Protein AF-A0A014NV15-F1 (afdb_monomer)

Sequence (610 aa):
MHRDVKPSNILVLPDDDLKLVDFGIAHAVDETRLTRHGVAGSTGYMAPELFAGRAPSPAVDLWSLGATLFHALKGVGPFDRTSTAATLHAILYDDLPPLDDHPLLAPAITGLLVRDDTQRTTSRQAEALLHTAAGAPPLSRSDRDRVSRLTPRRTETGGEGAGATWEVHSTRVRRTDSPGARREAGPVSGSSAASWESHPTTVRSSPPRTPPRRTPRQARYVRWTPLALAVLAVGHLTVMAGNSVVVFSLGTIGRDLGVSPSAMTWVSDAYALTFVGLLLLAGRAADVFGRRLILRAGIALFTLASLAGGLAPSEGLLLIARLLQGAGAAAVVPSVLALITTTFPEDRARTFALWVFAAVSVTGSMIGLLLGGLMHDHGTRWQLLLLANVPLGLVVLVGTMCLVETERREERLDAWPAVTGAGGMLALTHGIIRGGQEGWTEGFVLASFAVAVALLVAFLVIQARAAHPMMPLRLYSDPRRSGNYLAMALFSAIFAVPSFYYQRDSKTGDFPSFIACAFVITLVLGVAAGAKLANRVTPGKLVWTALLVGVSGLIIRQPGILALPLGLGVLVAPSILAATRGVDDEDAGSAGAVLTTAQQVASLLTMALL

Radius of gyration: 33.5 Å; Cα contacts (8 Å, |Δi|>4): 813; chains: 1; bounding box: 96×50×110 Å

Nearest PDB structures (foldseek):
  8ufe-assembly1_A  TM=7.845E-01  e=6.605E-15  Mycolicibacterium smegmatis
  8tgk-assembly1_A  TM=6.831E-01  e=2.435E-05  Homo sapiens
  8tgn-assembly1_A  TM=6.771E-01  e=7.573E-05  Homo sapiens
  8wll-assembly1_A  TM=4.535E-01  e=2.342E-05  Homo sapiens
  8xty-assembly1_A  TM=4.250E-01  e=1.362E-04  Aequorea victoria

Foldseek 3Di:
DQLQQAPVQWDQDPPRDIDGHDSDDDDLDPDDDPDDDADPDRLLLFALVSPVVDDDDPLRVLSSVLQRVVCVVPVDGQQDDPGSVSSNCCLVPNDGPDPVVQLLCRQLSVLSSDNPSVSRQDPVRSVVSVVCSVPDDDDDPVVSVVSVVVRDDPDPDDDDDDDDDDDDDDDDDDDDDDDDDDDDDDDDDDDDDDDPPPDPPPPPPDPPPDPPPCPPVNVLLVVCLVLLLVLLLLLLLLLLLLLQQLLQQLLVVCVQQVNDPLLSLLLNLLLLLLLLLCLLLLLLVCQAVWLLVLQLVLLVQLLVLLLQLLVPNHSVSSSVSSNSNSNSNSNSLSSSLVLLCVSPVDPVSSVVSVVSSVVSNLVSSLNSLLNNQVCVVVVHRSSVSSNVSNVSSVVSSVSSVSGDTDDHDPDDRDCLLSCLRSQLLVLLLVLQLVCVPVNNPDPSSVVSNVSSVVSVVVNVVCQVPDPDHSANCVLCVDVLLVLLLVLLLLLLLLLLVVSVVLLPPPPRSGDHSVLSVLLSVLLVLLLVVLVVCVVPDQLSVLSVVLSVLSVQLVVVPPPSNSSSSSSVNNNPPSSLCSQQPPPDPVCSVSSNSSSVSSSSSSNSSSSSND

pLDDT: mean 74.51, std 19.74, range [23.5, 98.12]

Solvent-accessible surface area (backbone atoms only — not comparable to full-atom values): 33172 Å² total; per-residue (Å²): 129,48,54,44,46,41,68,93,30,51,45,78,46,86,91,82,41,77,43,84,46,70,79,37,85,64,74,57,70,82,76,96,69,97,72,92,74,88,73,84,79,61,72,54,34,57,37,59,53,34,74,71,59,45,81,92,52,66,58,41,37,40,24,4,42,19,32,34,53,43,19,75,74,68,78,45,49,75,31,62,52,100,41,69,69,55,20,51,48,29,66,72,70,51,78,79,70,87,49,78,94,39,69,60,52,36,64,39,36,54,33,20,61,39,73,53,70,89,76,27,49,46,72,72,57,40,50,53,39,49,51,51,45,76,70,55,75,90,78,56,81,72,55,57,69,51,55,67,69,72,54,87,76,86,78,88,76,84,81,87,87,81,90,80,84,86,81,85,82,82,85,81,86,82,88,81,89,85,89,89,88,80,89,85,90,87,91,84,86,89,78,98,66,96,71,85,75,81,70,82,76,76,75,73,77,70,72,83,77,69,74,78,75,70,47,78,67,65,64,56,56,72,79,42,52,70,59,41,49,49,31,46,44,52,50,48,23,51,44,31,15,64,64,30,26,50,72,28,31,42,27,56,51,26,64,77,60,70,49,53,76,70,55,45,50,42,52,58,42,35,19,53,50,30,20,60,30,34,27,65,48,31,36,53,45,14,42,40,77,15,29,49,57,34,26,47,52,10,40,51,40,25,22,54,19,22,43,46,34,30,66,40,88,43,65,70,51,31,37,52,16,24,32,40,27,10,42,10,38,12,20,30,54,47,18,41,57,55,46,42,64,65,74,31,81,50,69,69,57,25,54,48,50,52,48,48,50,54,48,33,51,54,52,16,29,44,51,10,33,37,52,14,4,44,35,62,79,67,76,48,68,69,38,54,70,31,38,58,39,32,64,54,29,52,53,28,57,60,40,52,71,75,54,72,74,55,86,55,47,100,60,84,86,76,58,61,51,33,52,22,42,27,49,11,50,51,28,38,43,50,18,43,44,44,19,76,72,74,35,72,83,34,68,67,28,46,48,23,41,51,50,12,51,53,23,42,51,50,20,52,53,48,34,74,69,42,94,78,39,79,58,59,68,72,64,57,72,42,65,70,36,40,49,46,35,51,51,45,14,54,40,29,26,61,61,41,49,62,58,54,50,38,40,70,73,36,99,61,22,44,44,55,37,72,56,33,48,48,35,46,52,29,21,53,52,12,34,58,47,21,66,64,40,54,82,76,44,60,47,70,59,49,44,52,51,21,40,52,41,27,54,51,6,65,73,54,43,83,75,25,54,44,32,28,36,21,18,49,23,31,28,52,63,39,47,49,53,50,42,36,58,96,46,57,84,86,46,31,62,46,35,45,48,52,42,52,45,34,25,49,51,30,27,47,52,39,58,34,68,107

Mean predicted aligned error: 18.29 Å

Secondary structure (DSSP, 8-state):
--S--SGGGEEEPGGG-EEE----------S----S----SSGGG--HHHHTTPPP-HHHHHHHHHHHHHHHHHSS-TT--SSHHHHHHHHHHSPPPP-TT-TTTHHHHHHHT-SSTTTSPPHHHHHHHHHHHHHPPPPPHHHHHHHTTTSPP-------------------PPP----------------------------------PPP---HHHHHHTTSHHHHHHHHHHHHHHHHHHHHHHHTTHHHHHHHHT--HHHHHHHHHHHHHHHHHHHHHHHHHHHHH-HHHHHHHHHHHHHHHHHHHHT-SSHHHHHHHHHHHHHHHHHHHHHHHHHHHHH--SHHHHHHHHHHHHHHHHHHHHHHHHHHHHHHHTT--THHHHHTHHHHHHHHHHHGGGS-PPPPP------HHHHHHHHHHHHHHHHHHHHHHH-TT-HHHHHHHHHHHHHHHHHHHHHHH-SS-SS-GGGGGSHHHHHHHHHHHHHHHHHHHHHHHHHHHSTT-S--HHHHHHHHHHHHHHHHHHHHHTTTS-HHHHHHHHHHHHHHHHHH-TTGGGHHHHHHHHHHHHHHHHHHTT--TTTHHHHHHHHHHHHHHHHHHHHHH-

Structure (mmCIF, N/CA/C/O backbone):
data_AF-A0A014NV15-F1
#
_entry.id   AF-A0A014NV15-F1
#
loop_
_atom_site.group_PDB
_atom_site.id
_atom_site.type_symbol
_atom_site.label_atom_id
_atom_site.label_alt_id
_atom_site.label_comp_id
_atom_site.label_asym_id
_atom_site.label_entity_id
_atom_site.label_seq_id
_atom_site.pdbx_PDB_ins_code
_atom_site.Cartn_x
_atom_site.Cartn_y
_atom_site.Cartn_z
_atom_site.occupancy
_atom_site.B_iso_or_equiv
_atom_site.auth_seq_id
_atom_site.auth_comp_id
_atom_site.auth_asym_id
_atom_site.auth_atom_id
_atom_site.pdbx_PDB_model_num
ATOM 1 N N . MET A 1 1 ? 31.849 1.061 -30.792 1.00 68.69 1 MET A N 1
ATOM 2 C CA . MET A 1 1 ? 32.160 0.963 -29.358 1.00 68.69 1 MET A CA 1
ATOM 3 C C . MET A 1 1 ? 30.952 0.335 -28.677 1.00 68.69 1 MET A C 1
ATOM 5 O O . MET A 1 1 ? 29.871 0.888 -28.841 1.00 68.69 1 MET A O 1
ATOM 9 N N . HIS A 1 2 ? 31.109 -0.822 -28.038 1.00 74.19 2 HIS A N 1
ATOM 10 C CA . HIS A 1 2 ? 30.041 -1.654 -27.470 1.00 74.19 2 HIS A CA 1
ATOM 11 C C . HIS A 1 2 ? 29.870 -1.461 -25.957 1.00 74.19 2 HIS A C 1
ATOM 13 O O . HIS A 1 2 ? 28.754 -1.523 -25.459 1.00 74.19 2 HIS A O 1
ATOM 19 N N . ARG A 1 3 ? 30.969 -1.178 -25.249 1.00 75.50 3 ARG A N 1
ATOM 20 C CA . ARG A 1 3 ? 31.088 -0.842 -23.821 1.00 75.50 3 ARG A CA 1
ATOM 21 C C . ARG A 1 3 ? 30.701 -1.936 -22.825 1.00 75.50 3 ARG A C 1
ATOM 23 O O . ARG A 1 3 ? 30.775 -1.691 -21.630 1.00 75.50 3 ARG A O 1
ATOM 30 N N . ASP A 1 4 ? 30.326 -3.122 -23.286 1.00 73.19 4 ASP A N 1
ATOM 31 C CA . ASP A 1 4 ? 30.017 -4.277 -22.428 1.00 73.19 4 ASP A CA 1
ATOM 32 C C . ASP A 1 4 ? 30.275 -5.582 -23.190 1.00 73.19 4 ASP A C 1
ATOM 34 O O . ASP A 1 4 ? 29.359 -6.322 -23.539 1.00 73.19 4 ASP A O 1
ATOM 38 N N . VAL A 1 5 ? 31.535 -5.804 -23.573 1.00 82.25 5 VAL A N 1
ATOM 39 C CA . VAL A 1 5 ? 31.958 -7.047 -24.238 1.00 82.25 5 VAL A CA 1
ATOM 40 C C . VAL A 1 5 ? 32.281 -8.079 -23.157 1.00 82.25 5 VAL A C 1
ATOM 42 O O . VAL A 1 5 ? 33.256 -7.922 -22.427 1.00 82.25 5 VAL A O 1
ATOM 45 N N . LYS A 1 6 ? 31.453 -9.118 -23.033 1.00 85.56 6 LYS A N 1
ATOM 46 C CA . LYS A 1 6 ? 31.610 -10.202 -22.051 1.00 85.56 6 LYS A CA 1
ATOM 47 C C . LYS A 1 6 ? 30.920 -11.481 -22.537 1.00 85.56 6 LYS A C 1
ATOM 49 O O . LYS A 1 6 ? 30.038 -11.379 -23.392 1.00 85.56 6 LYS A O 1
ATOM 54 N N . PRO A 1 7 ? 31.234 -12.664 -21.974 1.00 83.88 7 PRO A N 1
ATOM 55 C CA . PRO A 1 7 ? 30.664 -13.931 -22.437 1.00 83.88 7 PRO A CA 1
ATOM 56 C C . PRO A 1 7 ? 29.130 -13.970 -22.486 1.00 83.88 7 PRO A C 1
ATOM 58 O O . PRO A 1 7 ? 28.572 -14.485 -23.445 1.00 83.88 7 PRO A O 1
ATOM 61 N N . SER A 1 8 ? 28.431 -13.375 -21.507 1.00 79.75 8 SER A N 1
ATOM 62 C CA . SER A 1 8 ? 26.955 -13.364 -21.472 1.00 79.75 8 SER A CA 1
ATOM 63 C C . SER A 1 8 ? 26.308 -12.566 -22.605 1.00 79.75 8 SER A C 1
ATOM 65 O O . SER A 1 8 ? 25.115 -12.715 -22.840 1.00 79.75 8 SER A O 1
ATOM 67 N N . ASN A 1 9 ? 27.083 -11.715 -23.277 1.00 82.69 9 ASN A N 1
ATOM 68 C CA . ASN A 1 9 ? 26.622 -10.826 -24.338 1.00 82.69 9 ASN A CA 1
ATOM 69 C C . ASN A 1 9 ? 27.072 -11.324 -25.725 1.00 82.69 9 ASN A C 1
ATOM 71 O O . ASN A 1 9 ? 26.921 -10.614 -26.716 1.00 82.69 9 ASN A O 1
ATOM 75 N N . ILE A 1 10 ? 27.650 -12.528 -25.812 1.00 83.12 10 ILE A N 1
ATOM 76 C CA . ILE A 1 10 ? 28.041 -13.166 -27.072 1.00 83.12 10 ILE A CA 1
ATOM 77 C C . ILE A 1 10 ? 27.113 -14.353 -27.314 1.00 83.12 10 ILE A C 1
ATOM 79 O O . ILE A 1 10 ? 27.092 -15.309 -26.543 1.00 83.12 10 ILE A O 1
ATOM 83 N N . LEU A 1 11 ? 26.356 -14.298 -28.406 1.00 77.00 11 LEU A N 1
ATOM 84 C CA . LEU A 1 11 ? 25.552 -15.410 -28.895 1.00 77.00 11 LEU A CA 1
ATOM 85 C C . LEU A 1 11 ? 26.339 -16.192 -29.943 1.00 77.00 11 LEU A C 1
ATOM 87 O O . LEU A 1 11 ? 26.779 -15.620 -30.941 1.00 77.00 11 LEU A O 1
ATOM 91 N N . VAL A 1 12 ? 26.455 -17.499 -29.724 1.00 82.12 12 VAL A N 1
ATOM 92 C CA . VAL A 1 12 ? 26.933 -18.460 -30.722 1.00 82.12 12 VAL A CA 1
ATOM 93 C C . VAL A 1 12 ? 25.710 -19.023 -31.443 1.00 82.12 12 VAL A C 1
ATOM 95 O O . VAL A 1 12 ? 24.816 -19.586 -30.810 1.00 82.12 12 VAL A O 1
ATOM 98 N N . LEU A 1 13 ? 25.632 -18.803 -32.749 1.00 76.31 13 LEU A N 1
ATOM 99 C CA . LEU A 1 13 ? 24.570 -19.282 -33.627 1.00 76.31 13 LEU A CA 1
ATOM 100 C C . LEU A 1 13 ? 24.957 -20.635 -34.254 1.00 76.31 13 LEU A C 1
ATOM 102 O O . LEU A 1 13 ? 26.117 -21.041 -34.172 1.00 76.31 13 LEU A O 1
ATOM 106 N N . PRO A 1 14 ? 24.002 -21.349 -34.883 1.00 64.75 14 PRO A N 1
ATOM 107 C CA . PRO A 1 14 ? 24.331 -22.456 -35.781 1.00 64.75 14 PRO A CA 1
ATOM 108 C C . PRO A 1 14 ? 25.349 -22.009 -36.847 1.00 64.75 14 PRO A C 1
ATOM 110 O O . PRO A 1 14 ? 25.324 -20.848 -37.246 1.00 64.75 14 PRO A O 1
ATOM 113 N N . ASP A 1 15 ? 26.219 -22.922 -37.289 1.00 68.56 15 ASP A N 1
ATOM 114 C CA . ASP A 1 15 ? 27.323 -22.679 -38.242 1.00 68.56 15 ASP A CA 1
ATOM 115 C C . ASP A 1 15 ? 28.522 -21.860 -37.702 1.00 68.56 15 ASP A C 1
ATOM 117 O O . ASP A 1 15 ? 29.256 -21.254 -38.478 1.00 68.56 15 ASP A O 1
ATOM 121 N N . ASP A 1 16 ? 28.752 -21.862 -36.380 1.00 62.22 16 ASP A N 1
ATOM 122 C CA . ASP A 1 16 ? 29.853 -21.144 -35.696 1.00 62.22 16 ASP A CA 1
ATOM 123 C C . ASP A 1 16 ? 29.829 -19.607 -35.868 1.00 62.22 16 ASP A C 1
ATOM 125 O O . ASP A 1 16 ? 30.811 -18.908 -35.598 1.00 62.22 16 ASP A O 1
ATOM 129 N N . ASP A 1 17 ? 28.675 -19.053 -36.249 1.00 67.88 17 ASP A N 1
ATOM 130 C CA . ASP A 1 17 ? 28.466 -17.612 -36.365 1.00 67.88 17 ASP A CA 1
ATOM 131 C C . ASP A 1 17 ? 28.349 -16.944 -34.983 1.00 67.88 17 ASP A C 1
ATOM 133 O O . ASP A 1 17 ? 27.598 -17.380 -34.107 1.00 67.88 17 ASP A O 1
ATOM 137 N N . LEU A 1 18 ? 29.043 -15.820 -34.786 1.00 74.88 18 LEU A N 1
ATOM 138 C CA . LEU A 1 18 ? 29.035 -15.067 -33.527 1.00 74.88 18 LEU A CA 1
ATOM 139 C C . LEU A 1 18 ? 28.282 -13.741 -33.673 1.00 74.88 18 LEU A C 1
ATOM 141 O O . LEU A 1 18 ? 28.587 -12.925 -34.545 1.00 74.88 18 LEU A O 1
ATOM 145 N N . LYS A 1 19 ? 27.336 -13.474 -32.765 1.00 75.81 19 LYS A N 1
ATOM 146 C CA . LYS A 1 19 ? 26.680 -12.164 -32.634 1.00 75.81 19 LYS A CA 1
ATOM 147 C C . LYS A 1 19 ? 26.907 -11.571 -31.256 1.00 75.81 19 LYS A C 1
ATOM 149 O O . LYS A 1 19 ? 26.582 -12.179 -30.243 1.00 75.81 19 LYS A O 1
ATOM 154 N N . LEU A 1 20 ? 27.411 -10.344 -31.235 1.00 78.56 20 LEU A N 1
ATOM 155 C CA . LEU A 1 20 ? 27.481 -9.537 -30.026 1.00 78.56 20 LEU A CA 1
ATOM 156 C C . LEU A 1 20 ? 26.126 -8.845 -29.814 1.00 78.56 20 LEU A C 1
ATOM 158 O O . LEU A 1 20 ? 25.623 -8.173 -30.719 1.00 78.56 20 LEU A O 1
ATOM 162 N N . VAL A 1 21 ? 25.527 -9.053 -28.646 1.00 72.56 21 VAL A N 1
ATOM 163 C CA . VAL A 1 21 ? 24.221 -8.516 -28.242 1.00 72.56 21 VAL A CA 1
ATOM 164 C C . VAL A 1 21 ? 24.366 -7.612 -27.020 1.00 72.56 21 VAL A C 1
ATOM 166 O O . VAL A 1 21 ? 25.419 -7.584 -26.396 1.00 72.56 21 VAL A O 1
ATOM 169 N N . ASP A 1 22 ? 23.319 -6.855 -26.688 1.00 64.94 22 ASP A N 1
ATOM 170 C CA . ASP A 1 22 ? 23.278 -5.960 -25.523 1.00 64.94 22 ASP A CA 1
ATOM 171 C C . ASP A 1 22 ? 24.406 -4.912 -25.482 1.00 64.94 22 ASP A C 1
ATOM 173 O O . ASP A 1 22 ? 25.348 -4.984 -24.692 1.00 64.94 22 ASP A O 1
ATOM 177 N N . PHE A 1 23 ? 24.281 -3.876 -26.322 1.00 64.56 23 PHE A N 1
ATOM 178 C CA . PHE A 1 23 ? 25.153 -2.696 -26.292 1.00 64.56 23 PHE A CA 1
ATOM 179 C C . PHE A 1 23 ? 25.077 -2.015 -24.918 1.00 64.56 23 PHE A C 1
ATOM 181 O O . PHE A 1 23 ? 24.107 -1.320 -24.607 1.00 64.56 23 PHE A O 1
ATOM 188 N N . GLY A 1 24 ? 26.095 -2.220 -24.085 1.00 53.84 24 GLY A N 1
ATOM 189 C CA . GLY A 1 24 ? 26.030 -1.829 -22.686 1.00 53.84 24 GLY A CA 1
ATOM 190 C C . GLY A 1 24 ? 26.284 -0.349 -22.419 1.00 53.84 24 GLY A C 1
ATOM 191 O O . GLY A 1 24 ? 27.096 0.333 -23.045 1.00 53.84 24 GLY A O 1
ATOM 192 N N . ILE A 1 25 ? 25.591 0.153 -21.403 1.00 45.62 25 ILE A N 1
ATOM 193 C CA . ILE A 1 25 ? 25.827 1.448 -20.770 1.00 45.62 25 ILE A CA 1
ATOM 194 C C . ILE A 1 25 ? 26.809 1.197 -19.616 1.00 45.62 25 ILE A C 1
ATOM 196 O O . ILE A 1 25 ? 26.407 1.082 -18.460 1.00 45.62 25 ILE A O 1
ATOM 200 N N . ALA A 1 26 ? 28.107 1.053 -19.903 1.00 41.50 26 ALA A N 1
ATOM 201 C CA . ALA A 1 26 ? 29.100 1.002 -18.829 1.00 41.50 26 ALA A CA 1
ATOM 202 C C . ALA A 1 26 ? 29.203 2.377 -18.156 1.00 41.50 26 ALA A C 1
ATOM 204 O O . ALA A 1 26 ? 29.750 3.334 -18.711 1.00 41.50 26 ALA A O 1
ATOM 205 N N . HIS A 1 27 ? 28.638 2.468 -16.954 1.00 38.53 27 HIS A N 1
ATOM 206 C CA . HIS A 1 27 ? 28.822 3.584 -16.040 1.00 38.53 27 HIS A CA 1
ATOM 207 C C . HIS A 1 27 ? 30.262 3.590 -15.517 1.00 38.53 27 HIS A C 1
ATOM 209 O O . HIS A 1 27 ? 30.662 2.681 -14.790 1.00 38.53 27 HIS A O 1
ATOM 215 N N . ALA A 1 28 ? 31.013 4.646 -15.836 1.00 35.16 28 ALA A N 1
ATOM 216 C CA . ALA A 1 28 ? 32.148 5.046 -15.016 1.00 35.16 28 ALA A CA 1
ATOM 217 C C . ALA A 1 28 ? 31.610 5.444 -13.632 1.00 35.16 28 ALA A C 1
ATOM 219 O O . ALA A 1 28 ? 30.638 6.198 -13.512 1.00 35.16 28 ALA A O 1
ATOM 220 N N . VAL A 1 29 ? 32.192 4.834 -12.606 1.00 37.62 29 VAL A N 1
ATOM 221 C CA . VAL A 1 29 ? 31.829 4.986 -11.202 1.00 37.62 29 VAL A CA 1
ATOM 222 C C . VAL A 1 29 ? 32.318 6.347 -10.735 1.00 37.62 29 VAL A C 1
ATOM 224 O O . VAL A 1 29 ? 33.492 6.507 -10.433 1.00 37.62 29 VAL A O 1
ATOM 227 N N . ASP A 1 30 ? 31.404 7.303 -10.644 1.00 28.92 30 ASP A N 1
ATOM 228 C CA . ASP A 1 30 ? 31.574 8.447 -9.759 1.00 28.92 30 ASP A CA 1
ATOM 229 C C . ASP A 1 30 ? 30.250 8.672 -9.026 1.00 28.92 30 ASP A C 1
ATOM 231 O O . ASP A 1 30 ? 29.299 9.240 -9.554 1.00 28.92 30 ASP A O 1
ATOM 235 N N . GLU A 1 31 ? 30.146 8.029 -7.863 1.00 27.75 31 GLU A N 1
ATOM 236 C CA . GLU A 1 31 ? 29.463 8.516 -6.663 1.00 27.75 31 GLU A CA 1
ATOM 237 C C . GLU A 1 31 ? 29.664 7.480 -5.545 1.00 27.75 31 GLU A C 1
ATOM 239 O O . GLU A 1 31 ? 29.327 6.297 -5.638 1.00 27.75 31 GLU A O 1
ATOM 244 N N . THR A 1 32 ? 30.284 7.951 -4.476 1.00 33.44 32 THR A N 1
ATOM 245 C CA . THR A 1 32 ? 30.682 7.262 -3.253 1.00 33.44 32 THR A CA 1
ATOM 246 C C . THR A 1 32 ? 29.551 6.427 -2.639 1.00 33.44 32 THR A C 1
ATOM 248 O O . THR A 1 32 ? 28.681 6.952 -1.951 1.00 33.44 32 THR A O 1
ATOM 251 N N . ARG A 1 33 ? 29.613 5.098 -2.806 1.00 29.17 33 ARG A N 1
ATOM 252 C CA . ARG A 1 33 ? 29.202 4.081 -1.812 1.00 29.17 33 ARG A CA 1
ATOM 253 C C . ARG A 1 33 ? 29.798 2.716 -2.173 1.00 29.17 33 ARG A C 1
ATOM 255 O O . ARG A 1 33 ? 29.125 1.789 -2.613 1.00 29.17 33 ARG A O 1
ATOM 262 N N . LEU A 1 34 ? 31.093 2.574 -1.895 1.00 36.28 34 LEU A N 1
ATOM 263 C CA . LEU A 1 34 ? 31.675 1.279 -1.548 1.00 36.28 34 LEU A CA 1
ATOM 264 C C . LEU A 1 34 ? 31.009 0.807 -0.247 1.00 36.28 34 LEU A C 1
ATOM 266 O O . LEU A 1 34 ? 31.456 1.136 0.844 1.00 36.28 34 LEU A O 1
ATOM 270 N N . THR A 1 35 ? 29.886 0.096 -0.343 1.00 32.41 35 THR A N 1
ATOM 271 C CA . THR A 1 35 ? 29.493 -0.941 0.624 1.00 32.41 35 THR A CA 1
ATOM 272 C C . THR A 1 35 ? 28.297 -1.753 0.126 1.00 32.41 35 THR A C 1
ATOM 274 O O . THR A 1 35 ? 27.219 -1.232 -0.130 1.00 32.41 35 THR A O 1
ATOM 277 N N . ARG A 1 36 ? 28.507 -3.077 0.128 1.00 37.72 36 ARG A N 1
ATOM 278 C CA . ARG A 1 36 ? 27.506 -4.151 0.232 1.00 37.72 36 ARG A CA 1
ATOM 279 C C . ARG A 1 36 ? 26.452 -4.269 -0.870 1.00 37.72 36 ARG A C 1
ATOM 281 O O . ARG A 1 36 ? 25.283 -4.336 -0.541 1.00 37.72 36 ARG A O 1
ATOM 288 N N . HIS A 1 37 ? 26.850 -4.521 -2.110 1.00 29.14 37 HIS A N 1
ATOM 289 C CA . HIS A 1 37 ? 26.092 -5.432 -2.976 1.00 29.14 37 HIS A CA 1
ATOM 290 C C . HIS A 1 37 ? 27.078 -6.181 -3.871 1.00 29.14 37 HIS A C 1
ATOM 292 O O . HIS A 1 37 ? 27.897 -5.567 -4.549 1.00 29.14 37 HIS A O 1
ATOM 298 N N . GLY A 1 38 ? 27.054 -7.513 -3.802 1.00 31.38 38 GLY A N 1
ATOM 299 C CA . GLY A 1 38 ? 27.821 -8.355 -4.707 1.00 31.38 38 GLY A CA 1
ATOM 300 C C . GLY A 1 38 ? 27.310 -8.138 -6.123 1.00 31.38 38 GLY A C 1
ATOM 301 O O . GLY A 1 38 ? 26.178 -8.498 -6.432 1.00 31.38 38 GLY A O 1
ATOM 302 N N . VAL A 1 39 ? 28.141 -7.530 -6.962 1.00 33.66 39 VAL A N 1
ATOM 303 C CA . VAL A 1 39 ? 27.951 -7.561 -8.408 1.00 33.66 39 VAL A CA 1
ATOM 304 C C . VAL A 1 39 ? 28.504 -8.901 -8.864 1.00 33.66 39 VAL A C 1
ATOM 306 O O . VAL A 1 39 ? 29.718 -9.096 -8.914 1.00 33.66 39 VAL A O 1
ATOM 309 N N . ALA A 1 40 ? 27.614 -9.846 -9.145 1.00 37.03 40 ALA A N 1
ATOM 310 C CA . ALA A 1 40 ? 27.990 -11.023 -9.903 1.00 37.03 40 ALA A CA 1
ATOM 311 C C . ALA A 1 40 ? 28.343 -10.580 -11.335 1.00 37.03 40 ALA A C 1
ATOM 313 O O . ALA A 1 40 ? 27.502 -10.069 -12.072 1.00 37.03 40 ALA A O 1
ATOM 314 N N . GLY A 1 41 ? 29.611 -10.748 -11.708 1.00 48.97 41 GLY A N 1
ATOM 315 C CA . GLY A 1 41 ? 30.005 -11.118 -13.068 1.00 48.97 41 GLY A CA 1
ATOM 316 C C . GLY A 1 41 ? 30.488 -10.035 -14.037 1.00 48.97 41 GLY A C 1
ATOM 317 O O . GLY A 1 41 ? 31.191 -10.396 -14.968 1.00 48.97 41 GLY A O 1
ATOM 318 N N . SER A 1 42 ? 30.184 -8.740 -13.871 1.00 58.66 42 SER A N 1
ATOM 319 C CA . SER A 1 42 ? 30.558 -7.745 -14.914 1.00 58.66 42 SER A CA 1
ATOM 320 C C . SER A 1 42 ? 31.826 -6.929 -14.619 1.00 58.66 42 SER A C 1
ATOM 322 O O . SER A 1 42 ? 32.444 -6.410 -15.542 1.00 58.66 42 SER A O 1
ATOM 324 N N . THR A 1 43 ? 32.267 -6.835 -13.359 1.00 69.88 43 THR A N 1
ATOM 325 C CA . THR A 1 43 ? 33.481 -6.073 -12.996 1.00 69.88 43 THR A CA 1
ATOM 326 C C . THR A 1 43 ? 34.775 -6.693 -13.523 1.00 69.88 43 THR A C 1
ATOM 328 O O . THR A 1 43 ? 35.701 -5.944 -13.805 1.00 69.88 43 THR A O 1
ATOM 331 N N . GLY A 1 44 ? 34.832 -8.019 -13.701 1.00 77.94 44 GLY A N 1
ATOM 332 C CA . GLY A 1 44 ? 36.023 -8.738 -14.184 1.00 77.94 44 GLY A CA 1
ATOM 333 C C . GLY A 1 44 ? 36.433 -8.409 -15.626 1.00 77.94 44 GLY A C 1
ATOM 334 O O . GLY A 1 44 ? 37.568 -8.670 -16.014 1.00 77.94 44 GLY A O 1
ATOM 335 N N . TYR A 1 45 ? 35.532 -7.794 -16.400 1.00 86.56 45 TYR A N 1
ATOM 336 C CA . TYR A 1 45 ? 35.742 -7.428 -17.806 1.00 86.56 45 TYR A CA 1
ATOM 337 C C . TYR A 1 45 ? 35.936 -5.919 -18.008 1.00 86.56 45 TYR A C 1
ATOM 339 O O . TYR A 1 45 ? 36.166 -5.476 -19.127 1.00 86.56 45 TYR A O 1
ATOM 347 N N . MET A 1 46 ? 35.851 -5.112 -16.944 1.00 85.69 46 MET A N 1
ATOM 348 C CA . MET A 1 46 ? 35.930 -3.654 -17.039 1.00 85.69 46 MET A CA 1
ATOM 349 C C . MET A 1 46 ? 37.383 -3.177 -17.163 1.00 85.69 46 MET A C 1
ATOM 351 O O . MET A 1 46 ? 38.263 -3.638 -16.436 1.00 85.69 46 MET A O 1
ATOM 355 N N . ALA A 1 47 ? 37.618 -2.233 -18.077 1.00 87.88 47 ALA A N 1
ATOM 356 C CA . ALA A 1 47 ? 38.941 -1.668 -18.322 1.00 87.88 47 ALA A CA 1
ATOM 357 C C . ALA A 1 47 ? 39.418 -0.775 -17.158 1.00 87.88 47 ALA A C 1
ATOM 359 O O . ALA A 1 47 ? 38.608 -0.032 -16.592 1.00 87.88 47 ALA A O 1
ATOM 360 N N . PRO A 1 48 ? 40.717 -0.805 -16.805 1.00 87.25 48 PRO A N 1
ATOM 361 C CA . PRO A 1 48 ? 41.248 -0.124 -15.626 1.00 87.25 48 PRO A CA 1
ATOM 362 C C . PRO A 1 48 ? 41.050 1.399 -15.650 1.00 87.25 48 PRO A C 1
ATOM 364 O O . PRO A 1 48 ? 40.809 2.013 -14.612 1.00 87.25 48 PRO A O 1
ATOM 367 N N . GLU A 1 49 ? 41.095 2.020 -16.828 1.00 83.06 49 GLU A N 1
ATOM 368 C CA . GLU A 1 49 ? 40.920 3.462 -17.004 1.00 83.06 49 GLU A CA 1
ATOM 369 C C . GLU A 1 49 ? 39.516 3.974 -16.633 1.00 83.06 49 GLU A C 1
ATOM 371 O O . GLU A 1 49 ? 39.368 5.147 -16.282 1.00 83.06 49 GLU A O 1
ATOM 376 N N . LEU A 1 50 ? 38.496 3.105 -16.641 1.00 80.31 50 LEU A N 1
ATOM 377 C CA . LEU A 1 50 ? 37.137 3.461 -16.221 1.00 80.31 50 LEU A CA 1
ATOM 378 C C . LEU A 1 50 ? 37.030 3.653 -14.703 1.00 80.31 50 LEU A C 1
ATOM 380 O O . LEU A 1 50 ? 36.202 4.443 -14.249 1.00 80.31 50 LEU A O 1
ATOM 384 N N . PHE A 1 51 ? 37.885 2.989 -13.916 1.00 76.19 51 PHE A N 1
ATOM 385 C CA . PHE A 1 51 ? 37.947 3.185 -12.462 1.00 76.19 51 PHE A CA 1
ATOM 386 C C . PHE A 1 51 ? 38.599 4.513 -12.074 1.00 76.19 51 PHE A C 1
ATOM 388 O O . PHE A 1 51 ? 38.393 4.997 -10.967 1.00 76.19 51 PHE A O 1
ATOM 395 N N . ALA A 1 52 ? 39.360 5.114 -12.990 1.00 70.19 52 ALA A N 1
ATOM 396 C CA . ALA A 1 52 ? 39.962 6.432 -12.825 1.00 70.19 52 ALA A CA 1
ATOM 397 C C . ALA A 1 52 ? 39.052 7.575 -13.324 1.00 70.19 52 ALA A C 1
ATOM 399 O O . ALA A 1 52 ? 39.519 8.704 -13.462 1.00 70.19 52 ALA A O 1
ATOM 400 N N . GLY A 1 53 ? 37.783 7.291 -13.653 1.00 65.69 53 GLY A N 1
ATOM 401 C CA . GLY A 1 53 ? 36.811 8.293 -14.110 1.00 65.69 53 GLY A CA 1
ATOM 402 C C . GLY A 1 53 ? 37.060 8.837 -15.522 1.00 65.69 53 GLY A C 1
ATOM 403 O O . GLY A 1 53 ? 36.459 9.840 -15.911 1.00 65.69 53 GLY A O 1
ATOM 404 N N . ARG A 1 54 ? 37.941 8.208 -16.317 1.00 70.69 54 ARG A N 1
ATOM 405 C CA . ARG A 1 54 ? 38.216 8.654 -17.691 1.00 70.69 54 ARG A CA 1
ATOM 406 C C . ARG A 1 54 ? 37.049 8.322 -18.625 1.00 70.69 54 ARG A C 1
ATOM 408 O O . ARG A 1 54 ? 36.333 7.339 -18.438 1.00 70.69 54 ARG A O 1
ATOM 415 N N . ALA A 1 55 ? 36.869 9.141 -19.662 1.00 70.25 55 ALA A N 1
ATOM 416 C CA . ALA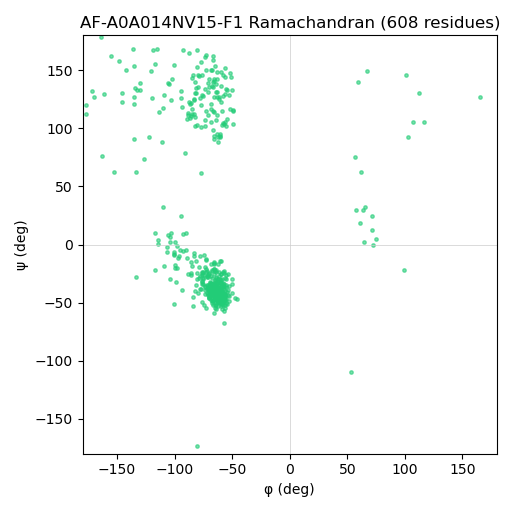 A 1 55 ? 35.809 8.936 -20.646 1.00 70.25 55 ALA A CA 1
ATOM 417 C C . ALA A 1 55 ? 36.012 7.615 -21.427 1.00 70.25 55 ALA A C 1
ATOM 419 O O . ALA A 1 55 ? 37.138 7.333 -21.844 1.00 70.25 55 ALA A O 1
ATOM 420 N N . PRO A 1 56 ? 34.949 6.825 -21.688 1.00 73.94 56 PRO A N 1
ATOM 421 C CA . PRO A 1 56 ? 35.071 5.565 -22.419 1.00 73.94 56 PRO A CA 1
ATOM 422 C C . PRO A 1 56 ? 35.603 5.776 -23.842 1.00 73.94 56 PRO A C 1
ATOM 424 O O . PRO A 1 56 ? 35.026 6.543 -24.618 1.00 73.94 56 PRO A O 1
ATOM 427 N N . SER A 1 57 ? 36.663 5.053 -24.201 1.00 82.00 57 SER A N 1
ATOM 428 C CA . SER A 1 57 ? 37.284 5.050 -25.531 1.00 82.00 57 SER A CA 1
ATOM 429 C C . SER A 1 57 ? 37.152 3.665 -26.191 1.00 82.00 57 SER A C 1
ATOM 431 O O . SER A 1 57 ? 36.783 2.699 -25.521 1.00 82.00 57 SER A O 1
ATOM 433 N N . PRO A 1 58 ? 37.448 3.508 -27.497 1.00 84.94 58 PRO A N 1
ATOM 434 C CA . PRO A 1 58 ? 37.455 2.189 -28.137 1.00 84.94 58 PRO A CA 1
ATOM 435 C C . PRO A 1 58 ? 38.411 1.186 -27.473 1.00 84.94 58 PRO A C 1
ATOM 437 O O . PRO A 1 58 ? 38.193 -0.017 -27.583 1.00 84.94 58 PRO A O 1
ATOM 440 N N . ALA A 1 59 ? 39.435 1.663 -26.756 1.00 84.88 59 ALA A N 1
ATOM 441 C CA . ALA A 1 59 ? 40.366 0.809 -26.026 1.00 84.88 59 ALA A CA 1
ATOM 442 C C . ALA A 1 59 ? 39.666 -0.007 -24.925 1.00 84.88 59 ALA A C 1
ATOM 444 O O . ALA A 1 59 ? 40.083 -1.132 -24.650 1.00 84.88 59 ALA A O 1
ATOM 445 N N . VAL A 1 60 ? 38.579 0.509 -24.342 1.00 87.81 60 VAL A N 1
ATOM 446 C CA . VAL A 1 60 ? 37.792 -0.178 -23.304 1.00 87.81 60 VAL A CA 1
ATOM 447 C C . VAL A 1 60 ? 37.198 -1.489 -23.827 1.00 87.81 60 VAL A C 1
ATOM 449 O O . VAL A 1 60 ? 37.231 -2.511 -23.140 1.00 87.81 60 VAL A O 1
ATOM 452 N N . ASP A 1 61 ? 36.695 -1.488 -25.063 1.00 88.00 61 ASP A N 1
ATOM 453 C CA . ASP A 1 61 ? 36.142 -2.695 -25.689 1.00 88.00 61 ASP A CA 1
ATOM 454 C C . ASP A 1 61 ? 37.231 -3.722 -25.986 1.00 88.00 61 ASP A C 1
ATOM 456 O O . ASP A 1 61 ? 36.988 -4.918 -25.880 1.00 88.00 61 ASP A O 1
ATOM 460 N N . LEU A 1 62 ? 38.433 -3.257 -26.334 1.00 92.31 62 LEU A N 1
ATOM 461 C CA . LEU A 1 62 ? 39.584 -4.118 -26.604 1.00 92.31 62 LEU A CA 1
ATOM 462 C C . LEU A 1 62 ? 40.063 -4.822 -25.328 1.00 92.31 62 LEU A C 1
ATOM 464 O O . LEU A 1 62 ? 40.330 -6.020 -25.362 1.00 92.31 62 LEU A O 1
ATOM 468 N N . TRP A 1 63 ? 40.076 -4.126 -24.189 1.00 93.38 63 TRP A N 1
ATOM 469 C CA . TRP A 1 63 ? 40.321 -4.761 -22.889 1.00 93.38 63 TRP A CA 1
ATOM 470 C C . TRP A 1 63 ? 39.268 -5.827 -22.574 1.00 93.38 63 TRP A C 1
ATOM 472 O O . TRP A 1 63 ? 39.592 -6.966 -22.236 1.00 93.38 63 TRP A O 1
ATOM 482 N N . SER A 1 64 ? 37.997 -5.460 -22.734 1.00 91.31 64 SER A N 1
ATOM 483 C CA . SER A 1 64 ? 36.853 -6.329 -22.452 1.00 91.31 64 SER A CA 1
ATOM 484 C C . SER A 1 64 ? 36.869 -7.585 -23.342 1.00 91.31 64 SER A C 1
ATOM 486 O O . SER A 1 64 ? 36.631 -8.701 -22.875 1.00 91.31 64 SER A O 1
ATOM 488 N N . LEU A 1 65 ? 37.253 -7.426 -24.613 1.00 91.81 65 LEU A N 1
ATOM 489 C CA . LEU A 1 65 ? 37.511 -8.518 -25.550 1.00 91.81 65 LEU A CA 1
ATOM 490 C C . LEU A 1 65 ? 38.659 -9.419 -25.071 1.00 91.81 65 LEU A C 1
ATOM 492 O O . LEU A 1 65 ? 38.504 -10.635 -25.073 1.00 91.81 65 LEU A O 1
ATOM 496 N N . GLY A 1 66 ? 39.777 -8.849 -24.613 1.00 93.25 66 GLY A N 1
ATOM 497 C CA . GLY A 1 66 ? 40.902 -9.613 -24.062 1.00 93.25 66 GLY A CA 1
ATOM 498 C C . GLY A 1 66 ? 40.503 -10.473 -22.859 1.00 93.25 66 GLY A C 1
ATOM 499 O O . GLY A 1 66 ? 40.819 -11.662 -22.813 1.00 93.25 66 GLY A O 1
ATOM 500 N N . ALA A 1 67 ? 39.737 -9.907 -21.924 1.00 92.62 67 ALA A N 1
ATOM 501 C CA . ALA A 1 67 ? 39.225 -10.632 -20.761 1.00 92.62 67 ALA A CA 1
ATOM 502 C C . ALA A 1 67 ? 38.226 -11.733 -21.160 1.00 92.62 67 ALA A C 1
ATOM 504 O O . ALA A 1 67 ? 38.230 -12.821 -20.583 1.00 92.62 67 ALA A O 1
ATOM 505 N N . THR A 1 68 ? 37.412 -11.480 -22.187 1.00 91.81 68 THR A N 1
ATOM 506 C CA . THR A 1 68 ? 36.460 -12.453 -22.740 1.00 91.81 68 THR A CA 1
ATOM 507 C C . THR A 1 68 ? 37.165 -13.619 -23.433 1.00 91.81 68 THR A C 1
ATOM 509 O O . THR A 1 68 ? 36.800 -14.770 -23.211 1.00 91.81 68 THR A O 1
ATOM 512 N N . LEU A 1 69 ? 38.212 -13.347 -24.218 1.00 90.88 69 LEU A N 1
ATOM 513 C CA . LEU A 1 69 ? 39.036 -14.379 -24.854 1.00 90.88 69 LEU A CA 1
ATOM 514 C C . LEU A 1 69 ? 39.775 -15.226 -23.815 1.00 90.88 69 LEU A C 1
ATOM 516 O O . LEU A 1 69 ? 39.811 -16.447 -23.932 1.00 90.88 69 LEU A O 1
ATOM 520 N N . PHE A 1 70 ? 40.313 -14.601 -22.764 1.00 92.38 70 PHE A N 1
ATOM 521 C CA . PHE A 1 70 ? 40.911 -15.335 -21.650 1.00 92.38 70 PHE A CA 1
ATOM 522 C C . PHE A 1 70 ? 39.888 -16.265 -20.982 1.00 92.38 70 PHE A C 1
ATOM 524 O O . PHE A 1 70 ? 40.175 -17.442 -20.760 1.00 92.38 70 PHE A O 1
ATOM 531 N N . HIS A 1 71 ? 38.679 -15.762 -20.709 1.00 91.44 71 HIS A N 1
ATOM 532 C CA . HIS A 1 71 ? 37.601 -16.559 -20.127 1.00 91.44 71 HIS A CA 1
ATOM 533 C C . HIS A 1 71 ? 37.209 -17.738 -21.021 1.00 91.44 71 HIS A C 1
ATOM 535 O O . HIS A 1 71 ? 37.033 -18.844 -20.521 1.00 91.44 71 HIS A O 1
ATOM 541 N N . ALA A 1 72 ? 37.124 -17.535 -22.338 1.00 88.25 72 ALA A N 1
ATOM 542 C CA . ALA A 1 72 ? 36.832 -18.612 -23.281 1.00 88.25 72 ALA A CA 1
ATOM 543 C C . ALA A 1 72 ? 37.884 -19.738 -23.234 1.00 88.25 72 ALA A C 1
ATOM 545 O O . ALA A 1 72 ? 37.535 -20.902 -23.404 1.00 88.25 72 ALA A O 1
ATOM 546 N N . LEU A 1 73 ? 39.154 -19.412 -22.960 1.00 88.12 73 LEU A N 1
ATOM 547 C CA . LEU A 1 73 ? 40.237 -20.397 -22.859 1.00 88.12 73 LEU A CA 1
ATOM 548 C C . LEU A 1 73 ? 40.313 -21.094 -21.496 1.00 88.12 73 LEU A C 1
ATOM 550 O O . LEU A 1 73 ? 40.609 -22.284 -21.428 1.00 88.12 73 LEU A O 1
ATOM 554 N N . LYS A 1 74 ? 40.104 -20.357 -20.400 1.00 84.31 74 LYS A N 1
ATOM 555 C CA . LYS A 1 74 ? 40.355 -20.848 -19.032 1.00 84.31 74 LYS A CA 1
ATOM 556 C C . LYS A 1 74 ? 39.085 -21.152 -18.231 1.00 84.31 74 LYS A C 1
ATOM 558 O O . LYS A 1 74 ? 39.185 -21.670 -17.123 1.00 84.31 74 LYS A O 1
ATOM 563 N N . GLY A 1 75 ? 37.904 -20.827 -18.760 1.00 83.00 75 GLY A N 1
ATOM 564 C CA . GLY A 1 75 ? 36.601 -20.994 -18.100 1.00 83.00 75 GLY A CA 1
ATOM 565 C C . GLY A 1 75 ? 36.327 -20.011 -16.953 1.00 83.00 75 GLY A C 1
ATOM 566 O O . GLY A 1 75 ? 35.267 -20.066 -16.334 1.00 83.00 75 GLY A O 1
ATOM 567 N N . VAL A 1 76 ? 37.274 -19.119 -16.650 1.00 84.19 76 VAL A N 1
ATOM 568 C CA . VAL A 1 76 ? 37.194 -18.100 -15.593 1.00 84.19 76 VAL A CA 1
ATOM 569 C C . VAL A 1 76 ? 37.846 -16.804 -16.073 1.00 84.19 76 VAL A C 1
ATOM 571 O O . VAL A 1 76 ? 38.763 -16.840 -16.895 1.00 84.19 76 VAL A O 1
ATOM 574 N N . GLY A 1 77 ? 37.381 -15.649 -15.585 1.00 87.31 77 GLY A N 1
ATOM 575 C CA . GLY A 1 77 ? 37.991 -14.366 -15.931 1.00 87.31 77 GLY A CA 1
ATOM 576 C C . GLY A 1 77 ? 39.408 -14.226 -15.351 1.00 87.31 77 GLY A C 1
ATOM 577 O O . GLY A 1 77 ? 39.687 -14.758 -14.274 1.00 87.31 77 GLY A O 1
ATOM 578 N N . PRO A 1 78 ? 40.310 -13.480 -16.017 1.00 87.69 78 PRO A N 1
ATOM 579 C CA . PRO A 1 78 ? 41.721 -13.380 -15.615 1.00 87.69 78 PRO A CA 1
ATOM 580 C C . PRO A 1 78 ? 41.914 -12.772 -14.218 1.00 87.69 78 PRO A C 1
ATOM 582 O O . PRO A 1 78 ? 42.840 -13.132 -13.489 1.00 87.69 78 PRO A O 1
ATOM 585 N N . PHE A 1 79 ? 41.012 -11.872 -13.824 1.00 89.88 79 PHE A N 1
ATOM 586 C CA . PHE A 1 79 ? 41.093 -11.115 -12.575 1.00 89.88 79 PHE A CA 1
ATOM 587 C C . PHE A 1 79 ? 39.931 -11.400 -11.619 1.00 89.88 79 PHE A C 1
ATOM 589 O O . PHE A 1 79 ? 39.785 -10.701 -10.618 1.00 89.88 79 PHE A O 1
ATOM 596 N N . ASP A 1 80 ? 39.108 -12.417 -11.892 1.00 84.25 80 ASP A N 1
ATOM 597 C CA . ASP A 1 80 ? 37.968 -12.743 -11.035 1.00 84.25 80 ASP A CA 1
ATOM 598 C C . ASP A 1 80 ? 38.448 -13.169 -9.636 1.00 84.25 80 ASP A C 1
ATOM 600 O O . ASP A 1 80 ? 39.364 -13.986 -9.476 1.00 84.25 80 ASP A O 1
ATOM 604 N N . ARG A 1 81 ? 37.841 -12.583 -8.596 1.00 82.19 81 ARG A N 1
ATOM 605 C CA . ARG A 1 81 ? 38.103 -12.884 -7.179 1.00 82.19 81 ARG A CA 1
ATOM 606 C C . ARG A 1 81 ? 36.787 -12.994 -6.404 1.00 82.19 81 ARG A C 1
ATOM 608 O O . ARG A 1 81 ? 35.727 -12.585 -6.865 1.00 82.19 81 ARG A O 1
ATOM 615 N N . THR A 1 82 ? 36.858 -13.494 -5.170 1.00 72.62 82 THR A N 1
ATOM 616 C CA . THR A 1 82 ? 35.691 -13.741 -4.295 1.00 72.62 82 THR A CA 1
ATOM 617 C C . THR A 1 82 ? 34.940 -12.480 -3.851 1.00 72.62 82 THR A C 1
ATOM 619 O O . THR A 1 82 ? 33.815 -12.576 -3.361 1.00 72.62 82 THR A O 1
ATOM 622 N N . SER A 1 83 ? 35.529 -11.291 -4.009 1.00 71.94 83 SER A N 1
ATOM 623 C CA . SER A 1 83 ? 34.870 -10.015 -3.730 1.00 71.94 83 SER A CA 1
ATOM 624 C C . SER A 1 83 ? 35.132 -8.994 -4.834 1.00 71.94 83 SER A C 1
ATOM 626 O O . SER A 1 83 ? 36.173 -9.023 -5.494 1.00 71.94 83 SER A O 1
ATOM 628 N N . THR A 1 84 ? 34.208 -8.046 -5.001 1.00 70.62 84 THR A N 1
ATOM 629 C CA . THR A 1 84 ? 34.345 -6.951 -5.971 1.00 70.62 84 THR A CA 1
ATOM 630 C C . THR A 1 84 ? 35.601 -6.120 -5.702 1.00 70.62 84 THR A C 1
ATOM 632 O O . THR A 1 84 ? 36.346 -5.844 -6.630 1.00 70.62 84 THR A O 1
ATOM 635 N N . ALA A 1 85 ? 35.905 -5.797 -4.440 1.00 71.00 85 ALA A N 1
ATOM 636 C CA . ALA A 1 85 ? 37.117 -5.052 -4.084 1.00 71.00 85 ALA A CA 1
ATOM 637 C C . ALA A 1 85 ? 38.406 -5.820 -4.428 1.00 71.00 85 ALA A C 1
ATOM 639 O O . ALA A 1 85 ? 39.344 -5.231 -4.956 1.00 71.00 85 ALA A O 1
ATOM 640 N N . ALA A 1 86 ? 38.436 -7.137 -4.195 1.00 72.25 86 ALA A N 1
ATOM 641 C CA . ALA A 1 86 ? 39.575 -7.973 -4.576 1.00 72.25 86 ALA A CA 1
ATOM 642 C C . ALA A 1 86 ? 39.723 -8.090 -6.103 1.00 72.25 86 ALA A C 1
ATOM 644 O O . ALA A 1 86 ? 40.837 -8.102 -6.609 1.00 72.25 86 ALA A O 1
ATOM 645 N N . THR A 1 87 ? 38.609 -8.130 -6.836 1.00 81.00 87 THR A N 1
ATOM 646 C CA . THR A 1 87 ? 38.603 -8.155 -8.310 1.00 81.00 87 THR A CA 1
ATOM 647 C C . THR A 1 87 ? 39.140 -6.837 -8.876 1.00 81.00 87 THR A C 1
ATOM 649 O O . THR A 1 87 ? 39.972 -6.843 -9.774 1.00 81.00 87 THR A O 1
ATOM 652 N N . LEU A 1 88 ? 38.734 -5.697 -8.305 1.00 79.94 88 LEU A N 1
ATOM 653 C CA . LEU A 1 88 ? 39.263 -4.378 -8.674 1.00 79.94 88 LEU A CA 1
ATOM 654 C C . LEU A 1 88 ? 40.767 -4.273 -8.414 1.00 79.94 88 LEU A C 1
ATOM 656 O O . LEU A 1 88 ? 41.510 -3.815 -9.277 1.00 79.94 88 LEU A O 1
ATOM 660 N N . HIS A 1 89 ? 41.215 -4.729 -7.242 1.00 81.06 89 HIS A N 1
ATOM 661 C CA . HIS A 1 89 ? 42.637 -4.792 -6.923 1.00 81.06 89 HIS A CA 1
ATOM 662 C C . HIS A 1 89 ? 43.394 -5.641 -7.950 1.00 81.06 89 HIS A C 1
ATOM 664 O O . HIS A 1 89 ? 44.417 -5.202 -8.466 1.00 81.06 89 HIS A O 1
ATOM 670 N N . ALA A 1 90 ? 42.862 -6.814 -8.303 1.00 83.38 90 ALA A N 1
ATOM 671 C CA . ALA A 1 90 ? 43.488 -7.696 -9.278 1.00 83.38 90 ALA A CA 1
ATOM 672 C C . ALA A 1 90 ? 43.597 -7.054 -10.668 1.00 83.38 90 ALA A C 1
ATOM 674 O O . ALA A 1 90 ? 44.660 -7.084 -11.283 1.00 83.38 90 ALA A O 1
ATOM 675 N N . ILE A 1 91 ? 42.542 -6.382 -11.135 1.00 87.75 91 ILE A N 1
ATOM 676 C CA . ILE A 1 91 ? 42.569 -5.657 -12.413 1.00 87.75 91 ILE A CA 1
ATOM 677 C C . ILE A 1 91 ? 43.638 -4.560 -12.403 1.00 87.75 91 ILE A C 1
ATOM 679 O O . ILE A 1 91 ? 44.365 -4.401 -13.384 1.00 87.75 91 ILE A O 1
ATOM 683 N N . LEU A 1 92 ? 43.769 -3.815 -11.306 1.00 85.38 92 LEU A N 1
ATOM 684 C CA . LEU A 1 92 ? 44.681 -2.674 -11.220 1.00 85.38 92 LEU A CA 1
ATOM 685 C C . LEU A 1 92 ? 46.142 -3.068 -10.959 1.00 85.38 92 LEU A C 1
ATOM 687 O O . LEU A 1 92 ? 47.031 -2.353 -11.421 1.00 85.38 92 LEU A O 1
ATOM 691 N N . TYR A 1 93 ? 46.397 -4.187 -10.272 1.00 84.44 93 TYR A N 1
ATOM 692 C CA . TYR A 1 93 ? 47.726 -4.485 -9.725 1.00 84.44 93 TYR A CA 1
ATOM 693 C C . TYR A 1 93 ? 48.253 -5.909 -9.961 1.00 84.44 93 TYR A C 1
ATOM 695 O O . TYR A 1 93 ? 49.467 -6.062 -10.050 1.00 84.44 93 TYR A O 1
ATOM 703 N N . ASP A 1 94 ? 47.409 -6.938 -10.097 1.00 88.12 94 ASP A N 1
ATOM 704 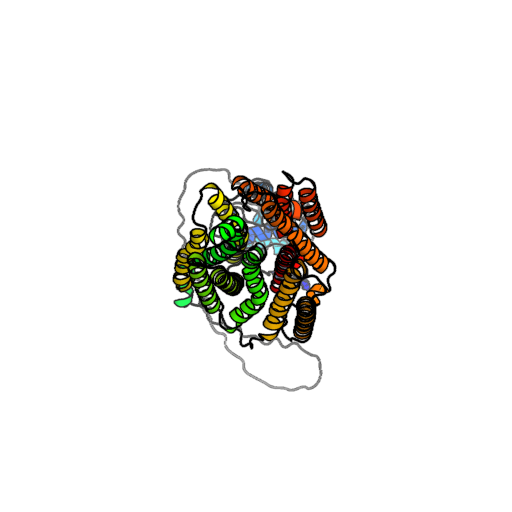C CA . ASP A 1 94 ? 47.882 -8.333 -10.196 1.00 88.12 94 ASP A CA 1
ATOM 705 C C . ASP A 1 94 ? 48.398 -8.666 -11.606 1.00 88.12 94 ASP A C 1
ATOM 707 O O . ASP A 1 94 ? 47.839 -8.224 -12.607 1.00 88.12 94 ASP A O 1
ATOM 711 N N . ASP A 1 95 ? 49.425 -9.498 -11.736 1.00 87.25 95 ASP A N 1
ATOM 712 C CA . ASP A 1 95 ? 49.870 -9.939 -13.061 1.00 87.25 95 ASP A CA 1
ATOM 713 C C . ASP A 1 95 ? 48.841 -10.853 -13.749 1.00 87.25 95 ASP A C 1
ATOM 715 O O . ASP A 1 95 ? 48.076 -11.577 -13.102 1.00 87.25 95 ASP A O 1
ATOM 719 N N . LEU A 1 96 ? 48.817 -10.814 -15.087 1.00 88.31 96 LEU A N 1
ATOM 720 C CA . LEU A 1 96 ? 47.977 -11.707 -15.884 1.00 88.31 96 LEU A CA 1
ATOM 721 C C . LEU A 1 96 ? 48.436 -13.161 -15.666 1.00 88.31 96 LEU A C 1
ATOM 723 O O . LEU A 1 96 ? 49.632 -13.432 -15.806 1.00 88.31 96 LEU A O 1
ATOM 727 N N . PRO A 1 97 ? 47.527 -14.111 -15.373 1.00 88.12 97 PRO A N 1
ATOM 728 C CA . PRO A 1 97 ? 47.908 -15.513 -15.270 1.00 88.12 97 PRO A CA 1
ATOM 729 C C . PRO A 1 97 ? 48.541 -16.028 -16.576 1.00 88.12 97 PRO A C 1
ATOM 731 O O . PRO A 1 97 ? 48.128 -15.605 -17.662 1.00 88.12 97 PRO A O 1
ATOM 734 N N . PRO A 1 98 ? 49.516 -16.952 -16.500 1.00 83.56 98 PRO A N 1
ATOM 735 C CA . PRO A 1 98 ? 50.239 -17.420 -17.675 1.00 83.56 98 PRO A CA 1
ATOM 736 C C . PRO A 1 98 ? 49.315 -18.136 -18.670 1.00 83.56 98 PRO A C 1
ATOM 738 O O . PRO A 1 98 ? 48.400 -18.877 -18.303 1.00 83.56 98 PRO A O 1
ATOM 741 N N . LEU A 1 99 ? 49.584 -17.919 -19.958 1.00 84.94 99 LEU A N 1
ATOM 742 C CA . LEU A 1 99 ? 48.848 -18.489 -21.094 1.00 84.94 99 LEU A CA 1
ATOM 743 C C . LEU A 1 99 ? 49.687 -19.538 -21.844 1.00 84.94 99 LEU A C 1
ATOM 745 O O . LEU A 1 99 ? 49.545 -19.699 -23.055 1.00 84.94 99 LEU A O 1
ATOM 749 N N . ASP A 1 100 ? 50.554 -20.256 -21.125 1.00 79.69 100 ASP A N 1
ATOM 750 C CA . ASP A 1 100 ? 51.544 -21.182 -21.700 1.00 79.69 100 ASP A CA 1
ATOM 751 C C . ASP A 1 100 ? 50.911 -22.306 -22.537 1.00 79.69 100 ASP A C 1
ATOM 753 O O . ASP A 1 100 ? 51.488 -22.745 -23.533 1.00 79.69 100 ASP A O 1
ATOM 757 N N . ASP A 1 101 ? 49.686 -22.712 -22.189 1.00 81.19 101 ASP A N 1
ATOM 758 C CA . ASP A 1 101 ? 48.918 -23.736 -22.910 1.00 81.19 101 ASP A CA 1
ATOM 759 C C . ASP A 1 101 ? 48.380 -23.252 -24.273 1.00 81.19 101 ASP A C 1
ATOM 761 O O . ASP A 1 101 ? 47.946 -24.058 -25.096 1.00 81.19 101 ASP A O 1
ATOM 765 N N . HIS A 1 102 ? 48.404 -21.939 -24.539 1.00 83.69 102 HIS A N 1
ATOM 766 C CA . HIS A 1 102 ? 47.846 -21.320 -25.747 1.00 83.69 102 HIS A CA 1
ATOM 767 C C . HIS A 1 102 ? 48.820 -20.307 -26.382 1.00 83.69 102 HIS A C 1
ATOM 769 O O . HIS A 1 102 ? 48.491 -19.123 -26.520 1.00 83.69 102 HIS A O 1
ATOM 775 N N . PRO A 1 103 ? 50.009 -20.748 -26.842 1.00 78.69 103 PRO A N 1
ATOM 776 C CA . PRO A 1 103 ? 51.084 -19.858 -27.294 1.00 78.69 103 PRO A CA 1
ATOM 777 C C . PRO A 1 103 ? 50.729 -19.028 -28.537 1.00 78.69 103 PRO A C 1
ATOM 779 O O . PRO A 1 103 ? 51.325 -17.979 -28.762 1.00 78.69 103 PRO A O 1
ATOM 782 N N . LEU A 1 104 ? 49.754 -19.476 -29.335 1.00 80.19 104 LEU A N 1
ATOM 783 C CA . LEU A 1 104 ? 49.264 -18.754 -30.513 1.00 80.19 104 LEU A CA 1
ATOM 784 C C . LEU A 1 104 ? 48.365 -17.561 -30.154 1.00 80.19 104 LEU A C 1
ATOM 786 O O . LEU A 1 104 ? 48.399 -16.544 -30.838 1.00 80.19 104 LEU A O 1
ATOM 790 N N . LEU A 1 105 ? 47.585 -17.667 -29.073 1.00 85.00 105 LEU A N 1
ATOM 791 C CA . LEU A 1 105 ? 46.641 -16.629 -28.636 1.00 85.00 105 LEU A CA 1
ATOM 792 C C . LEU A 1 105 ? 47.216 -15.732 -27.534 1.00 85.00 105 LEU A C 1
ATOM 794 O O . LEU A 1 105 ? 46.747 -14.608 -27.352 1.00 85.00 105 LEU A O 1
ATOM 798 N N . ALA A 1 106 ? 48.253 -16.196 -26.830 1.00 86.62 106 ALA A N 1
ATOM 799 C CA . ALA A 1 106 ? 48.900 -15.460 -25.750 1.00 86.62 106 ALA A CA 1
ATOM 800 C C . ALA A 1 106 ? 49.343 -14.032 -26.143 1.00 86.62 106 ALA A C 1
ATOM 802 O O . ALA A 1 106 ? 49.049 -13.113 -25.380 1.00 86.62 106 ALA A O 1
ATOM 803 N N . PRO A 1 107 ? 49.959 -13.772 -27.317 1.00 87.25 107 PRO A N 1
ATOM 804 C CA . PRO A 1 107 ? 50.354 -12.412 -27.695 1.00 87.25 107 PRO A CA 1
ATOM 805 C C . PRO A 1 107 ? 49.158 -11.470 -27.877 1.00 87.25 107 PRO A C 1
ATOM 807 O O . PRO A 1 107 ? 49.219 -10.312 -27.465 1.00 87.25 107 PRO A O 1
ATOM 810 N N . ALA A 1 108 ? 48.060 -11.969 -28.456 1.00 89.19 108 ALA A N 1
ATOM 811 C CA . ALA A 1 108 ? 46.844 -11.187 -28.666 1.00 89.19 108 ALA A CA 1
ATOM 812 C C . ALA A 1 108 ? 46.174 -10.838 -27.330 1.00 89.19 108 ALA A C 1
ATOM 814 O O . ALA A 1 108 ? 45.860 -9.677 -27.082 1.00 89.19 108 ALA A O 1
ATOM 815 N N . ILE A 1 109 ? 46.002 -11.824 -26.445 1.00 91.75 109 ILE A N 1
ATOM 816 C CA . ILE A 1 109 ? 45.328 -11.629 -25.153 1.00 91.75 109 ILE A CA 1
ATOM 817 C C . ILE A 1 109 ? 46.161 -10.734 -24.231 1.00 91.75 109 ILE A C 1
ATOM 819 O O . ILE A 1 109 ? 45.631 -9.774 -23.676 1.00 91.75 109 ILE A O 1
ATOM 823 N N . THR A 1 110 ? 47.468 -10.982 -24.119 1.00 91.25 110 THR A N 1
ATOM 824 C CA . THR A 1 110 ? 48.364 -10.152 -23.300 1.00 91.25 110 THR A CA 1
ATOM 825 C C . THR A 1 110 ? 48.426 -8.719 -23.825 1.00 91.25 110 THR A C 1
ATOM 827 O O . THR A 1 110 ? 48.401 -7.777 -23.039 1.00 91.25 110 THR A O 1
ATOM 830 N N . GLY A 1 111 ? 48.436 -8.534 -25.150 1.00 88.94 111 GLY A N 1
ATOM 831 C CA . GLY A 1 111 ? 48.422 -7.214 -25.776 1.00 88.94 111 GLY A CA 1
ATOM 832 C C . GLY A 1 111 ? 47.110 -6.438 -25.586 1.00 88.94 111 GLY A C 1
ATOM 833 O O . GLY A 1 111 ? 47.133 -5.208 -25.483 1.00 88.94 111 GLY A O 1
ATOM 834 N N . LEU A 1 112 ? 45.971 -7.134 -25.524 1.00 93.50 112 LEU A N 1
ATOM 835 C CA . LEU A 1 112 ? 44.655 -6.550 -25.232 1.00 93.50 112 LEU A CA 1
ATOM 836 C C . LEU A 1 112 ? 44.483 -6.209 -23.741 1.00 93.50 112 LEU A C 1
ATOM 838 O O . LEU A 1 112 ? 43.792 -5.247 -23.414 1.00 93.50 112 LEU A O 1
ATOM 842 N N . LEU A 1 113 ? 45.143 -6.953 -22.846 1.00 93.50 113 LEU A N 1
ATOM 843 C CA . LEU A 1 113 ? 45.096 -6.775 -21.387 1.00 93.50 113 LEU A CA 1
ATOM 844 C C . LEU A 1 113 ? 46.235 -5.895 -20.834 1.00 93.50 113 LEU A C 1
ATOM 846 O O . LEU A 1 113 ? 46.581 -5.966 -19.654 1.00 93.50 113 LEU A O 1
ATOM 850 N N . VAL A 1 114 ? 46.796 -5.011 -21.664 1.00 93.25 114 VAL A N 1
ATOM 851 C CA . VAL A 1 114 ? 47.696 -3.938 -21.213 1.00 93.25 114 VAL A CA 1
ATOM 852 C C . VAL A 1 114 ? 46.879 -2.828 -20.543 1.00 93.25 114 VAL A C 1
ATOM 854 O O . VAL A 1 114 ? 45.906 -2.316 -21.106 1.00 93.25 114 VAL A O 1
ATOM 857 N N . ARG A 1 115 ? 47.274 -2.450 -19.319 1.00 88.88 115 ARG A N 1
ATOM 858 C CA . ARG A 1 115 ? 46.544 -1.474 -18.487 1.00 88.88 115 ARG A CA 1
ATOM 859 C C . ARG A 1 115 ? 46.582 -0.055 -19.034 1.00 88.88 115 ARG A C 1
ATOM 861 O O . ARG A 1 115 ? 45.576 0.639 -18.962 1.00 88.88 115 ARG A O 1
ATOM 868 N N . ASP A 1 116 ? 47.727 0.356 -19.569 1.00 87.12 116 ASP A N 1
ATOM 869 C CA . ASP A 1 116 ? 47.878 1.648 -20.232 1.00 87.12 116 ASP A CA 1
ATOM 870 C C . ASP A 1 116 ? 47.156 1.611 -21.584 1.00 87.12 116 ASP A C 1
ATOM 872 O O . ASP A 1 116 ? 47.525 0.852 -22.482 1.00 87.12 116 ASP A O 1
ATOM 876 N N . ASP A 1 117 ? 46.110 2.422 -21.719 1.00 84.06 117 ASP A N 1
ATOM 877 C CA . ASP A 1 117 ? 45.271 2.502 -22.909 1.00 84.06 117 ASP A CA 1
ATOM 878 C C . ASP A 1 117 ? 46.021 3.037 -24.139 1.00 84.06 117 ASP A C 1
ATOM 880 O O . ASP A 1 117 ? 45.618 2.744 -25.264 1.00 84.06 117 ASP A O 1
ATOM 884 N N . THR A 1 118 ? 47.140 3.745 -23.949 1.00 83.12 118 THR A N 1
ATOM 885 C CA . THR A 1 118 ? 48.006 4.223 -25.042 1.00 83.12 118 THR A CA 1
ATOM 886 C C . THR A 1 118 ? 48.956 3.148 -25.572 1.00 83.12 118 THR A C 1
ATOM 888 O O . THR A 1 118 ? 49.365 3.206 -26.730 1.00 83.12 118 THR A O 1
ATOM 891 N N . GLN A 1 119 ? 49.278 2.153 -24.741 1.00 86.00 119 GLN A N 1
ATOM 892 C CA . GLN A 1 119 ? 50.150 1.020 -25.075 1.00 86.00 119 GLN A CA 1
ATOM 893 C C . GLN A 1 119 ? 49.358 -0.253 -25.408 1.00 86.00 119 GLN A C 1
ATOM 895 O O . GLN A 1 119 ? 49.936 -1.266 -25.806 1.00 86.00 119 GLN A O 1
ATOM 900 N N . ARG A 1 120 ? 48.032 -0.225 -25.230 1.00 92.44 120 ARG A N 1
ATOM 901 C CA . ARG A 1 120 ? 47.144 -1.349 -25.527 1.00 92.44 120 ARG A CA 1
ATOM 902 C C . ARG A 1 120 ? 47.104 -1.629 -27.023 1.00 92.44 120 ARG A C 1
ATOM 904 O O . ARG A 1 120 ? 47.053 -0.720 -27.850 1.00 92.44 120 ARG A O 1
ATOM 911 N N . THR A 1 121 ? 47.092 -2.914 -27.362 1.00 87.62 121 THR A N 1
ATOM 912 C CA . THR A 1 121 ? 47.046 -3.369 -28.755 1.00 87.62 121 THR A CA 1
ATOM 913 C C . THR A 1 121 ? 45.830 -2.783 -29.463 1.00 87.62 121 THR A C 1
ATOM 915 O O . THR A 1 121 ? 44.708 -2.865 -28.966 1.00 87.62 121 THR A O 1
ATOM 918 N N . THR A 1 122 ? 46.051 -2.190 -30.635 1.00 88.19 122 THR A N 1
ATOM 919 C CA . THR A 1 122 ? 44.977 -1.589 -31.437 1.00 88.19 122 THR A CA 1
ATOM 920 C C . THR A 1 122 ? 44.107 -2.658 -32.098 1.00 88.19 122 THR A C 1
ATOM 922 O O . THR A 1 122 ? 44.543 -3.792 -32.291 1.00 88.19 122 THR A O 1
ATOM 925 N N . SER A 1 123 ? 42.894 -2.297 -32.531 1.00 81.88 123 SER A N 1
ATOM 926 C CA . SER A 1 123 ? 41.981 -3.237 -33.202 1.00 81.88 123 SER A CA 1
ATOM 927 C C . SER A 1 123 ? 42.618 -3.940 -34.408 1.00 81.88 123 SER A C 1
ATOM 929 O O . SER A 1 123 ? 42.518 -5.155 -34.516 1.00 81.88 123 SER A O 1
ATOM 931 N N . ARG A 1 124 ? 43.350 -3.202 -35.258 1.00 78.81 124 ARG A N 1
ATOM 932 C CA . ARG A 1 124 ? 44.055 -3.756 -36.431 1.00 78.81 124 ARG A CA 1
ATOM 933 C C . ARG A 1 124 ? 45.168 -4.737 -36.055 1.00 78.81 124 ARG A C 1
ATOM 935 O O . ARG A 1 124 ? 45.361 -5.737 -36.737 1.00 78.81 124 ARG A O 1
ATOM 942 N N . GLN A 1 125 ? 45.916 -4.451 -34.990 1.00 82.38 125 GLN A N 1
ATOM 943 C CA . GLN A 1 125 ? 46.972 -5.348 -34.511 1.00 82.38 125 GLN A CA 1
ATOM 944 C C . GLN A 1 125 ? 46.379 -6.605 -33.866 1.00 82.38 125 GLN A C 1
ATOM 946 O O . GLN A 1 125 ? 46.866 -7.702 -34.121 1.00 82.38 125 GLN A O 1
ATOM 951 N N . ALA A 1 126 ? 45.311 -6.459 -33.078 1.00 85.19 126 ALA A N 1
ATOM 952 C CA . ALA A 1 126 ? 44.606 -7.581 -32.467 1.00 85.19 126 ALA A CA 1
ATOM 953 C C . ALA A 1 126 ? 44.001 -8.506 -33.533 1.00 85.19 126 ALA A C 1
ATOM 955 O O . ALA A 1 126 ? 44.185 -9.716 -33.466 1.00 85.19 126 ALA A O 1
ATOM 956 N N . GLU A 1 127 ? 43.359 -7.937 -34.554 1.00 81.44 127 GLU A N 1
ATOM 957 C CA . GLU A 1 127 ? 42.825 -8.663 -35.711 1.00 81.44 127 GLU A CA 1
ATOM 958 C C . GLU A 1 127 ? 43.927 -9.443 -36.448 1.00 81.44 127 GLU A C 1
ATOM 960 O O . GLU A 1 127 ? 43.781 -10.642 -36.677 1.00 81.44 127 GLU A O 1
ATOM 965 N N . ALA A 1 128 ? 45.077 -8.819 -36.729 1.00 77.62 128 ALA A N 1
ATOM 966 C CA . ALA A 1 128 ? 46.208 -9.497 -37.368 1.00 77.62 128 ALA A CA 1
ATOM 967 C C . ALA A 1 128 ? 46.767 -10.663 -36.526 1.00 77.62 128 ALA A C 1
ATOM 969 O O . ALA A 1 128 ? 47.057 -11.735 -37.065 1.00 77.62 128 ALA A O 1
ATOM 970 N N . LEU A 1 129 ? 46.899 -10.479 -35.207 1.00 83.38 129 LEU A N 1
ATOM 971 C CA . LEU A 1 129 ? 47.370 -11.525 -34.294 1.00 83.38 129 LEU A CA 1
ATOM 972 C C . LEU A 1 129 ? 46.373 -12.691 -34.202 1.00 83.38 129 LEU A C 1
ATOM 974 O O . LEU A 1 129 ? 46.785 -13.849 -34.246 1.00 83.38 129 LEU A O 1
ATOM 978 N N . LEU A 1 130 ? 45.071 -12.401 -34.135 1.00 84.00 130 LEU A N 1
ATOM 979 C CA . LEU A 1 130 ? 44.018 -13.417 -34.066 1.00 84.00 130 LEU A CA 1
ATOM 980 C C . LEU A 1 130 ? 43.869 -14.189 -35.384 1.00 84.00 130 LEU A C 1
ATOM 982 O O . LEU A 1 130 ? 43.754 -15.411 -35.352 1.00 84.00 130 LEU A O 1
ATOM 986 N N . HIS A 1 131 ? 43.959 -13.524 -36.541 1.00 78.25 131 HIS A N 1
ATOM 987 C CA . HIS A 1 131 ? 43.978 -14.208 -37.841 1.00 78.25 131 HIS A CA 1
ATOM 988 C C . HIS A 1 131 ? 45.205 -15.105 -38.012 1.00 78.25 131 HIS A C 1
ATOM 990 O O . HIS A 1 131 ? 45.092 -16.206 -38.548 1.00 78.25 131 HIS A O 1
ATOM 996 N N . THR A 1 132 ? 46.367 -14.667 -37.519 1.00 78.12 132 THR A N 1
ATOM 997 C CA . THR A 1 132 ? 47.583 -15.492 -37.526 1.00 78.12 132 THR A CA 1
ATOM 998 C C . THR A 1 132 ? 47.403 -16.735 -36.652 1.00 78.12 132 THR A C 1
ATOM 1000 O O . THR A 1 132 ? 47.779 -17.828 -37.062 1.00 78.12 132 THR A O 1
ATOM 1003 N N . ALA A 1 133 ? 46.778 -16.597 -35.480 1.00 77.88 133 ALA A N 1
ATOM 1004 C CA . ALA A 1 133 ? 46.475 -17.723 -34.601 1.00 77.88 133 ALA A CA 1
ATOM 1005 C C . ALA A 1 133 ? 45.437 -18.693 -35.198 1.00 77.88 133 ALA A C 1
ATOM 1007 O O . ALA A 1 133 ? 45.563 -19.900 -35.011 1.00 77.88 133 ALA A O 1
ATOM 1008 N N . ALA A 1 134 ? 44.444 -18.178 -35.931 1.00 71.38 134 ALA A N 1
ATOM 1009 C CA . ALA A 1 134 ? 43.385 -18.971 -36.559 1.00 71.38 134 ALA A CA 1
ATOM 1010 C C . ALA A 1 134 ? 43.835 -19.713 -37.836 1.00 71.38 134 ALA A C 1
ATOM 1012 O O . ALA A 1 134 ? 43.234 -20.720 -38.197 1.00 71.38 134 ALA A O 1
ATOM 1013 N N . GLY A 1 135 ? 44.878 -19.228 -38.522 1.00 63.69 135 GLY A N 1
ATOM 1014 C CA . GLY A 1 135 ? 45.381 -19.792 -39.783 1.00 63.69 135 GLY A CA 1
ATOM 1015 C C . GLY A 1 135 ? 46.676 -20.615 -39.694 1.00 63.69 135 GLY A C 1
ATOM 1016 O O . GLY A 1 135 ? 47.177 -21.043 -40.733 1.00 63.69 135 GLY A O 1
ATOM 1017 N N . ALA A 1 136 ? 47.260 -20.818 -38.507 1.00 49.47 136 ALA A N 1
ATOM 1018 C CA . ALA A 1 136 ? 48.587 -21.430 -38.363 1.00 49.47 136 ALA A CA 1
ATOM 1019 C C . ALA A 1 136 ? 48.553 -22.961 -38.123 1.00 49.47 136 ALA A C 1
ATOM 1021 O O . ALA A 1 136 ? 47.861 -23.416 -37.210 1.00 49.47 136 ALA A O 1
ATOM 1022 N N . PRO A 1 137 ? 49.357 -23.777 -38.843 1.00 51.41 137 PRO A N 1
ATOM 1023 C CA . PRO A 1 137 ? 49.724 -25.119 -38.379 1.00 51.41 137 PRO A CA 1
ATOM 1024 C C . PRO A 1 137 ? 50.608 -25.034 -37.109 1.00 51.41 137 PRO A C 1
ATOM 1026 O O . PRO A 1 137 ? 51.218 -23.990 -36.858 1.00 51.41 137 PRO A O 1
ATOM 1029 N N . PRO A 1 138 ? 50.699 -26.095 -36.278 1.00 43.62 138 PRO A N 1
ATOM 1030 C CA . PRO A 1 138 ? 51.370 -26.034 -34.975 1.00 43.62 138 PRO A CA 1
ATOM 1031 C C . PRO A 1 138 ? 52.844 -25.598 -35.086 1.00 43.62 138 PRO A C 1
ATOM 1033 O O . PRO A 1 138 ? 53.617 -26.159 -35.860 1.00 43.62 138 PRO A O 1
ATOM 1036 N N . LEU A 1 139 ? 53.228 -24.581 -34.301 1.00 43.88 139 LEU A N 1
ATOM 1037 C CA . LEU A 1 139 ? 54.498 -23.857 -34.455 1.00 43.88 139 LEU A CA 1
ATOM 1038 C C . LEU A 1 139 ? 55.747 -24.660 -34.058 1.00 43.88 139 LEU A C 1
ATOM 1040 O O . LEU A 1 139 ? 55.815 -25.287 -32.992 1.00 43.88 139 LEU A O 1
ATOM 1044 N N . SER A 1 140 ? 56.795 -24.512 -34.872 1.00 46.53 140 SER A N 1
ATOM 1045 C CA . SER A 1 140 ? 58.146 -25.002 -34.594 1.00 46.53 140 SER A CA 1
ATOM 1046 C C . SER A 1 140 ? 58.848 -24.169 -33.502 1.00 46.53 140 SER A C 1
ATOM 1048 O O . SER A 1 140 ? 58.438 -23.054 -33.170 1.00 46.53 140 SER A O 1
ATOM 1050 N N . ARG A 1 141 ? 59.929 -24.697 -32.907 1.00 44.22 141 ARG A N 1
ATOM 1051 C CA . ARG A 1 141 ? 60.691 -24.004 -31.844 1.00 44.22 141 ARG A CA 1
ATOM 1052 C C . ARG A 1 141 ? 61.273 -22.651 -32.290 1.00 44.22 141 ARG A C 1
ATOM 1054 O O . ARG A 1 141 ? 61.353 -21.759 -31.455 1.00 44.22 141 ARG A O 1
ATOM 1061 N N . SER A 1 142 ? 61.617 -22.467 -33.567 1.00 42.38 142 SER A N 1
ATOM 1062 C CA . SER A 1 142 ? 62.199 -21.211 -34.071 1.00 42.38 142 SER A CA 1
ATOM 1063 C C . SER A 1 142 ? 61.188 -20.069 -34.196 1.00 42.38 142 SER A C 1
ATOM 1065 O O . SER A 1 142 ? 61.569 -18.904 -34.105 1.00 42.38 142 SER A O 1
ATOM 1067 N N . ASP A 1 143 ? 59.902 -20.382 -34.371 1.00 44.03 143 ASP A N 1
ATOM 1068 C CA . ASP A 1 143 ? 58.855 -19.363 -34.518 1.00 44.03 143 ASP A CA 1
ATOM 1069 C C . ASP A 1 143 ? 58.455 -18.750 -33.169 1.00 44.03 143 ASP A C 1
ATOM 1071 O O . ASP A 1 143 ? 58.106 -17.569 -33.099 1.00 44.03 143 ASP A O 1
ATOM 1075 N N . ARG A 1 144 ? 58.622 -19.502 -32.068 1.00 49.16 144 ARG A N 1
ATOM 1076 C CA . ARG A 1 144 ? 58.442 -18.988 -30.696 1.00 49.16 144 ARG A CA 1
ATOM 1077 C C . ARG A 1 144 ? 59.416 -17.852 -30.374 1.00 49.16 144 ARG A C 1
ATOM 1079 O O . ARG A 1 144 ? 59.013 -16.851 -29.787 1.00 49.16 144 ARG A O 1
ATOM 1086 N N . ASP A 1 145 ? 60.657 -17.955 -30.848 1.00 44.62 145 ASP A N 1
ATOM 1087 C CA . ASP A 1 145 ? 61.698 -16.932 -30.671 1.00 44.62 145 ASP A CA 1
ATOM 1088 C C . ASP A 1 145 ? 61.505 -15.690 -31.557 1.00 44.62 145 ASP A C 1
ATOM 1090 O O . ASP A 1 145 ? 62.226 -14.695 -31.421 1.00 44.62 145 ASP A O 1
ATOM 1094 N N . ARG A 1 146 ? 60.563 -15.737 -32.507 1.00 43.84 146 ARG A N 1
ATOM 1095 C CA . ARG A 1 146 ? 60.209 -14.605 -33.373 1.00 43.84 146 ARG A CA 1
ATOM 1096 C C . ARG A 1 146 ? 59.048 -13.803 -32.794 1.00 43.84 146 ARG A C 1
ATOM 1098 O O . ARG A 1 146 ? 59.091 -12.577 -32.817 1.00 43.84 146 ARG A O 1
ATOM 1105 N N . VAL A 1 147 ? 58.061 -14.487 -32.218 1.00 44.47 147 VAL A N 1
ATOM 1106 C CA . VAL A 1 147 ? 56.911 -13.870 -31.536 1.00 44.47 147 VAL A CA 1
ATOM 1107 C C . VAL A 1 147 ? 57.340 -13.143 -30.257 1.00 44.47 147 VAL A C 1
ATOM 1109 O O . VAL A 1 147 ? 56.857 -12.045 -29.994 1.00 44.47 147 VAL A O 1
ATOM 1112 N N . SER A 1 148 ? 58.334 -13.662 -29.528 1.00 45.22 148 SER A N 1
ATOM 1113 C CA . SER A 1 148 ? 58.925 -12.985 -28.359 1.00 45.22 148 SER A CA 1
ATOM 1114 C C . SER A 1 148 ? 59.610 -11.646 -28.684 1.00 45.22 148 SER A C 1
ATOM 1116 O O . SER A 1 148 ? 59.832 -10.827 -27.792 1.00 45.22 148 SER A O 1
ATOM 1118 N N . ARG A 1 149 ? 59.917 -11.378 -29.963 1.00 44.56 149 ARG A N 1
ATOM 1119 C CA . ARG A 1 149 ? 60.467 -10.091 -30.432 1.00 44.56 149 ARG A CA 1
ATOM 1120 C C . ARG A 1 149 ? 59.394 -9.070 -30.819 1.00 44.56 149 ARG A C 1
ATOM 1122 O O . ARG A 1 149 ? 59.736 -7.912 -31.029 1.00 44.56 149 ARG A O 1
ATOM 1129 N N . LEU A 1 150 ? 58.130 -9.490 -30.933 1.00 39.75 150 LEU A N 1
ATOM 1130 C CA . LEU A 1 150 ? 56.982 -8.631 -31.257 1.00 39.75 150 LEU A CA 1
ATOM 1131 C C . LEU A 1 150 ? 56.223 -8.158 -30.006 1.00 39.75 150 LEU A C 1
ATOM 1133 O O . LEU A 1 150 ? 55.380 -7.269 -30.100 1.00 39.75 150 LEU A O 1
ATOM 1137 N N . THR A 1 151 ? 56.531 -8.714 -28.833 1.00 37.72 151 THR A N 1
ATOM 1138 C CA . THR A 1 151 ? 56.065 -8.200 -27.540 1.00 37.72 151 THR A CA 1
ATOM 1139 C C . THR A 1 151 ? 56.742 -6.864 -27.199 1.00 37.72 151 THR A C 1
ATOM 1141 O O . THR A 1 151 ? 57.962 -6.755 -27.355 1.00 37.72 151 THR A O 1
ATOM 1144 N N . PRO A 1 152 ? 56.006 -5.846 -26.708 1.00 35.06 152 PRO A N 1
ATOM 1145 C CA . PRO A 1 152 ? 56.590 -4.555 -26.353 1.00 35.06 152 PRO A CA 1
ATOM 1146 C C . PRO A 1 152 ? 57.633 -4.727 -25.246 1.00 35.06 152 PRO A C 1
ATOM 1148 O O . PRO A 1 152 ? 57.349 -5.280 -24.183 1.00 35.06 152 PRO A O 1
ATOM 1151 N N . ARG A 1 153 ? 58.857 -4.249 -25.483 1.00 36.09 153 ARG A N 1
ATOM 1152 C CA . ARG A 1 153 ? 59.902 -4.214 -24.457 1.00 36.09 153 ARG A CA 1
ATOM 1153 C C . ARG A 1 153 ? 59.611 -3.035 -23.527 1.00 36.09 153 ARG A C 1
ATOM 1155 O O . ARG A 1 153 ? 59.476 -1.912 -24.000 1.00 36.09 153 ARG A O 1
ATOM 1162 N N . ARG A 1 154 ? 59.529 -3.287 -22.217 1.00 32.34 154 ARG A N 1
ATOM 1163 C CA . ARG A 1 154 ? 59.405 -2.255 -21.175 1.00 32.34 154 ARG A CA 1
ATOM 1164 C C . ARG A 1 154 ? 60.603 -1.302 -21.296 1.00 32.34 154 ARG A C 1
ATOM 1166 O O . ARG A 1 154 ? 61.720 -1.679 -20.954 1.00 32.34 154 ARG A O 1
ATOM 1173 N N . THR A 1 155 ? 60.395 -0.112 -21.850 1.00 30.81 155 THR A N 1
ATOM 1174 C CA . THR A 1 155 ? 61.410 0.945 -21.879 1.00 30.81 155 THR A CA 1
ATOM 1175 C C . THR A 1 155 ? 61.470 1.586 -20.500 1.00 30.81 155 THR A C 1
ATOM 1177 O O . THR A 1 155 ? 60.618 2.394 -20.140 1.00 30.81 155 THR A O 1
ATOM 1180 N N . GLU A 1 156 ? 62.467 1.199 -19.711 1.00 39.00 156 GLU A N 1
ATOM 1181 C CA . GLU A 1 156 ? 62.973 2.037 -18.629 1.00 39.00 156 GLU A CA 1
ATOM 1182 C C . GLU A 1 156 ? 63.777 3.179 -19.260 1.00 39.00 156 GLU A C 1
ATOM 1184 O O . GLU A 1 156 ? 64.864 2.927 -19.763 1.00 39.00 156 GLU A O 1
ATOM 1189 N N . THR A 1 157 ? 63.243 4.405 -19.259 1.00 28.62 157 THR A N 1
ATOM 1190 C CA . THR A 1 157 ? 64.006 5.669 -19.185 1.00 28.62 157 THR A CA 1
ATOM 1191 C C . THR A 1 157 ? 63.045 6.844 -19.007 1.00 28.62 157 THR A C 1
ATOM 1193 O O . THR A 1 157 ? 62.028 6.934 -19.688 1.00 28.62 157 THR A O 1
ATOM 1196 N N . GLY A 1 158 ? 63.355 7.720 -18.047 1.00 30.72 158 GLY A N 1
ATOM 1197 C CA . GLY A 1 158 ? 62.553 8.891 -17.705 1.00 30.72 158 GLY A CA 1
ATOM 1198 C C . GLY A 1 158 ? 62.747 10.098 -18.624 1.00 30.72 158 GLY A C 1
ATOM 1199 O O . GLY A 1 158 ? 63.486 10.044 -19.601 1.00 30.72 158 GLY A O 1
ATOM 1200 N N . GLY A 1 159 ? 62.116 11.203 -18.219 1.00 28.56 159 GLY A N 1
ATOM 1201 C CA . GLY A 1 159 ? 62.403 12.549 -18.715 1.00 28.56 159 GLY A CA 1
ATOM 1202 C C . GLY A 1 159 ? 61.349 13.130 -19.658 1.00 28.56 159 GLY A C 1
ATOM 1203 O O . GLY A 1 159 ? 61.304 12.768 -20.822 1.00 28.56 159 GLY A O 1
ATOM 1204 N N . GLU A 1 160 ? 60.578 14.069 -19.100 1.00 30.06 160 GLU A N 1
ATOM 1205 C CA . GLU A 1 160 ? 60.058 15.316 -19.694 1.00 30.06 160 GLU A CA 1
ATOM 1206 C C . GLU A 1 160 ? 59.157 15.297 -20.945 1.00 30.06 160 GLU A C 1
ATOM 1208 O O . GLU A 1 160 ? 59.301 14.538 -21.896 1.00 30.06 160 GLU A O 1
ATOM 1213 N N . GLY A 1 161 ? 58.150 16.173 -20.896 1.00 34.22 161 GLY A N 1
ATOM 1214 C CA . GLY A 1 161 ? 57.022 16.187 -21.815 1.00 34.22 161 GLY A CA 1
ATOM 1215 C C . GLY A 1 161 ? 57.231 16.980 -23.099 1.00 34.22 161 GLY A C 1
ATOM 1216 O O . GLY A 1 161 ? 58.088 17.848 -23.197 1.00 34.22 161 GLY A O 1
ATOM 1217 N N . ALA A 1 162 ? 56.341 16.735 -24.055 1.00 27.09 162 ALA A N 1
ATOM 1218 C CA . ALA A 1 162 ? 55.971 17.671 -25.108 1.00 27.09 162 ALA A CA 1
ATOM 1219 C C . ALA A 1 162 ? 54.628 17.218 -25.699 1.00 27.09 162 ALA A C 1
ATOM 1221 O O . ALA A 1 162 ? 54.440 16.043 -26.014 1.00 27.09 162 ALA A O 1
ATOM 1222 N N . GLY A 1 163 ? 53.674 18.144 -25.799 1.00 31.70 163 GLY A N 1
ATOM 1223 C CA . GLY A 1 163 ? 52.362 17.894 -26.386 1.00 31.70 163 GLY A CA 1
ATOM 1224 C C . GLY A 1 163 ? 52.451 17.583 -27.879 1.00 31.70 163 GLY A C 1
ATOM 1225 O O . GLY A 1 163 ? 53.212 18.217 -28.605 1.00 31.70 163 GLY A O 1
ATOM 1226 N N . ALA A 1 164 ? 51.633 16.637 -28.339 1.00 27.45 164 ALA A N 1
ATOM 1227 C CA . ALA A 1 164 ? 51.437 16.363 -29.756 1.00 27.45 164 ALA A CA 1
ATOM 1228 C C . ALA A 1 164 ? 50.002 16.731 -30.154 1.00 27.45 164 ALA A C 1
ATOM 1230 O O . ALA A 1 164 ? 49.021 16.159 -29.677 1.00 27.45 164 ALA A O 1
ATOM 1231 N N . THR A 1 165 ? 49.909 17.744 -31.008 1.00 23.50 165 THR A N 1
ATOM 1232 C CA . THR A 1 165 ? 48.721 18.219 -31.715 1.00 23.50 165 THR A CA 1
ATOM 1233 C C . THR A 1 165 ? 48.245 17.188 -32.741 1.00 23.50 165 THR A C 1
ATOM 1235 O O . THR A 1 165 ? 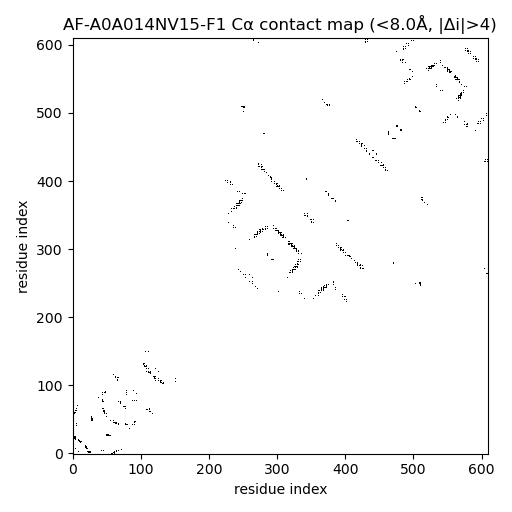49.047 16.630 -33.485 1.00 23.50 165 THR A O 1
ATOM 1238 N N . TRP A 1 166 ? 46.933 16.952 -32.813 1.00 26.53 166 TRP A N 1
ATOM 1239 C CA . TRP A 1 166 ? 46.327 16.040 -33.787 1.00 26.53 166 TRP A CA 1
ATOM 1240 C C . TRP A 1 166 ? 45.992 16.773 -35.094 1.00 26.53 166 TRP A C 1
ATOM 1242 O O . TRP A 1 166 ? 45.086 17.605 -35.119 1.00 26.53 166 TRP A O 1
ATOM 1252 N N . GLU A 1 167 ? 46.674 16.431 -36.190 1.00 24.22 167 GLU A N 1
ATOM 1253 C CA . GLU A 1 167 ? 46.239 16.780 -37.548 1.00 24.22 167 GLU A CA 1
ATOM 1254 C C . GLU A 1 167 ? 45.269 15.723 -38.093 1.00 24.22 167 GLU A C 1
ATOM 1256 O O . GLU A 1 167 ? 45.590 14.542 -38.231 1.00 24.22 167 GLU A O 1
ATOM 1261 N N . VAL A 1 168 ? 44.060 16.165 -38.440 1.00 25.92 168 VAL A N 1
ATOM 1262 C CA . VAL A 1 168 ? 43.024 15.338 -39.068 1.00 25.92 168 VAL A CA 1
ATOM 1263 C C . VAL A 1 168 ? 43.290 15.260 -40.571 1.00 25.92 168 VAL A C 1
ATOM 1265 O O . VAL A 1 168 ? 42.955 16.177 -41.318 1.00 25.92 168 VAL A O 1
ATOM 1268 N N . HIS A 1 169 ? 43.850 14.146 -41.042 1.00 23.67 169 HIS A N 1
ATOM 1269 C CA . HIS A 1 169 ? 43.866 13.833 -42.472 1.00 23.67 169 HIS A CA 1
ATOM 1270 C C . HIS A 1 169 ? 42.533 13.197 -42.883 1.00 23.67 169 HIS A C 1
ATOM 1272 O O . HIS A 1 169 ? 42.222 12.060 -42.533 1.00 23.67 169 HIS A O 1
ATOM 1278 N N . SER A 1 170 ? 41.733 13.947 -43.645 1.00 26.34 170 SER A N 1
ATOM 1279 C CA . SER A 1 170 ? 40.539 13.427 -44.316 1.00 26.34 170 SER A CA 1
ATOM 1280 C C . SER A 1 170 ? 40.921 12.873 -45.691 1.00 26.34 170 SER A C 1
ATOM 1282 O O . SER A 1 170 ? 41.291 13.614 -46.600 1.00 26.34 170 SER A O 1
ATOM 1284 N N . THR A 1 171 ? 40.850 11.554 -45.869 1.00 26.61 171 THR A N 1
ATOM 1285 C CA . THR A 1 171 ? 41.083 10.927 -47.177 1.00 26.61 171 THR A CA 1
ATOM 1286 C C . THR A 1 171 ? 39.762 10.838 -47.940 1.00 26.61 171 THR A C 1
ATOM 1288 O O . THR A 1 171 ? 38.873 10.059 -47.603 1.00 26.61 171 THR A O 1
ATOM 1291 N N . ARG A 1 172 ? 39.618 11.668 -48.978 1.00 24.62 172 ARG A N 1
ATOM 1292 C CA . ARG A 1 172 ? 38.489 11.656 -49.916 1.00 24.62 172 ARG A CA 1
ATOM 1293 C C . ARG A 1 172 ? 38.769 10.613 -51.008 1.00 24.62 172 ARG A C 1
ATOM 1295 O O . ARG A 1 172 ? 39.671 10.805 -51.817 1.00 24.62 172 ARG A O 1
ATOM 1302 N N . VAL A 1 173 ? 38.002 9.521 -51.047 1.00 29.36 173 VAL A N 1
ATOM 1303 C CA . VAL A 1 173 ? 38.099 8.518 -52.124 1.00 29.36 173 VAL A CA 1
ATOM 1304 C C . VAL A 1 173 ? 37.391 9.047 -53.374 1.00 29.36 173 VAL A C 1
ATOM 1306 O O . VAL A 1 173 ? 36.201 9.361 -53.351 1.00 29.36 173 VAL A O 1
ATOM 1309 N N . ARG A 1 174 ? 38.152 9.175 -54.463 1.00 24.89 174 ARG A N 1
ATOM 1310 C CA . ARG A 1 174 ? 37.704 9.612 -55.789 1.00 24.89 174 ARG A CA 1
ATOM 1311 C C . ARG A 1 174 ? 37.215 8.386 -56.566 1.00 24.89 174 ARG A C 1
ATOM 1313 O O . ARG A 1 174 ? 37.963 7.430 -56.734 1.00 24.89 174 ARG A O 1
ATOM 1320 N N . ARG A 1 175 ? 35.963 8.411 -57.024 1.00 28.42 175 ARG A N 1
ATOM 1321 C CA . ARG A 1 175 ? 35.395 7.419 -57.949 1.00 28.42 175 ARG A CA 1
ATOM 1322 C C . ARG A 1 175 ? 35.797 7.825 -59.370 1.00 28.42 175 ARG A C 1
ATOM 1324 O O . ARG A 1 175 ? 35.529 8.962 -59.750 1.00 28.42 175 ARG A O 1
ATOM 1331 N N . THR A 1 176 ? 36.432 6.934 -60.122 1.00 31.73 176 THR A N 1
ATOM 1332 C CA . THR A 1 176 ? 36.634 7.095 -61.570 1.00 31.73 176 THR A CA 1
ATOM 1333 C C . THR A 1 176 ? 36.262 5.808 -62.287 1.00 31.73 176 THR A C 1
ATOM 1335 O O . THR A 1 176 ? 36.621 4.716 -61.851 1.00 31.73 176 THR A O 1
ATOM 1338 N N . ASP A 1 177 ? 35.490 6.002 -63.348 1.00 30.23 177 ASP A N 1
ATOM 1339 C CA . ASP A 1 177 ? 34.758 5.031 -64.149 1.00 30.23 177 ASP A CA 1
ATOM 1340 C C . ASP A 1 177 ? 35.646 4.069 -64.950 1.00 30.23 177 ASP A C 1
ATOM 1342 O O . ASP A 1 177 ? 36.815 4.336 -65.228 1.00 30.23 177 ASP A O 1
ATOM 1346 N N . SER A 1 178 ? 35.059 2.958 -65.397 1.00 31.34 178 SER A N 1
ATOM 1347 C CA . SER A 1 178 ? 35.586 2.157 -66.507 1.00 31.34 178 SER A CA 1
ATOM 1348 C C . SER A 1 178 ? 34.445 1.791 -67.470 1.00 31.34 178 SER A C 1
ATOM 1350 O O . SER A 1 178 ? 33.367 1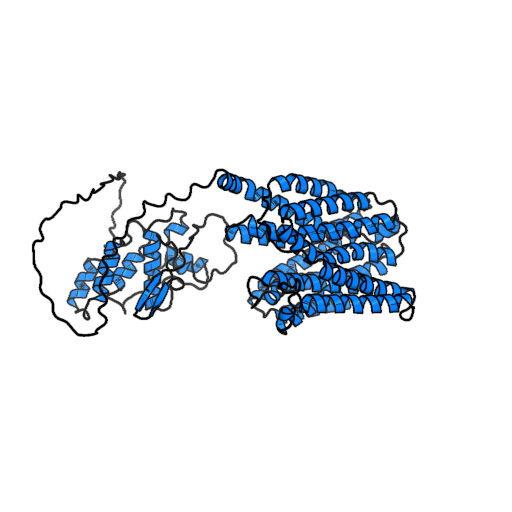.421 -66.996 1.00 31.34 178 SER A O 1
ATOM 1352 N N . PRO A 1 179 ? 34.635 1.920 -68.800 1.00 34.00 179 PRO A N 1
ATOM 1353 C CA . PRO A 1 179 ? 33.574 1.776 -69.793 1.00 34.00 179 PRO A CA 1
ATOM 1354 C C . PRO A 1 179 ? 33.573 0.403 -70.492 1.00 34.00 179 PRO A C 1
ATOM 1356 O O . PRO A 1 179 ? 34.624 -0.196 -70.701 1.00 34.00 179 PRO A O 1
ATOM 1359 N N . GLY A 1 180 ? 32.398 -0.007 -70.985 1.00 30.19 180 GLY A N 1
ATOM 1360 C CA . GLY A 1 180 ? 32.278 -0.829 -72.197 1.00 30.19 180 GLY A CA 1
ATOM 1361 C C . GLY A 1 180 ? 31.673 -2.226 -72.029 1.00 30.19 180 GLY A C 1
ATOM 1362 O O . GLY A 1 180 ? 32.356 -3.160 -71.631 1.00 30.19 180 GLY A O 1
ATOM 1363 N N . ALA A 1 181 ? 30.424 -2.396 -72.471 1.00 29.88 181 ALA A N 1
ATOM 1364 C CA . ALA A 1 181 ? 29.881 -3.692 -72.878 1.00 29.88 181 ALA A CA 1
ATOM 1365 C C . ALA A 1 181 ? 29.108 -3.535 -74.201 1.00 29.88 181 ALA A C 1
ATOM 1367 O O . ALA A 1 181 ? 28.227 -2.681 -74.323 1.00 29.88 181 ALA A O 1
ATOM 1368 N N . ARG A 1 182 ? 29.447 -4.362 -75.198 1.00 29.97 182 ARG A N 1
ATOM 1369 C CA . ARG A 1 182 ? 28.669 -4.618 -76.421 1.00 29.97 182 ARG A CA 1
ATOM 1370 C C . ARG A 1 182 ? 28.541 -6.132 -76.615 1.00 29.97 182 ARG A C 1
ATOM 1372 O O . ARG A 1 182 ? 29.577 -6.781 -76.652 1.00 29.97 182 ARG A O 1
ATOM 1379 N N . ARG A 1 183 ? 27.295 -6.560 -76.908 1.00 31.67 183 ARG A N 1
ATOM 1380 C CA . ARG A 1 183 ? 26.851 -7.708 -77.752 1.00 31.67 183 ARG A CA 1
ATOM 1381 C C . ARG A 1 183 ? 27.184 -9.127 -77.234 1.00 31.67 183 ARG A C 1
ATOM 1383 O O . ARG A 1 183 ? 28.183 -9.296 -76.565 1.00 31.67 183 ARG A O 1
ATOM 1390 N N . GLU A 1 184 ? 26.433 -10.207 -77.477 1.00 30.83 184 GLU A N 1
ATOM 1391 C CA . GLU A 1 184 ? 25.241 -10.542 -78.285 1.00 30.83 184 GLU A CA 1
ATOM 1392 C C . GLU A 1 184 ? 24.663 -11.905 -77.790 1.00 30.83 184 GLU A C 1
ATOM 1394 O O . GLU A 1 184 ? 25.192 -12.499 -76.857 1.00 30.83 184 GLU A O 1
ATOM 1399 N N . ALA A 1 185 ? 23.557 -12.357 -78.392 1.00 30.33 185 ALA A N 1
ATOM 1400 C CA . ALA A 1 185 ? 22.571 -13.356 -77.940 1.00 30.33 185 ALA A CA 1
ATOM 1401 C C . ALA A 1 185 ? 22.903 -14.866 -78.107 1.00 30.33 185 ALA A C 1
ATOM 1403 O O . ALA A 1 185 ? 23.747 -15.238 -78.916 1.00 30.33 185 ALA A O 1
ATOM 1404 N N . GLY A 1 186 ? 22.101 -15.734 -77.455 1.00 28.16 186 GLY A N 1
ATOM 1405 C CA . GLY A 1 186 ? 21.877 -17.146 -77.841 1.00 28.16 186 GLY A CA 1
ATOM 1406 C C . GLY A 1 186 ? 21.209 -18.029 -76.755 1.00 28.16 186 GLY A C 1
ATOM 1407 O O . GLY A 1 186 ? 21.732 -18.053 -75.645 1.00 28.16 186 GLY A O 1
ATOM 1408 N N . PRO A 1 187 ? 20.089 -18.751 -77.015 1.00 39.19 187 PRO A N 1
ATOM 1409 C CA . PRO A 1 187 ? 19.289 -19.430 -75.982 1.00 39.19 187 PRO A CA 1
ATOM 1410 C C . PRO A 1 187 ? 19.537 -20.949 -75.903 1.00 39.19 187 PRO A C 1
ATOM 1412 O O . PRO A 1 187 ? 19.613 -21.601 -76.940 1.00 39.19 187 PRO A O 1
ATOM 1415 N N . VAL A 1 188 ? 19.545 -21.539 -74.697 1.00 32.66 188 VAL A N 1
ATOM 1416 C CA . VAL A 1 188 ? 19.329 -22.989 -74.500 1.00 32.66 188 VAL A CA 1
ATOM 1417 C C . VAL A 1 188 ? 18.568 -23.249 -73.195 1.00 32.66 188 VAL A C 1
ATOM 1419 O O . VAL A 1 188 ? 18.894 -22.730 -72.132 1.00 32.66 188 VAL A O 1
ATOM 1422 N N . SER A 1 189 ? 17.522 -24.057 -73.324 1.00 30.25 189 SER A N 1
ATOM 1423 C CA . SER A 1 189 ? 16.591 -24.535 -72.308 1.00 30.25 189 SER A CA 1
ATOM 1424 C C . SER A 1 189 ? 17.152 -25.646 -71.411 1.00 30.25 189 SER A C 1
ATOM 1426 O O . SER A 1 189 ? 17.776 -26.574 -71.916 1.00 30.25 189 SER A O 1
ATOM 1428 N N . GLY A 1 190 ? 16.734 -25.646 -70.139 1.00 29.92 190 GLY A N 1
ATOM 1429 C CA . GLY A 1 190 ? 16.399 -26.871 -69.400 1.00 29.92 190 GLY A CA 1
ATOM 1430 C C . GLY A 1 190 ? 17.427 -27.382 -68.389 1.00 29.92 190 GLY A C 1
ATOM 1431 O O . GLY A 1 190 ? 18.257 -28.214 -68.725 1.00 29.92 190 GLY A O 1
ATOM 1432 N N . SER A 1 191 ? 17.296 -26.968 -67.124 1.00 30.94 191 SER A N 1
ATOM 1433 C CA . SER A 1 191 ? 17.630 -27.782 -65.941 1.00 30.94 191 SER A CA 1
ATOM 1434 C C . SER A 1 191 ? 17.286 -27.001 -64.667 1.00 30.94 191 SER A C 1
ATOM 1436 O O . SER A 1 191 ? 17.904 -25.987 -64.355 1.00 30.94 191 SER A O 1
ATOM 1438 N N . SER A 1 192 ? 16.283 -27.487 -63.937 1.00 38.25 192 SER A N 1
ATOM 1439 C CA . SER A 1 192 ? 15.889 -27.022 -62.606 1.00 38.25 192 SER A CA 1
ATOM 1440 C C . SER A 1 192 ? 16.982 -27.349 -61.583 1.00 38.25 192 SER A C 1
ATOM 1442 O O . SER A 1 192 ? 17.027 -28.457 -61.053 1.00 38.25 192 SER A O 1
ATOM 1444 N N . ALA A 1 193 ? 17.820 -26.365 -61.270 1.00 30.58 193 ALA A N 1
ATOM 1445 C CA . ALA A 1 193 ? 18.636 -26.325 -60.065 1.00 30.58 193 ALA A CA 1
ATOM 1446 C C . ALA A 1 193 ? 18.528 -24.908 -59.493 1.00 30.58 193 ALA A C 1
ATOM 1448 O O . ALA A 1 193 ? 18.817 -23.938 -60.189 1.00 30.58 193 ALA A O 1
ATOM 1449 N N . ALA A 1 194 ? 18.048 -24.786 -58.255 1.00 32.28 194 ALA A N 1
ATOM 1450 C CA . ALA A 1 194 ? 17.918 -23.511 -57.563 1.00 32.28 194 ALA A CA 1
ATOM 1451 C C . ALA A 1 194 ? 19.311 -22.892 -57.354 1.00 32.28 194 ALA A C 1
ATOM 1453 O O . ALA A 1 194 ? 20.023 -23.226 -56.409 1.00 32.28 194 ALA A O 1
ATOM 1454 N N . SER A 1 195 ? 19.709 -22.017 -58.275 1.00 26.95 195 SER A N 1
ATOM 1455 C CA . SER A 1 195 ? 20.891 -21.174 -58.165 1.00 26.95 195 SER A CA 1
ATOM 1456 C C . SER A 1 195 ? 20.526 -19.917 -57.385 1.00 26.95 195 SER A C 1
ATOM 1458 O O . SER A 1 195 ? 19.695 -19.122 -57.825 1.00 26.95 195 SER A O 1
ATOM 1460 N N . TRP A 1 196 ? 21.152 -19.732 -56.227 1.00 28.59 196 TRP A N 1
ATOM 1461 C CA . TRP A 1 196 ? 21.111 -18.482 -55.477 1.00 28.59 196 TRP A CA 1
ATOM 1462 C C . TRP A 1 196 ? 21.820 -17.388 -56.285 1.00 28.59 196 TRP A C 1
ATOM 1464 O O . TRP A 1 196 ? 23.035 -17.223 -56.195 1.00 28.59 196 TRP A O 1
ATOM 1474 N N . GLU A 1 197 ? 21.072 -16.661 -57.116 1.00 30.83 197 GLU A N 1
ATOM 1475 C CA . GLU A 1 197 ? 21.578 -15.464 -57.782 1.00 30.83 197 GLU A CA 1
ATOM 1476 C C . GLU A 1 197 ? 21.857 -14.387 -56.732 1.00 30.83 197 GLU A C 1
ATOM 1478 O O . GLU A 1 197 ? 20.952 -13.851 -56.087 1.00 30.83 197 GLU A O 1
ATOM 1483 N N . SER A 1 198 ? 23.136 -14.057 -56.575 1.00 32.81 198 SER A N 1
ATOM 1484 C CA . SER A 1 198 ? 23.612 -12.904 -55.826 1.00 32.81 198 SER A CA 1
ATOM 1485 C C . SER A 1 198 ? 23.061 -11.628 -56.457 1.00 32.81 198 SER A C 1
ATOM 1487 O O . SER A 1 198 ? 23.637 -11.048 -57.375 1.00 32.81 198 SER A O 1
ATOM 1489 N N . HIS A 1 199 ? 21.920 -11.162 -55.955 1.00 27.80 199 HIS A N 1
ATOM 1490 C CA . HIS A 1 199 ? 21.479 -9.805 -56.229 1.00 27.80 199 HIS A CA 1
ATOM 1491 C C . HIS A 1 199 ? 22.558 -8.858 -55.690 1.00 27.80 199 HIS A C 1
ATOM 1493 O O . HIS A 1 199 ? 22.870 -8.920 -54.496 1.00 27.80 199 HIS A O 1
ATOM 1499 N N . PRO A 1 200 ? 23.157 -7.981 -56.517 1.00 30.97 200 PRO A N 1
ATOM 1500 C CA . PRO A 1 200 ? 23.966 -6.897 -56.001 1.00 30.97 200 PRO A CA 1
ATOM 1501 C C . PRO A 1 200 ? 23.014 -5.976 -55.243 1.00 30.97 200 PRO A C 1
ATOM 1503 O O . PRO A 1 200 ? 22.366 -5.102 -55.817 1.00 30.97 200 PRO A O 1
ATOM 1506 N N . THR A 1 201 ? 22.892 -6.203 -53.938 1.00 32.28 201 THR A N 1
ATOM 1507 C CA . THR A 1 201 ? 22.209 -5.301 -53.025 1.00 32.28 201 THR A CA 1
ATOM 1508 C C . THR A 1 201 ? 22.991 -4.000 -53.067 1.00 32.28 201 THR A C 1
ATOM 1510 O O . THR A 1 201 ? 23.977 -3.818 -52.354 1.00 32.28 201 THR A O 1
ATOM 1513 N N . THR A 1 202 ? 22.590 -3.074 -53.936 1.00 30.61 202 THR A N 1
ATOM 1514 C CA . THR A 1 202 ? 22.981 -1.679 -53.799 1.00 30.61 202 THR A CA 1
ATOM 1515 C C . THR A 1 202 ? 22.422 -1.224 -52.463 1.00 30.61 202 THR A C 1
ATOM 1517 O O . THR A 1 202 ? 21.261 -0.826 -52.364 1.00 30.61 202 THR A O 1
ATOM 1520 N N . VAL A 1 203 ? 23.241 -1.327 -51.416 1.00 34.19 203 VAL A N 1
ATOM 1521 C CA . VAL A 1 203 ? 23.011 -0.657 -50.146 1.00 34.19 203 VAL A CA 1
ATOM 1522 C C . VAL A 1 203 ? 22.996 0.824 -50.491 1.00 34.19 203 VAL A C 1
ATOM 1524 O O . VAL A 1 203 ? 24.039 1.464 -50.616 1.00 34.19 203 VAL A O 1
ATOM 1527 N N . ARG A 1 204 ? 21.800 1.380 -50.716 1.00 29.55 204 ARG A N 1
ATOM 1528 C CA . ARG A 1 204 ? 21.601 2.820 -50.602 1.00 29.55 204 ARG A CA 1
ATOM 1529 C C . ARG A 1 204 ? 22.020 3.142 -49.180 1.00 29.55 204 ARG A C 1
ATOM 1531 O O . ARG A 1 204 ? 21.301 2.818 -48.235 1.00 29.55 204 ARG A O 1
ATOM 1538 N N . SER A 1 205 ? 23.204 3.726 -49.033 1.00 36.47 205 SER A N 1
ATOM 1539 C CA . SER A 1 205 ? 23.600 4.379 -47.801 1.00 36.47 205 SER A CA 1
ATOM 1540 C C . SER A 1 205 ? 22.515 5.405 -47.507 1.00 36.47 205 SER A C 1
ATOM 1542 O O . SER A 1 205 ? 22.396 6.442 -48.159 1.00 36.47 205 SER A O 1
ATOM 1544 N N . SER A 1 206 ? 21.639 5.057 -46.567 1.00 31.64 206 SER A N 1
ATOM 1545 C CA . SER A 1 206 ? 20.744 6.039 -45.984 1.00 31.64 206 SER A CA 1
ATOM 1546 C C . SER A 1 206 ? 21.643 7.157 -45.454 1.00 31.64 206 SER A C 1
ATOM 1548 O O . SER A 1 206 ? 22.674 6.843 -44.845 1.00 31.64 206 SER A O 1
ATOM 1550 N N . PRO A 1 207 ? 21.327 8.439 -45.707 1.00 36.84 207 PRO A N 1
ATOM 1551 C CA . PRO A 1 207 ? 22.094 9.526 -45.116 1.00 36.84 207 PRO A CA 1
ATOM 1552 C C . PRO A 1 207 ? 22.186 9.280 -43.604 1.00 36.84 207 PRO A C 1
ATOM 1554 O O . PRO A 1 207 ? 21.233 8.729 -43.036 1.00 36.84 207 PRO A O 1
ATOM 1557 N N . PRO A 1 208 ? 23.317 9.619 -42.954 1.00 39.81 208 PRO A N 1
ATOM 1558 C CA . PRO A 1 208 ? 23.492 9.377 -41.528 1.00 39.81 208 PRO A CA 1
ATOM 1559 C C . PRO A 1 208 ? 22.258 9.911 -40.807 1.00 39.81 208 PRO A C 1
ATOM 1561 O O . PRO A 1 208 ? 21.971 11.108 -40.892 1.00 39.81 208 PRO A O 1
ATOM 1564 N N . ARG A 1 209 ? 21.483 9.011 -40.176 1.00 35.78 209 ARG A N 1
ATOM 1565 C CA . ARG A 1 209 ? 20.313 9.396 -39.382 1.00 35.78 209 ARG A CA 1
ATOM 1566 C C . ARG A 1 209 ? 20.846 10.363 -38.344 1.00 35.78 209 ARG A C 1
ATOM 1568 O O . ARG A 1 209 ? 21.558 9.965 -37.424 1.00 35.78 209 ARG A O 1
ATOM 1575 N N . THR A 1 210 ? 20.563 11.644 -38.543 1.00 41.25 210 THR A N 1
ATOM 1576 C CA . THR A 1 210 ? 20.847 12.674 -37.557 1.00 41.25 210 THR A CA 1
ATOM 1577 C C . THR A 1 210 ? 20.200 12.174 -36.267 1.00 41.25 210 THR A C 1
ATOM 1579 O O . THR A 1 210 ? 19.038 11.752 -36.333 1.00 41.25 210 THR A O 1
ATOM 1582 N N . PRO A 1 211 ? 20.919 12.119 -35.127 1.00 43.72 211 PRO A N 1
ATOM 1583 C CA . PRO A 1 211 ? 20.310 11.678 -33.878 1.00 43.72 211 PRO A CA 1
ATOM 1584 C C . PRO A 1 211 ? 19.014 12.473 -33.702 1.00 43.72 211 PRO A C 1
ATOM 1586 O O . PRO A 1 211 ? 19.032 13.682 -33.971 1.00 43.72 211 PRO A O 1
ATOM 1589 N N . PRO A 1 212 ? 17.883 11.822 -33.363 1.00 39.47 212 PRO A N 1
ATOM 1590 C CA . PRO A 1 212 ? 16.601 12.503 -33.313 1.00 39.47 212 PRO A CA 1
ATOM 1591 C C . PRO A 1 212 ? 16.777 13.740 -32.443 1.00 39.47 212 PRO A C 1
ATOM 1593 O O . PRO A 1 212 ? 17.150 13.640 -31.271 1.00 39.47 212 PRO A O 1
ATOM 1596 N N . ARG A 1 213 ? 16.591 14.922 -33.044 1.00 39.88 213 ARG A N 1
ATOM 1597 C CA . ARG A 1 213 ? 16.586 16.183 -32.309 1.00 39.88 213 ARG A CA 1
ATOM 1598 C C . ARG A 1 213 ? 15.541 16.011 -31.217 1.00 39.88 213 ARG A C 1
ATOM 1600 O O . ARG A 1 213 ? 14.351 15.960 -31.524 1.00 39.88 213 ARG A O 1
ATOM 1607 N N . ARG A 1 214 ? 15.988 15.886 -29.962 1.00 38.47 214 ARG A N 1
ATOM 1608 C CA . ARG A 1 214 ? 15.105 15.916 -28.795 1.00 38.47 214 ARG A CA 1
ATOM 1609 C C . ARG A 1 214 ? 14.220 17.139 -28.972 1.00 38.47 214 ARG A C 1
ATOM 1611 O O . ARG A 1 214 ? 14.725 18.260 -29.048 1.00 38.47 214 ARG A O 1
ATOM 1618 N N . THR A 1 215 ? 12.919 16.923 -29.125 1.00 37.22 215 THR A N 1
ATOM 1619 C CA . THR A 1 215 ? 11.981 18.034 -29.266 1.00 37.22 215 THR A CA 1
ATOM 1620 C C . THR A 1 215 ? 12.131 18.957 -28.046 1.00 37.22 215 THR A C 1
ATOM 1622 O O . THR A 1 215 ? 12.481 18.485 -26.960 1.00 37.22 215 THR A O 1
ATOM 1625 N N . PRO A 1 216 ? 11.855 20.267 -28.162 1.00 42.25 216 PRO A N 1
ATOM 1626 C CA . PRO A 1 216 ? 11.910 21.197 -27.027 1.00 42.25 216 PRO A CA 1
ATOM 1627 C C . PRO A 1 216 ? 11.067 20.726 -25.832 1.00 42.25 216 PRO A C 1
ATOM 1629 O O . PRO A 1 216 ? 11.378 21.042 -24.684 1.00 42.25 216 PRO A O 1
ATOM 1632 N N . ARG A 1 217 ? 10.037 19.906 -26.110 1.00 44.66 217 ARG A N 1
ATOM 1633 C CA . ARG A 1 217 ? 9.319 19.108 -25.117 1.00 44.66 217 ARG A CA 1
ATOM 1634 C C . ARG A 1 217 ? 10.308 18.205 -24.375 1.00 44.66 217 ARG A C 1
ATOM 1636 O O . ARG A 1 217 ? 10.543 18.487 -23.209 1.00 44.66 217 ARG A O 1
ATOM 1643 N N . GLN A 1 218 ? 10.919 17.199 -25.024 1.00 44.41 218 GLN A N 1
ATOM 1644 C CA . GLN A 1 218 ? 11.842 16.199 -24.436 1.00 44.41 218 GLN A CA 1
ATOM 1645 C C . GLN A 1 218 ? 12.987 16.796 -23.583 1.00 44.41 218 GLN A C 1
ATOM 1647 O O . GLN A 1 218 ? 13.343 16.229 -22.552 1.00 44.41 218 GLN A O 1
ATOM 1652 N N . ALA A 1 219 ? 13.510 17.970 -23.946 1.00 42.53 219 ALA A N 1
ATOM 1653 C CA . ALA A 1 219 ? 14.567 18.655 -23.191 1.00 42.53 219 ALA A CA 1
ATOM 1654 C C . ALA A 1 219 ? 14.085 19.349 -21.894 1.00 42.53 219 ALA A C 1
ATOM 1656 O O . ALA A 1 219 ? 14.864 19.485 -20.951 1.00 42.53 219 ALA A O 1
ATOM 1657 N N . ARG A 1 220 ? 12.805 19.749 -21.794 1.00 45.81 220 ARG A N 1
ATOM 1658 C CA . ARG A 1 220 ? 12.216 20.269 -20.541 1.00 45.81 220 ARG A CA 1
ATOM 1659 C C . ARG A 1 220 ? 12.035 19.178 -19.478 1.00 45.81 220 ARG A C 1
ATOM 1661 O O . ARG A 1 220 ? 12.043 19.507 -18.296 1.00 45.81 220 ARG A O 1
ATOM 1668 N N . TYR A 1 221 ? 11.902 17.908 -19.874 1.00 50.84 221 TYR A N 1
ATOM 1669 C CA . TYR A 1 221 ? 11.569 16.794 -18.969 1.00 50.84 221 TYR A CA 1
ATOM 1670 C C . TYR A 1 221 ? 12.707 16.384 -18.027 1.00 50.84 221 TYR A C 1
ATOM 1672 O O . TYR A 1 221 ? 12.431 15.947 -16.920 1.00 50.84 221 TYR A O 1
ATOM 1680 N N . VAL A 1 222 ? 13.975 16.586 -18.406 1.00 51.22 222 VAL A N 1
ATOM 1681 C CA . VAL A 1 222 ? 15.133 16.230 -17.557 1.00 51.22 222 VAL A CA 1
ATOM 1682 C C . VAL A 1 222 ? 15.299 17.195 -16.371 1.00 51.22 222 VAL A C 1
ATOM 1684 O O . VAL A 1 222 ? 15.873 16.837 -15.347 1.00 51.22 222 VAL A O 1
ATOM 1687 N N . ARG A 1 223 ? 14.774 18.424 -16.475 1.00 50.47 223 ARG A N 1
ATOM 1688 C CA . ARG A 1 223 ? 14.982 19.485 -15.473 1.00 50.47 223 ARG A CA 1
ATOM 1689 C C . ARG A 1 223 ? 14.116 19.351 -14.216 1.00 50.47 223 ARG A C 1
ATOM 1691 O O . ARG A 1 223 ? 14.455 19.947 -13.201 1.00 50.47 223 ARG A O 1
ATOM 1698 N N . TRP A 1 224 ? 13.026 18.583 -14.273 1.00 60.88 224 TRP A N 1
ATOM 1699 C CA . TRP A 1 224 ? 12.055 18.459 -13.174 1.00 60.88 224 TRP A CA 1
ATOM 1700 C C . TRP A 1 224 ? 12.000 17.061 -12.557 1.00 60.88 224 TRP A C 1
ATOM 1702 O O . TRP A 1 224 ? 11.253 16.857 -11.610 1.00 60.88 224 TRP A O 1
ATOM 1712 N N . THR A 1 225 ? 12.811 16.117 -13.037 1.00 76.56 225 THR A N 1
ATOM 1713 C CA . THR A 1 225 ? 12.913 14.738 -12.537 1.00 76.56 225 THR A CA 1
ATOM 1714 C C . THR A 1 225 ? 13.038 14.628 -11.003 1.00 76.56 225 THR A C 1
ATOM 1716 O O . THR A 1 225 ? 12.276 13.861 -10.413 1.00 76.56 225 THR A O 1
ATOM 1719 N N . PRO A 1 226 ? 13.897 15.411 -10.308 1.00 84.12 226 PRO A N 1
ATOM 1720 C CA . PRO A 1 226 ? 13.957 15.364 -8.843 1.00 84.12 226 PRO A CA 1
ATOM 1721 C C . PRO A 1 226 ? 12.727 15.990 -8.169 1.00 84.12 226 PRO A C 1
ATOM 1723 O O . PRO A 1 226 ? 12.267 15.476 -7.152 1.00 84.12 226 PRO A O 1
ATOM 1726 N N . LEU A 1 227 ? 12.149 17.056 -8.741 1.00 88.50 227 LEU A N 1
ATOM 1727 C CA . LEU A 1 227 ? 10.927 17.663 -8.202 1.00 88.50 227 LEU A CA 1
ATOM 1728 C C . LEU A 1 227 ? 9.725 16.725 -8.363 1.00 88.50 227 LEU A C 1
ATOM 1730 O O . LEU A 1 227 ? 8.935 16.587 -7.439 1.00 88.50 227 LEU A O 1
ATOM 1734 N N . ALA A 1 228 ? 9.600 16.053 -9.508 1.00 90.38 228 ALA A N 1
ATOM 1735 C CA . ALA A 1 228 ? 8.570 15.051 -9.749 1.00 90.38 228 ALA A CA 1
ATOM 1736 C C . ALA A 1 228 ? 8.675 13.908 -8.732 1.00 90.38 228 ALA A C 1
ATOM 1738 O O . ALA A 1 228 ? 7.667 13.539 -8.133 1.00 90.38 228 ALA A O 1
ATOM 1739 N N . LEU A 1 229 ? 9.891 13.410 -8.469 1.00 91.62 229 LEU A N 1
ATOM 1740 C CA . LEU A 1 229 ? 10.108 12.401 -7.433 1.00 91.62 229 LEU A CA 1
ATOM 1741 C C . LEU A 1 229 ? 9.686 12.911 -6.054 1.00 91.62 229 LEU A C 1
ATOM 1743 O O . LEU A 1 229 ? 8.988 12.201 -5.340 1.00 91.62 229 LEU A O 1
ATOM 1747 N N . ALA A 1 230 ? 10.070 14.139 -5.695 1.00 93.50 230 ALA A N 1
ATOM 1748 C CA . ALA A 1 230 ? 9.706 14.742 -4.417 1.00 93.50 230 ALA A CA 1
ATOM 1749 C C . ALA A 1 230 ? 8.184 14.885 -4.262 1.00 93.50 230 ALA A C 1
ATOM 1751 O O . ALA A 1 230 ? 7.643 14.525 -3.224 1.00 93.50 230 ALA A O 1
ATOM 1752 N N . VAL A 1 231 ? 7.473 15.339 -5.296 1.00 94.38 231 VAL A N 1
ATOM 1753 C CA . VAL A 1 231 ? 6.005 15.470 -5.281 1.00 94.38 231 VAL A CA 1
ATOM 1754 C C . VAL A 1 231 ? 5.328 14.111 -5.108 1.00 94.38 231 VAL A C 1
ATOM 1756 O O . VAL A 1 231 ? 4.423 13.977 -4.286 1.00 94.38 231 VAL A O 1
ATOM 1759 N N . LEU A 1 232 ? 5.778 13.098 -5.852 1.00 94.69 232 LEU A N 1
ATOM 1760 C CA . LEU A 1 232 ? 5.257 11.734 -5.760 1.00 94.69 232 LEU A CA 1
ATOM 1761 C C . LEU A 1 232 ? 5.551 11.108 -4.388 1.00 94.69 232 LEU A C 1
ATOM 1763 O O . LEU A 1 232 ? 4.670 10.491 -3.792 1.00 94.69 232 LEU A O 1
ATOM 1767 N N . ALA A 1 233 ? 6.758 11.324 -3.860 1.00 94.62 233 ALA A N 1
ATOM 1768 C CA . ALA A 1 233 ? 7.167 10.867 -2.539 1.00 94.62 233 ALA A CA 1
ATOM 1769 C C . ALA A 1 233 ? 6.354 11.539 -1.425 1.00 94.62 233 ALA A C 1
ATOM 1771 O O . ALA A 1 233 ? 5.842 10.843 -0.559 1.00 94.62 233 ALA A O 1
ATOM 1772 N N . VAL A 1 234 ? 6.175 12.864 -1.455 1.00 95.44 234 VAL A N 1
ATOM 1773 C CA . VAL A 1 234 ? 5.379 13.581 -0.445 1.00 95.44 234 VAL A CA 1
ATOM 1774 C C . VAL A 1 234 ? 3.907 13.175 -0.526 1.00 95.44 234 VAL A C 1
ATOM 1776 O O . VAL A 1 234 ? 3.306 12.904 0.507 1.00 95.44 234 VAL A O 1
ATOM 1779 N N . GLY A 1 235 ? 3.336 13.046 -1.729 1.00 94.75 235 GLY A N 1
ATOM 1780 C CA . GLY A 1 235 ? 1.954 12.583 -1.897 1.00 94.75 235 GLY A CA 1
ATOM 1781 C C . GLY A 1 235 ? 1.726 11.188 -1.315 1.00 94.75 235 GLY A C 1
ATOM 1782 O O . GLY A 1 235 ? 0.752 10.966 -0.597 1.00 94.75 235 GLY A O 1
ATOM 1783 N N . HIS A 1 236 ? 2.656 10.265 -1.566 1.00 94.50 236 HIS A N 1
ATOM 1784 C CA . HIS A 1 236 ? 2.612 8.922 -0.987 1.00 94.50 236 HIS A CA 1
ATOM 1785 C C . HIS A 1 236 ? 2.813 8.939 0.534 1.00 94.50 236 HIS A C 1
ATOM 1787 O O . HIS A 1 236 ? 2.080 8.276 1.264 1.00 94.50 236 HIS A O 1
ATOM 1793 N N . LEU A 1 237 ? 3.751 9.755 1.025 1.00 93.88 237 LEU A N 1
ATOM 1794 C CA . LEU A 1 237 ? 4.038 9.924 2.450 1.00 93.88 237 LEU A CA 1
ATOM 1795 C C . LEU A 1 237 ? 2.798 10.374 3.226 1.00 93.88 237 LEU A C 1
ATOM 1797 O O . LEU A 1 237 ? 2.484 9.780 4.255 1.00 93.88 237 LEU A O 1
ATOM 1801 N N . THR A 1 238 ? 2.093 11.395 2.730 1.00 92.62 238 THR A N 1
ATOM 1802 C CA . THR A 1 238 ? 0.890 11.951 3.366 1.00 92.62 238 THR A CA 1
ATOM 1803 C C . THR A 1 238 ? -0.178 10.880 3.574 1.00 92.62 238 THR A C 1
ATOM 1805 O O . THR A 1 238 ? -0.769 10.784 4.648 1.00 92.62 238 THR A O 1
ATOM 1808 N N . VAL A 1 239 ? -0.389 10.028 2.571 1.00 92.62 239 VAL A N 1
ATOM 1809 C CA . VAL A 1 239 ? -1.384 8.956 2.641 1.00 92.62 239 VAL A CA 1
ATOM 1810 C C . VAL A 1 239 ? -0.961 7.851 3.613 1.00 92.62 239 VAL A C 1
ATOM 1812 O O . VAL A 1 239 ? -1.765 7.430 4.445 1.00 92.62 239 VAL A O 1
ATOM 1815 N N . MET A 1 240 ? 0.299 7.409 3.548 1.00 89.38 240 MET A N 1
ATOM 1816 C CA . MET A 1 240 ? 0.825 6.338 4.408 1.00 89.38 240 MET A CA 1
ATOM 1817 C C . MET A 1 240 ? 0.883 6.752 5.883 1.00 89.38 240 MET A C 1
ATOM 1819 O O . MET A 1 240 ? 0.520 5.972 6.768 1.00 89.38 240 MET A O 1
ATOM 1823 N N . ALA A 1 241 ? 1.273 8.001 6.152 1.00 88.56 241 ALA A N 1
ATOM 1824 C CA . ALA A 1 241 ? 1.214 8.576 7.487 1.00 88.56 241 ALA A CA 1
ATOM 1825 C C . ALA A 1 241 ? -0.238 8.672 7.969 1.00 88.56 241 ALA A C 1
ATOM 1827 O O . ALA A 1 241 ? -0.562 8.120 9.018 1.00 88.56 241 ALA A O 1
ATOM 1828 N N . GLY A 1 242 ? -1.138 9.272 7.183 1.00 85.38 242 GLY A N 1
ATOM 1829 C CA . GLY A 1 242 ? -2.533 9.482 7.582 1.00 85.38 242 GLY A CA 1
ATOM 1830 C C . GLY A 1 242 ? -3.319 8.205 7.910 1.00 85.38 242 GLY A C 1
ATOM 1831 O O . GLY A 1 242 ? -4.256 8.259 8.708 1.00 85.38 242 GLY A O 1
ATOM 1832 N N . ASN A 1 243 ? -2.937 7.051 7.353 1.00 83.81 243 ASN A N 1
ATOM 1833 C CA . ASN A 1 243 ? -3.488 5.763 7.777 1.00 83.81 243 ASN A CA 1
ATOM 1834 C C . ASN A 1 243 ? -3.097 5.415 9.226 1.00 83.81 243 ASN A C 1
ATOM 1836 O O . ASN A 1 243 ? -3.942 5.045 10.033 1.00 83.81 243 ASN A O 1
ATOM 1840 N N . SER A 1 244 ? -1.813 5.560 9.556 1.00 81.00 244 SER A N 1
ATOM 1841 C CA . SER A 1 244 ? -1.223 5.025 10.791 1.00 81.00 244 SER A CA 1
ATOM 1842 C C . SER A 1 244 ? -1.364 5.957 11.996 1.00 81.00 244 SER A C 1
ATOM 1844 O O . SER A 1 244 ? -1.396 5.498 13.132 1.00 81.00 244 SER A O 1
ATOM 1846 N N . VAL A 1 245 ? -1.477 7.265 11.752 1.00 81.19 245 VAL A N 1
ATOM 1847 C CA . VAL A 1 245 ? -1.575 8.305 12.790 1.00 81.19 245 VAL A CA 1
ATOM 1848 C C . VAL A 1 245 ? -2.756 8.095 13.746 1.00 81.19 245 VAL A C 1
ATOM 1850 O O . VAL A 1 245 ? -2.654 8.348 14.947 1.00 81.19 245 VAL A O 1
ATOM 1853 N N . VAL A 1 246 ? -3.878 7.612 13.217 1.00 78.19 246 VAL A N 1
ATOM 1854 C CA . VAL A 1 246 ? -5.117 7.464 13.986 1.00 78.19 246 VAL A CA 1
ATOM 1855 C C . VAL A 1 246 ? -5.054 6.252 14.914 1.00 78.19 246 VAL A C 1
ATOM 1857 O O . VAL A 1 246 ? -5.538 6.332 16.034 1.00 78.19 246 VAL A O 1
ATOM 1860 N N . VAL A 1 247 ? -4.382 5.170 14.504 1.00 74.69 247 VAL A N 1
ATOM 1861 C CA . VAL A 1 247 ? -4.368 3.876 15.216 1.00 74.69 247 VAL A CA 1
ATOM 1862 C C . VAL A 1 247 ? -3.926 4.013 16.676 1.00 74.69 247 VAL A C 1
ATOM 1864 O O . VAL A 1 247 ? -4.462 3.330 17.541 1.00 74.69 247 VAL A O 1
ATOM 1867 N N . PHE A 1 248 ? -2.974 4.903 16.967 1.00 73.50 248 PHE A N 1
ATOM 1868 C CA . PHE A 1 248 ? -2.432 5.103 18.320 1.00 73.50 248 PHE A CA 1
ATOM 1869 C C . PHE A 1 248 ? -3.040 6.286 19.080 1.00 73.50 248 PHE A C 1
ATOM 1871 O O . PHE A 1 248 ? -2.678 6.497 20.233 1.00 73.50 248 PHE A O 1
ATOM 1878 N N . SER A 1 249 ? -3.961 7.027 18.456 1.00 74.81 249 SER A N 1
ATOM 1879 C CA . SER A 1 249 ? -4.678 8.157 19.066 1.00 74.81 249 SER A CA 1
ATOM 1880 C C . SER A 1 249 ? -6.187 7.913 19.221 1.00 74.81 249 SER A C 1
ATOM 1882 O O . SER A 1 249 ? -6.906 8.809 19.668 1.00 74.81 249 SER A O 1
ATOM 1884 N N . LEU A 1 250 ? -6.682 6.712 18.881 1.00 76.25 250 LEU A N 1
ATOM 1885 C CA . LEU A 1 250 ? -8.100 6.330 18.983 1.00 76.25 250 LEU A CA 1
ATOM 1886 C C . LEU A 1 250 ? -8.681 6.550 20.388 1.00 76.25 250 LEU A C 1
ATOM 1888 O O . LEU A 1 250 ? -9.801 7.050 20.503 1.00 76.25 250 LEU A O 1
ATOM 1892 N N . GLY A 1 251 ? -7.923 6.233 21.445 1.00 73.56 251 GLY A N 1
ATOM 1893 C CA . GLY A 1 251 ? -8.353 6.422 22.831 1.00 73.56 251 GLY A CA 1
ATOM 1894 C C . GLY A 1 251 ? -8.595 7.895 23.163 1.00 73.56 251 GLY A C 1
ATOM 1895 O O . GLY A 1 251 ? -9.640 8.250 23.710 1.00 73.56 251 GLY A O 1
ATOM 1896 N N . THR A 1 252 ? -7.670 8.775 22.775 1.00 76.56 252 THR A N 1
ATOM 1897 C CA . THR A 1 252 ? -7.846 10.233 22.892 1.00 76.56 252 THR A CA 1
ATOM 1898 C C . THR A 1 252 ? -9.030 10.742 22.060 1.00 76.56 252 THR A C 1
ATOM 1900 O O . THR A 1 252 ? -9.852 11.492 22.583 1.00 76.56 252 THR A O 1
ATOM 1903 N N . ILE A 1 253 ? -9.171 10.301 20.804 1.00 79.62 253 ILE A N 1
ATOM 1904 C CA . ILE A 1 253 ? -10.273 10.718 19.917 1.00 79.62 253 ILE A CA 1
ATOM 1905 C C . ILE A 1 253 ? -11.630 10.397 20.545 1.00 79.62 253 ILE A C 1
ATOM 1907 O O . ILE A 1 253 ? -12.511 11.257 20.584 1.00 79.62 253 ILE A O 1
ATOM 1911 N N . GLY A 1 254 ? -11.815 9.176 21.052 1.00 78.12 254 GLY A N 1
ATOM 1912 C CA . GLY A 1 254 ? -13.110 8.809 21.613 1.00 78.12 254 GLY A CA 1
ATOM 1913 C C . GLY A 1 254 ? -13.379 9.394 23.000 1.00 78.12 254 GLY A C 1
ATOM 1914 O O . GLY A 1 254 ? -14.543 9.625 23.311 1.00 78.12 254 GLY A O 1
ATOM 1915 N N . ARG A 1 255 ? -12.350 9.743 23.791 1.00 77.31 255 ARG A N 1
ATOM 1916 C CA . ARG A 1 255 ? -12.534 10.546 25.016 1.00 77.31 255 ARG A CA 1
ATOM 1917 C C . ARG A 1 255 ? -13.021 11.963 24.707 1.00 77.31 255 ARG A C 1
ATOM 1919 O O . ARG A 1 255 ? -13.952 12.425 25.358 1.00 77.31 255 ARG A O 1
ATOM 1926 N N . ASP A 1 256 ? -12.433 12.623 23.711 1.00 80.25 256 ASP A N 1
ATOM 1927 C CA . ASP A 1 256 ? -12.776 14.006 23.349 1.00 80.25 256 ASP A CA 1
ATOM 1928 C C . ASP A 1 256 ? -14.154 14.128 22.682 1.00 80.25 256 ASP A C 1
ATOM 1930 O O . ASP A 1 256 ? -14.864 15.109 22.897 1.00 80.25 256 ASP A O 1
ATOM 1934 N N . LEU A 1 257 ? -14.536 13.145 21.862 1.00 81.12 257 LEU A N 1
ATOM 1935 C CA . LEU A 1 257 ? -15.808 13.144 21.132 1.00 81.12 257 LEU A CA 1
ATOM 1936 C C . LEU A 1 257 ? -16.929 12.362 21.846 1.00 81.12 257 LEU A C 1
ATOM 1938 O O . LEU A 1 257 ? -18.059 12.363 21.364 1.00 81.12 257 LEU A O 1
ATOM 1942 N N . GLY A 1 258 ? -16.642 11.699 22.974 1.00 73.38 258 GLY A N 1
ATOM 1943 C CA . GLY A 1 258 ? -17.615 10.876 23.708 1.00 73.38 258 GLY A CA 1
ATOM 1944 C C . GLY A 1 258 ? -18.088 9.643 22.928 1.00 73.38 258 GLY A C 1
ATOM 1945 O O . GLY A 1 258 ? -19.246 9.243 23.033 1.00 73.38 258 GLY A O 1
ATOM 1946 N N . VAL A 1 259 ? -17.207 9.078 22.105 1.00 70.25 259 VAL A N 1
ATOM 1947 C CA . VAL A 1 259 ? -17.524 8.041 21.114 1.00 70.25 259 VAL A CA 1
ATOM 1948 C C . VAL A 1 259 ? -17.560 6.670 21.781 1.00 70.25 259 VAL A C 1
ATOM 1950 O O . VAL A 1 259 ? -16.723 6.355 22.629 1.00 70.25 259 VAL A O 1
ATOM 1953 N N . SER A 1 260 ? -18.522 5.836 21.388 1.00 73.56 260 SER A N 1
ATOM 1954 C CA . SER A 1 260 ? -18.605 4.459 21.882 1.00 73.56 260 SER A CA 1
ATOM 1955 C C . SER A 1 260 ? -17.391 3.619 21.435 1.00 73.56 260 SER A C 1
ATOM 1957 O O . SER A 1 260 ? -16.812 3.892 20.380 1.00 73.56 260 SER A O 1
ATOM 1959 N N . PRO A 1 261 ? -17.002 2.561 22.173 1.00 67.88 261 PRO A N 1
ATOM 1960 C CA . PRO A 1 261 ? -15.890 1.692 21.772 1.00 67.88 261 PRO A CA 1
ATOM 1961 C C . PRO A 1 261 ? -16.056 1.096 20.368 1.00 67.88 261 PRO A C 1
ATOM 1963 O O . PRO A 1 261 ? -15.091 0.972 19.624 1.00 67.88 261 PRO A O 1
ATOM 1966 N N . SER A 1 262 ? -17.290 0.781 19.970 1.00 67.25 262 SER A N 1
ATOM 1967 C CA . SER A 1 262 ? -17.586 0.253 18.638 1.00 67.25 262 SER A CA 1
ATOM 1968 C C . SER A 1 262 ? -17.355 1.280 17.535 1.00 67.25 262 SER A C 1
ATOM 1970 O O . SER A 1 262 ? -16.830 0.956 16.471 1.00 67.25 262 SER A O 1
ATOM 1972 N N . ALA A 1 263 ? -17.707 2.534 17.789 1.00 70.25 263 ALA A N 1
ATOM 1973 C CA . ALA A 1 263 ? -17.450 3.617 16.861 1.00 70.25 263 ALA A CA 1
ATOM 1974 C C . ALA A 1 263 ? -15.957 3.979 16.764 1.00 70.25 263 ALA A C 1
ATOM 1976 O O . ALA A 1 263 ? -15.507 4.371 15.689 1.00 70.25 263 ALA A O 1
ATOM 1977 N N . MET A 1 264 ? -15.158 3.765 17.820 1.00 73.62 264 MET A N 1
ATOM 1978 C CA . MET A 1 264 ? -13.692 3.885 17.740 1.00 73.62 264 MET A CA 1
ATOM 1979 C C . MET A 1 264 ? -13.099 2.900 16.719 1.00 73.62 264 MET A C 1
ATOM 1981 O O . MET A 1 264 ? -12.280 3.304 15.891 1.00 73.62 264 MET A O 1
ATOM 1985 N N . THR A 1 265 ? -13.557 1.642 16.713 1.00 74.19 265 THR A N 1
ATOM 1986 C CA . THR A 1 265 ? -13.156 0.641 15.707 1.00 74.19 265 THR A CA 1
ATOM 1987 C C . THR A 1 265 ? -13.494 1.122 14.291 1.00 74.19 265 THR A C 1
ATOM 1989 O O . THR A 1 265 ? -12.642 1.105 13.399 1.00 74.19 265 THR A O 1
ATOM 1992 N N . TRP A 1 266 ? -14.689 1.695 14.099 1.00 82.56 266 TRP A N 1
ATOM 1993 C CA . TRP A 1 266 ? -15.114 2.248 12.809 1.00 82.56 266 TRP A CA 1
ATOM 1994 C C . TRP A 1 266 ? -14.261 3.421 12.309 1.00 82.56 266 TRP A C 1
ATOM 1996 O O . TRP A 1 266 ? -14.088 3.556 11.098 1.00 82.56 266 TRP A O 1
ATOM 2006 N N . VAL A 1 267 ? -13.682 4.251 13.183 1.00 82.00 267 VAL A N 1
ATOM 2007 C CA . VAL A 1 267 ? -12.790 5.351 12.758 1.00 82.00 267 VAL A CA 1
ATOM 2008 C C . VAL A 1 267 ? -11.547 4.812 12.031 1.00 82.00 267 VAL A C 1
ATOM 2010 O O . VAL A 1 267 ? -11.082 5.408 11.049 1.00 82.00 267 VAL A O 1
ATOM 2013 N N . SER A 1 268 ? -11.010 3.674 12.475 1.00 79.00 268 SER A N 1
ATOM 2014 C CA . SER A 1 268 ? -9.904 2.994 11.793 1.00 79.00 268 SER A CA 1
ATOM 2015 C C . SER A 1 268 ? -10.392 2.246 10.548 1.00 79.00 268 SER A C 1
ATOM 2017 O O . SER A 1 268 ? -9.870 2.453 9.446 1.00 79.00 268 SER A O 1
ATOM 2019 N N . ASP A 1 269 ? -11.446 1.445 10.703 1.00 81.38 269 ASP A N 1
ATOM 2020 C CA . ASP A 1 269 ? -11.931 0.518 9.680 1.00 81.38 269 ASP A CA 1
ATOM 2021 C C . ASP A 1 269 ? -12.530 1.222 8.462 1.00 81.38 269 ASP A C 1
ATOM 2023 O O . ASP A 1 269 ? -12.313 0.783 7.334 1.00 81.38 269 ASP A O 1
ATOM 2027 N N . ALA A 1 270 ? -13.212 2.356 8.645 1.00 87.62 270 ALA A N 1
ATOM 2028 C CA . ALA A 1 270 ? -13.796 3.137 7.553 1.00 87.62 270 ALA A CA 1
ATOM 2029 C C . ALA A 1 270 ? -12.752 3.536 6.494 1.00 87.62 270 ALA A C 1
ATOM 2031 O O . ALA A 1 270 ? -12.986 3.437 5.282 1.00 87.62 270 ALA A O 1
ATOM 2032 N N . TYR A 1 271 ? -11.570 3.954 6.945 1.00 89.31 271 TYR A N 1
ATOM 2033 C CA . TYR A 1 271 ? -10.465 4.269 6.048 1.00 89.31 271 TYR A CA 1
ATOM 2034 C C . TYR A 1 271 ? -9.948 3.017 5.345 1.00 89.31 271 TYR A C 1
ATOM 2036 O O . TYR A 1 271 ? -9.816 3.014 4.123 1.00 89.31 271 TYR A O 1
ATOM 2044 N N . ALA A 1 272 ? -9.658 1.953 6.099 1.00 84.50 272 ALA A N 1
ATOM 2045 C CA . ALA A 1 272 ? -9.081 0.732 5.545 1.00 84.50 272 ALA A CA 1
ATOM 2046 C C . ALA A 1 272 ? -10.020 0.086 4.516 1.00 84.50 272 ALA A C 1
ATOM 2048 O O . ALA A 1 272 ? -9.581 -0.329 3.445 1.00 84.50 272 ALA A O 1
ATOM 2049 N N . LEU A 1 273 ? -11.320 0.075 4.800 1.00 85.44 273 LEU A N 1
ATOM 2050 C CA . LEU A 1 273 ? -12.350 -0.498 3.949 1.00 85.44 273 LEU A CA 1
ATOM 2051 C C . LEU A 1 273 ? -12.444 0.205 2.590 1.00 85.44 273 LEU A C 1
ATOM 2053 O O . LEU A 1 273 ? -12.423 -0.448 1.546 1.00 85.44 273 LEU A O 1
ATOM 2057 N N . THR A 1 274 ? -12.517 1.536 2.592 1.00 88.25 274 THR A N 1
ATOM 2058 C CA . THR A 1 274 ? -12.566 2.321 1.349 1.00 88.25 274 THR A CA 1
ATOM 2059 C C . THR A 1 274 ? -11.232 2.298 0.617 1.00 88.25 274 THR A C 1
ATOM 2061 O O . THR A 1 274 ? -11.218 2.178 -0.607 1.00 88.25 274 THR A O 1
ATOM 2064 N N . PHE A 1 275 ? -10.113 2.330 1.346 1.00 86.56 275 PHE A N 1
ATOM 2065 C CA . PHE A 1 275 ? -8.781 2.209 0.768 1.00 86.56 275 PHE A CA 1
ATOM 2066 C C . PHE A 1 275 ? -8.617 0.890 0.010 1.00 86.56 275 PHE A C 1
ATOM 2068 O O . PHE A 1 275 ? -8.308 0.899 -1.177 1.00 86.56 275 PHE A O 1
ATOM 2075 N N . VAL A 1 276 ? -8.872 -0.244 0.664 1.00 81.12 276 VAL A N 1
ATOM 2076 C CA . VAL A 1 276 ? -8.697 -1.580 0.077 1.00 81.12 276 VAL A CA 1
ATOM 2077 C C . VAL A 1 276 ? -9.732 -1.858 -1.005 1.00 81.12 276 VAL A C 1
ATOM 2079 O O . VAL A 1 276 ? -9.376 -2.341 -2.080 1.00 81.12 276 VAL A O 1
ATOM 2082 N N . GLY A 1 277 ? -11.001 -1.540 -0.741 1.00 79.69 277 GLY A N 1
ATOM 2083 C CA . GLY A 1 277 ? -12.105 -1.821 -1.656 1.00 79.69 277 GLY A CA 1
ATOM 2084 C C . GLY A 1 277 ? -12.019 -1.042 -2.969 1.00 79.69 277 GLY A C 1
ATOM 2085 O O . GLY A 1 277 ? -12.430 -1.547 -4.012 1.00 79.69 277 GLY A O 1
ATOM 2086 N N . LEU A 1 278 ? -11.446 0.166 -2.942 1.00 85.62 278 LEU A N 1
ATOM 2087 C CA . LEU A 1 278 ? -11.318 1.019 -4.124 1.00 85.62 278 LEU A CA 1
ATOM 2088 C C . LEU A 1 278 ? -9.922 0.981 -4.759 1.00 85.62 278 LEU A C 1
ATOM 2090 O O . LEU A 1 278 ? -9.770 1.499 -5.862 1.00 85.62 278 LEU A O 1
ATOM 2094 N N . LEU A 1 279 ? -8.915 0.359 -4.129 1.00 83.81 279 LEU A N 1
ATOM 2095 C CA . LEU A 1 279 ? -7.519 0.370 -4.598 1.00 83.81 279 LEU A CA 1
ATOM 2096 C C . LEU A 1 279 ? -7.378 -0.119 -6.044 1.00 83.81 279 LEU A C 1
ATOM 2098 O O . LEU A 1 279 ? -6.784 0.553 -6.889 1.00 83.81 279 LEU A O 1
ATOM 2102 N N . LEU A 1 280 ? -7.949 -1.290 -6.338 1.00 78.31 280 LEU A N 1
ATOM 2103 C CA . LEU A 1 280 ? -7.869 -1.892 -7.668 1.00 78.31 280 LEU A CA 1
ATOM 2104 C C . LEU A 1 280 ? -8.661 -1.068 -8.696 1.00 78.31 280 LEU A C 1
ATOM 2106 O O . LEU A 1 280 ? -8.213 -0.902 -9.832 1.00 78.31 280 LEU A O 1
ATOM 2110 N N . LEU A 1 281 ? -9.826 -0.533 -8.300 1.00 83.12 281 LEU A N 1
ATOM 2111 C CA . LEU A 1 281 ? -10.672 0.297 -9.169 1.00 83.12 281 LEU A CA 1
ATOM 2112 C C . LEU A 1 281 ? -9.949 1.570 -9.560 1.00 83.12 281 LEU A C 1
ATOM 2114 O O . LEU A 1 281 ? -9.929 1.949 -10.726 1.00 83.12 281 LEU A O 1
ATOM 2118 N N . ALA A 1 282 ? -9.349 2.215 -8.572 1.00 85.56 282 ALA A N 1
ATOM 2119 C CA . ALA A 1 282 ? -8.634 3.452 -8.740 1.00 85.56 282 ALA A CA 1
ATOM 2120 C C . ALA A 1 282 ? -7.381 3.276 -9.608 1.00 85.56 282 ALA A C 1
ATOM 2122 O O . ALA A 1 282 ? -7.090 4.148 -10.423 1.00 85.56 282 ALA A O 1
ATOM 2123 N N . GLY A 1 283 ? -6.697 2.128 -9.516 1.00 82.19 283 GLY A N 1
ATOM 2124 C CA . GLY A 1 283 ? -5.628 1.762 -10.448 1.00 82.19 283 GLY A CA 1
ATOM 2125 C C . GLY A 1 283 ? -6.113 1.703 -11.900 1.00 82.19 283 GLY A C 1
ATOM 2126 O O . GLY A 1 283 ? -5.535 2.352 -12.769 1.00 82.19 283 GLY A O 1
ATOM 2127 N N . ARG A 1 284 ? -7.237 1.021 -12.162 1.00 81.12 284 ARG A N 1
ATOM 2128 C CA . ARG A 1 284 ? -7.837 0.978 -13.509 1.00 81.12 284 ARG A CA 1
ATOM 2129 C C . ARG A 1 284 ? -8.357 2.340 -13.967 1.00 81.12 284 ARG A C 1
ATOM 2131 O O . ARG A 1 284 ? -8.180 2.706 -15.124 1.00 81.12 284 ARG A O 1
ATOM 2138 N N . ALA A 1 285 ? -8.946 3.120 -13.066 1.00 84.94 285 ALA A N 1
ATOM 2139 C CA . ALA A 1 285 ? -9.369 4.485 -13.355 1.00 84.94 285 ALA A CA 1
ATOM 2140 C C . ALA A 1 285 ? -8.181 5.375 -13.736 1.00 84.94 285 ALA A C 1
ATOM 2142 O O . ALA A 1 285 ? -8.302 6.187 -14.652 1.00 84.94 285 ALA A O 1
ATOM 2143 N N . ALA A 1 286 ? -7.027 5.202 -13.087 1.00 85.44 286 ALA A N 1
ATOM 2144 C CA . ALA A 1 286 ? -5.798 5.911 -13.427 1.00 85.44 286 ALA A CA 1
ATOM 2145 C C . ALA A 1 286 ? -5.298 5.550 -14.832 1.00 85.44 286 ALA A C 1
ATOM 2147 O O . ALA A 1 286 ? -4.865 6.437 -15.566 1.00 85.44 286 ALA A O 1
ATOM 2148 N N . ASP A 1 287 ? -5.416 4.287 -15.241 1.00 83.12 287 ASP A N 1
ATOM 2149 C CA . ASP A 1 287 ? -5.033 3.850 -16.587 1.00 83.12 287 ASP A CA 1
ATOM 2150 C C . ASP A 1 287 ? -5.968 4.386 -17.687 1.00 83.12 287 ASP A C 1
ATOM 2152 O O . ASP A 1 287 ? -5.498 4.720 -18.776 1.00 83.12 287 ASP A O 1
ATOM 2156 N N . VAL A 1 288 ? -7.270 4.526 -17.404 1.00 85.31 288 VAL A N 1
ATOM 2157 C CA . VAL A 1 288 ? -8.281 5.005 -18.370 1.00 85.31 288 VAL A CA 1
ATOM 2158 C C . VAL A 1 288 ? -8.340 6.535 -18.443 1.00 85.31 288 VAL A C 1
ATOM 2160 O O . VAL A 1 288 ? -8.243 7.128 -19.517 1.00 85.31 288 VAL A O 1
ATOM 2163 N N . PHE A 1 289 ? -8.503 7.214 -17.305 1.00 86.44 289 PHE A N 1
ATOM 2164 C CA . PHE A 1 289 ? -8.719 8.667 -17.269 1.00 86.44 289 PHE A CA 1
ATOM 2165 C C . PHE A 1 289 ? -7.412 9.472 -17.298 1.00 86.44 289 PHE A C 1
ATOM 2167 O O . PHE A 1 289 ? -7.409 10.655 -17.662 1.00 86.44 289 PHE A O 1
ATOM 2174 N N . GLY A 1 290 ? -6.292 8.831 -16.969 1.00 88.31 290 GLY A N 1
ATOM 2175 C CA . GLY A 1 290 ? -4.981 9.453 -16.844 1.00 88.31 290 GLY A CA 1
ATOM 2176 C C . GLY A 1 290 ? -4.491 9.450 -15.398 1.00 88.31 290 GLY A C 1
ATOM 2177 O O . GLY A 1 290 ? -5.190 9.860 -14.464 1.00 88.31 290 GLY A O 1
ATOM 2178 N N . ARG A 1 291 ? -3.251 8.992 -15.220 1.00 89.25 291 ARG A N 1
ATOM 2179 C CA . ARG A 1 291 ? -2.627 8.755 -13.915 1.00 89.25 291 ARG A CA 1
ATOM 2180 C C . ARG A 1 291 ? -2.424 10.056 -13.139 1.00 89.25 291 ARG A C 1
ATOM 2182 O O . ARG A 1 291 ? -2.597 10.083 -11.922 1.00 89.25 291 ARG A O 1
ATOM 2189 N N . ARG A 1 292 ? -2.114 11.163 -13.823 1.00 92.44 292 ARG A N 1
ATOM 2190 C CA . ARG A 1 292 ? -1.933 12.472 -13.175 1.00 92.44 292 ARG A CA 1
ATOM 2191 C C . ARG A 1 292 ? -3.271 13.066 -12.740 1.00 92.44 292 ARG A C 1
ATOM 2193 O O . ARG A 1 292 ? -3.334 13.659 -11.662 1.00 92.44 292 ARG A O 1
ATOM 2200 N N . LEU A 1 293 ? -4.326 12.913 -13.540 1.00 92.69 293 LEU A N 1
ATOM 2201 C CA . LEU A 1 293 ? -5.667 13.375 -13.176 1.00 92.69 293 LEU A CA 1
ATOM 2202 C C . LEU A 1 293 ? -6.190 12.653 -11.927 1.00 92.69 293 LEU A C 1
ATOM 2204 O O . LEU A 1 293 ? -6.620 13.316 -10.982 1.00 92.69 293 LEU A O 1
ATOM 2208 N N . ILE A 1 294 ? -6.098 11.320 -11.894 1.00 94.44 294 ILE A N 1
ATOM 2209 C CA . ILE A 1 294 ? -6.548 10.524 -10.743 1.00 94.44 294 ILE A CA 1
ATOM 2210 C C . ILE A 1 294 ? -5.698 10.801 -9.501 1.00 94.44 294 ILE A C 1
ATOM 2212 O O . ILE A 1 294 ? -6.265 10.975 -8.423 1.00 94.44 294 ILE A O 1
ATOM 2216 N N . LEU A 1 295 ? -4.376 10.971 -9.636 1.00 94.88 295 LEU A N 1
ATOM 2217 C CA . LEU A 1 295 ? -3.530 11.417 -8.524 1.00 94.88 295 LEU A CA 1
ATOM 2218 C C . LEU A 1 295 ? -4.014 12.756 -7.945 1.00 94.88 295 LEU A C 1
ATOM 2220 O O . LEU A 1 295 ? -4.149 12.894 -6.731 1.00 94.88 295 LEU A O 1
ATOM 2224 N N . ARG A 1 296 ? -4.284 13.749 -8.801 1.00 96.38 296 ARG A N 1
ATOM 2225 C CA . ARG A 1 296 ? -4.742 15.080 -8.369 1.00 96.38 296 ARG A CA 1
ATOM 2226 C C . ARG A 1 296 ? -6.096 15.024 -7.675 1.00 96.38 296 ARG A C 1
ATOM 2228 O O . ARG A 1 296 ? -6.249 15.637 -6.623 1.00 96.38 296 ARG A O 1
ATOM 2235 N N . ALA A 1 297 ? -7.051 14.295 -8.247 1.00 96.62 297 ALA A N 1
ATOM 2236 C CA . ALA A 1 297 ? -8.363 14.096 -7.643 1.00 96.62 297 ALA A CA 1
ATOM 2237 C C . ALA A 1 297 ? -8.247 13.381 -6.287 1.00 96.62 297 ALA A C 1
ATOM 2239 O O . ALA A 1 297 ? -8.853 13.819 -5.312 1.00 96.62 297 ALA A O 1
ATOM 2240 N N . GLY A 1 298 ? -7.403 12.347 -6.205 1.00 96.75 298 GLY A N 1
ATOM 2241 C CA . GLY A 1 298 ? -7.126 11.599 -4.981 1.00 96.75 298 GLY A CA 1
ATOM 2242 C C . GLY A 1 298 ? -6.527 12.460 -3.872 1.00 96.75 298 GLY A C 1
ATOM 2243 O O . GLY A 1 298 ? -7.052 12.469 -2.761 1.00 96.75 298 GLY A O 1
ATOM 2244 N N . ILE A 1 299 ? -5.482 13.243 -4.171 1.00 97.50 299 ILE A N 1
ATOM 2245 C CA . ILE A 1 299 ? -4.884 14.167 -3.194 1.00 97.50 299 ILE A CA 1
ATOM 2246 C C . ILE A 1 299 ? -5.887 15.247 -2.784 1.00 97.50 299 ILE A C 1
ATOM 2248 O O . ILE A 1 299 ? -5.986 15.544 -1.597 1.00 97.50 299 ILE A O 1
ATOM 2252 N N . ALA A 1 300 ? -6.649 15.826 -3.717 1.00 97.88 300 ALA A N 1
ATOM 2253 C CA . ALA A 1 300 ? -7.654 16.837 -3.387 1.00 97.88 300 ALA A CA 1
ATOM 2254 C C . ALA A 1 300 ? -8.720 16.279 -2.436 1.00 97.88 300 ALA A C 1
ATOM 2256 O O . ALA A 1 300 ? -8.993 16.887 -1.401 1.00 97.88 300 ALA A O 1
ATOM 2257 N N . LEU A 1 301 ? -9.253 15.092 -2.740 1.00 98.12 301 LEU A N 1
ATOM 2258 C CA . LEU A 1 301 ? -10.218 14.401 -1.891 1.00 98.12 301 LEU A CA 1
ATOM 2259 C C . LEU A 1 301 ? -9.629 14.097 -0.510 1.00 98.12 301 LEU A C 1
ATOM 2261 O O . LEU A 1 301 ? -10.240 14.433 0.499 1.00 98.12 301 LEU A O 1
ATOM 2265 N N . PHE A 1 302 ? -8.418 13.536 -0.457 1.00 97.31 302 PHE A N 1
ATOM 2266 C CA . PHE A 1 302 ? -7.727 13.234 0.796 1.00 97.31 302 PHE A CA 1
ATOM 2267 C C . PHE A 1 302 ? -7.494 14.494 1.641 1.00 97.31 302 PHE A C 1
ATOM 2269 O O . PHE A 1 302 ? -7.684 14.476 2.855 1.00 97.31 302 PHE A O 1
ATOM 2276 N N . THR A 1 303 ? -7.101 15.599 1.007 1.00 97.38 303 THR A N 1
ATOM 2277 C CA . THR A 1 303 ? -6.819 16.888 1.660 1.00 97.38 303 THR A CA 1
ATOM 2278 C C . THR A 1 303 ? -8.091 17.491 2.249 1.00 97.38 303 THR A C 1
ATOM 2280 O O . THR A 1 303 ? -8.106 17.866 3.419 1.00 97.38 303 THR A O 1
ATOM 2283 N N . LEU A 1 304 ? -9.176 17.538 1.469 1.00 97.75 304 LEU A N 1
ATOM 2284 C CA . LEU A 1 304 ? -10.475 18.043 1.922 1.00 97.75 304 LEU A CA 1
ATOM 2285 C C . LEU A 1 304 ? -11.063 17.170 3.031 1.00 97.75 304 LEU A C 1
ATOM 2287 O O . LEU A 1 304 ? -11.561 17.690 4.026 1.00 97.75 304 LEU A O 1
ATOM 2291 N N . ALA A 1 305 ? -10.952 15.849 2.898 1.00 96.81 305 ALA A N 1
ATOM 2292 C CA . ALA A 1 305 ? -11.383 14.912 3.923 1.00 96.81 305 ALA A CA 1
ATOM 2293 C C . ALA A 1 305 ? -10.554 15.060 5.210 1.00 96.81 305 ALA A C 1
ATOM 2295 O O . ALA A 1 305 ? -11.107 15.047 6.303 1.00 96.81 305 ALA A O 1
ATOM 2296 N N . SER A 1 306 ? -9.243 15.287 5.094 1.00 95.50 306 SER A N 1
ATOM 2297 C CA . SER A 1 306 ? -8.371 15.564 6.243 1.00 95.50 306 SER A CA 1
ATOM 2298 C C . SER A 1 306 ? -8.736 16.872 6.947 1.00 95.50 306 SER A C 1
ATOM 2300 O O . SER A 1 306 ? -8.749 16.920 8.174 1.00 95.50 306 SER A O 1
ATOM 2302 N N . LEU A 1 307 ? -9.083 17.914 6.186 1.00 96.38 307 LEU A N 1
ATOM 2303 C CA . LEU A 1 307 ? -9.587 19.172 6.735 1.00 96.38 307 LEU A CA 1
ATOM 2304 C C . LEU A 1 307 ? -10.919 18.962 7.469 1.00 96.38 307 LEU A C 1
ATOM 2306 O O . LEU A 1 307 ? -11.062 19.407 8.603 1.00 96.38 307 LEU A O 1
ATOM 2310 N N . ALA A 1 308 ? -11.866 18.248 6.854 1.00 95.50 308 ALA A N 1
ATOM 2311 C CA . ALA A 1 308 ? -13.163 17.947 7.456 1.00 95.50 308 ALA A CA 1
ATOM 2312 C C . ALA A 1 308 ? -13.028 17.114 8.741 1.00 95.50 308 ALA A C 1
ATOM 2314 O O . AL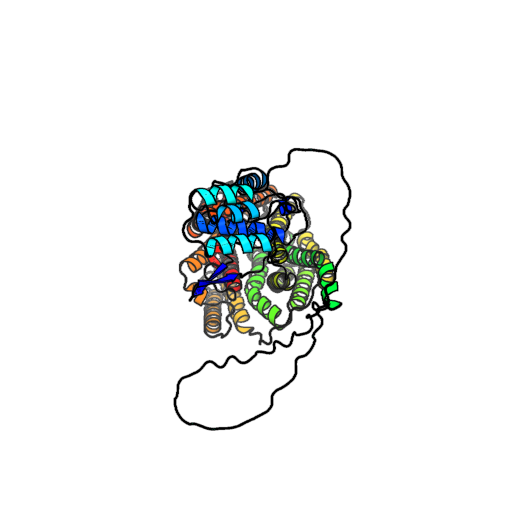A A 1 308 ? -13.657 17.436 9.744 1.00 95.50 308 ALA A O 1
ATOM 2315 N N . GLY A 1 309 ? -12.170 16.090 8.736 1.00 92.00 309 GLY A N 1
ATOM 2316 C CA . GLY A 1 309 ? -11.899 15.256 9.907 1.00 92.00 309 GLY A CA 1
ATOM 2317 C C . GLY A 1 309 ? -11.176 16.017 11.020 1.00 92.00 309 GLY A C 1
ATOM 2318 O O . GLY A 1 309 ? -11.523 15.878 12.187 1.00 92.00 309 GLY A O 1
ATOM 2319 N N . GLY A 1 310 ? -10.211 16.870 10.669 1.00 90.81 310 GLY A N 1
ATOM 2320 C CA . GLY A 1 310 ? -9.512 17.727 11.628 1.00 90.81 310 GLY A CA 1
ATOM 2321 C C . GLY A 1 310 ? -10.396 18.817 12.239 1.00 90.81 310 GLY A C 1
ATOM 2322 O O . GLY A 1 310 ? -10.100 19.314 13.316 1.00 90.81 310 GLY A O 1
ATOM 2323 N N . LEU A 1 311 ? -11.498 19.179 11.584 1.00 92.88 311 LEU A N 1
ATOM 2324 C CA . LEU A 1 311 ? -12.494 20.118 12.105 1.00 92.88 311 LEU A CA 1
ATOM 2325 C C . LEU A 1 311 ? -13.757 19.411 12.618 1.00 92.88 311 LEU A C 1
ATOM 2327 O O . LEU A 1 311 ? -14.754 20.080 12.888 1.00 92.88 311 LEU A O 1
ATOM 2331 N N . ALA A 1 312 ? -13.743 18.079 12.734 1.00 89.62 312 ALA A N 1
ATOM 2332 C CA . ALA A 1 312 ? -14.939 17.313 13.048 1.00 89.62 312 ALA A CA 1
ATOM 2333 C C . ALA A 1 312 ? -15.417 17.578 14.488 1.00 89.62 312 ALA A C 1
ATOM 2335 O O . ALA A 1 312 ? -14.679 17.291 15.432 1.00 89.62 312 ALA A O 1
ATOM 2336 N N . PRO A 1 313 ? -16.659 18.069 14.681 1.00 85.50 313 PRO A N 1
ATOM 2337 C CA . PRO A 1 313 ? -17.236 18.266 16.007 1.00 85.50 313 PRO A CA 1
ATOM 2338 C C . PRO A 1 313 ? -17.998 17.027 16.500 1.00 85.50 313 PRO A C 1
ATOM 2340 O O . PRO A 1 313 ? -18.524 17.033 17.606 1.00 85.50 313 PRO A O 1
ATOM 2343 N N . SER A 1 314 ? -18.136 15.996 15.661 1.00 87.56 314 SER A N 1
ATOM 2344 C CA . SER A 1 314 ? -18.935 14.803 15.936 1.00 87.56 314 SER A CA 1
ATOM 2345 C C . SER A 1 314 ? -18.341 13.561 15.277 1.00 87.56 314 SER A C 1
ATOM 2347 O O . SER A 1 314 ? -17.630 13.650 14.271 1.00 87.56 314 SER A O 1
ATOM 2349 N N . GLU A 1 315 ? -18.703 12.402 15.824 1.00 85.94 315 GLU A N 1
ATOM 2350 C CA . GLU A 1 315 ? -18.354 11.076 15.309 1.00 85.94 315 GLU A CA 1
ATOM 2351 C C . GLU A 1 315 ? -18.723 10.904 13.830 1.00 85.94 315 GLU A C 1
ATOM 2353 O O . GLU A 1 315 ? -17.885 10.510 13.023 1.00 85.94 315 GLU A O 1
ATOM 2358 N N . GLY A 1 316 ? -19.956 11.254 13.447 1.00 87.81 316 GLY A N 1
ATOM 2359 C CA . GLY A 1 316 ? -20.449 11.041 12.085 1.00 87.81 316 GLY A CA 1
ATOM 2360 C C . GLY A 1 316 ? -19.629 11.786 11.030 1.00 87.81 316 GLY A C 1
ATOM 2361 O O . GLY A 1 316 ? -19.287 11.213 9.995 1.00 87.81 316 GLY A O 1
ATOM 2362 N N . LEU A 1 317 ? -19.243 13.041 11.302 1.00 91.06 317 LEU A N 1
ATOM 2363 C CA . LEU A 1 317 ? -18.389 13.791 10.378 1.00 91.06 317 LEU A CA 1
ATOM 2364 C C . LEU A 1 317 ? -16.977 13.194 10.307 1.00 91.06 317 LEU A C 1
ATOM 2366 O O . LEU A 1 317 ? -16.406 13.124 9.219 1.00 91.06 317 LEU A O 1
ATOM 2370 N N . LEU A 1 318 ? -16.434 12.726 11.435 1.00 90.06 318 LEU A N 1
ATOM 2371 C CA . LEU A 1 318 ? -15.136 12.054 11.464 1.00 90.06 318 LEU A CA 1
ATOM 2372 C C . LEU A 1 318 ? -15.163 10.749 10.653 1.00 90.06 318 LEU A C 1
ATOM 2374 O O . LEU A 1 318 ? -14.264 10.517 9.849 1.00 90.06 318 LEU A O 1
ATOM 2378 N N . LEU A 1 319 ? -16.209 9.932 10.793 1.00 90.25 319 LEU A N 1
ATOM 2379 C CA . LEU A 1 319 ? -16.376 8.692 10.030 1.00 90.25 319 LEU A CA 1
ATOM 2380 C C . LEU A 1 319 ? -16.483 8.954 8.524 1.00 90.25 319 LEU A C 1
ATOM 2382 O O . LEU A 1 319 ? -15.774 8.324 7.738 1.00 90.25 319 LEU A O 1
ATOM 2386 N N . ILE A 1 320 ? -17.300 9.930 8.112 1.00 92.75 320 ILE A N 1
ATOM 2387 C CA . ILE A 1 320 ? -17.404 10.333 6.701 1.00 92.75 320 ILE A CA 1
ATOM 2388 C C . ILE A 1 320 ? -16.044 10.816 6.186 1.00 92.75 320 ILE A C 1
ATOM 2390 O O . ILE A 1 320 ? -15.607 10.404 5.111 1.00 92.75 320 ILE A O 1
ATOM 2394 N N . ALA A 1 321 ? -15.335 11.639 6.961 1.00 94.44 321 ALA A N 1
ATOM 2395 C CA . ALA A 1 321 ? -13.994 12.084 6.610 1.00 94.44 321 ALA A CA 1
ATOM 2396 C C . ALA A 1 321 ? -13.024 10.902 6.432 1.00 94.44 321 ALA A C 1
ATOM 2398 O O . ALA A 1 321 ? -12.256 10.888 5.471 1.00 94.44 321 ALA A O 1
ATOM 2399 N N . ARG A 1 322 ? -13.086 9.872 7.285 1.00 92.81 322 ARG A N 1
ATOM 2400 C CA . ARG A 1 322 ? -12.247 8.666 7.163 1.00 92.81 322 ARG A CA 1
ATOM 2401 C C . ARG A 1 322 ? -12.567 7.843 5.918 1.00 92.81 322 ARG A C 1
ATOM 2403 O O . ARG A 1 322 ? -11.632 7.438 5.226 1.00 92.81 322 ARG A O 1
ATOM 2410 N N . LEU A 1 323 ? -13.847 7.664 5.584 1.00 92.75 323 LEU A N 1
ATOM 2411 C CA . LEU A 1 323 ? -14.273 7.020 4.332 1.00 92.75 323 LEU A CA 1
ATOM 2412 C C . LEU A 1 323 ? -13.716 7.765 3.106 1.00 92.75 323 LEU A C 1
ATOM 2414 O O . LEU A 1 323 ? -13.151 7.163 2.194 1.00 92.75 323 LEU A O 1
ATOM 2418 N N . LEU A 1 324 ? -13.832 9.096 3.091 1.00 95.81 324 LEU A N 1
ATOM 2419 C CA . LEU A 1 324 ? -13.335 9.915 1.982 1.00 95.81 324 LEU A CA 1
ATOM 2420 C C . LEU A 1 324 ? -11.799 9.938 1.916 1.00 95.81 324 LEU A C 1
ATOM 2422 O O . LEU A 1 324 ? -11.234 9.929 0.821 1.00 95.81 324 LEU A O 1
ATOM 2426 N N . GLN A 1 325 ? -11.107 9.912 3.060 1.00 95.44 325 GLN A N 1
ATOM 2427 C CA . GLN A 1 325 ? -9.649 9.776 3.109 1.00 95.44 325 GLN A CA 1
ATOM 2428 C C . GLN A 1 325 ? -9.185 8.442 2.519 1.00 95.44 325 GLN A C 1
ATOM 2430 O O . GLN A 1 325 ? -8.249 8.438 1.722 1.00 95.44 325 GLN A O 1
ATOM 2435 N N . GLY A 1 326 ? -9.825 7.322 2.867 1.00 93.38 326 GLY A N 1
ATOM 2436 C CA . GLY A 1 326 ? -9.468 6.017 2.309 1.00 93.38 326 GLY A CA 1
ATOM 2437 C C . GLY A 1 326 ? -9.720 5.947 0.799 1.00 93.38 326 GLY A C 1
ATOM 2438 O O . GLY A 1 326 ? -8.863 5.475 0.051 1.00 93.38 326 GLY A O 1
ATOM 2439 N N . ALA A 1 327 ? -10.816 6.535 0.311 1.00 93.94 327 ALA A N 1
ATOM 2440 C CA . ALA A 1 327 ? -11.066 6.677 -1.126 1.00 93.94 327 ALA A CA 1
ATOM 2441 C C . ALA A 1 327 ? -9.999 7.537 -1.839 1.00 93.94 327 ALA A C 1
ATOM 2443 O O . ALA A 1 327 ? -9.508 7.168 -2.908 1.00 93.94 327 ALA A O 1
ATOM 2444 N N . GLY A 1 328 ? -9.585 8.658 -1.236 1.00 96.00 328 GLY A N 1
ATOM 2445 C CA . GLY A 1 328 ? -8.486 9.481 -1.750 1.00 96.00 328 GLY A CA 1
ATOM 2446 C C . GLY A 1 328 ? -7.158 8.719 -1.779 1.00 96.00 328 GLY A C 1
ATOM 2447 O O . GLY A 1 328 ? -6.446 8.741 -2.781 1.00 96.00 328 GLY A O 1
ATOM 2448 N N . ALA A 1 329 ? -6.860 7.970 -0.717 1.00 94.12 329 ALA A N 1
ATOM 2449 C CA . ALA A 1 329 ? -5.684 7.113 -0.612 1.00 94.12 329 ALA A CA 1
ATOM 2450 C C . ALA A 1 329 ? -5.637 6.043 -1.714 1.00 94.12 329 ALA A C 1
ATOM 2452 O O . ALA A 1 329 ? -4.586 5.834 -2.327 1.00 94.12 329 ALA A O 1
ATOM 2453 N N . ALA A 1 330 ? -6.782 5.418 -2.008 1.00 91.56 330 ALA A N 1
ATOM 2454 C CA . ALA A 1 330 ? -6.917 4.408 -3.054 1.00 91.56 330 ALA A CA 1
ATOM 2455 C C . ALA A 1 330 ? -6.579 4.971 -4.440 1.00 91.56 330 ALA A C 1
ATOM 2457 O O . ALA A 1 330 ? -5.987 4.271 -5.253 1.00 91.56 330 ALA A O 1
ATOM 2458 N N . ALA A 1 331 ? -6.898 6.243 -4.695 1.00 93.94 331 ALA A N 1
ATOM 2459 C CA . ALA A 1 331 ? -6.523 6.948 -5.920 1.00 93.94 331 ALA A CA 1
ATOM 2460 C C . ALA A 1 331 ? -5.039 7.322 -5.984 1.00 93.94 331 ALA A C 1
ATOM 2462 O O . ALA A 1 331 ? -4.435 7.263 -7.057 1.00 93.94 331 ALA A O 1
ATOM 2463 N N . VAL A 1 332 ? -4.432 7.684 -4.856 1.00 95.19 332 VAL A N 1
ATOM 2464 C CA . VAL A 1 332 ? -3.045 8.163 -4.806 1.00 95.19 332 VAL A CA 1
ATOM 2465 C C . VAL A 1 332 ? -2.042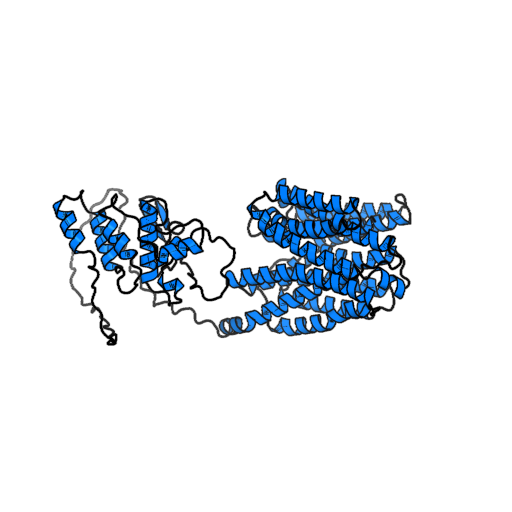 7.037 -5.029 1.00 95.19 332 VAL A C 1
ATOM 2467 O O . VAL A 1 332 ? -1.208 7.144 -5.924 1.00 95.19 332 VAL A O 1
ATOM 2470 N N . VAL A 1 333 ? -2.116 5.962 -4.243 1.00 91.00 333 VAL A N 1
ATOM 2471 C CA . VAL A 1 333 ? -1.076 4.916 -4.195 1.00 91.00 333 VAL A CA 1
ATOM 2472 C C . VAL A 1 333 ? -0.775 4.279 -5.564 1.00 91.00 333 VAL A C 1
ATOM 2474 O O . VAL A 1 333 ? 0.390 4.308 -5.977 1.00 91.00 333 VAL A O 1
ATOM 2477 N N . PRO A 1 334 ? -1.763 3.741 -6.312 1.00 87.19 334 PRO A N 1
ATOM 2478 C CA . PRO A 1 334 ? -1.497 3.150 -7.617 1.00 87.19 334 PRO A CA 1
ATOM 2479 C C . PRO A 1 334 ? -1.047 4.212 -8.622 1.00 87.19 334 PRO A C 1
ATOM 2481 O O . PRO A 1 334 ? -0.112 3.963 -9.377 1.00 87.19 334 PRO A O 1
ATOM 2484 N N . SER A 1 335 ? -1.627 5.419 -8.587 1.00 91.62 335 SER A N 1
ATOM 2485 C CA . SER A 1 335 ? -1.240 6.515 -9.483 1.00 91.62 335 SER A CA 1
ATOM 2486 C C . SER A 1 335 ? 0.211 6.949 -9.276 1.00 91.62 335 SER A C 1
ATOM 2488 O O . SER A 1 335 ? 0.908 7.217 -10.251 1.00 91.62 335 SER A O 1
ATOM 2490 N N . VAL A 1 336 ? 0.700 6.982 -8.032 1.00 92.44 336 VAL A N 1
ATOM 2491 C CA . VAL A 1 336 ? 2.103 7.296 -7.726 1.00 92.44 336 VAL A CA 1
ATOM 2492 C C . VAL A 1 336 ? 3.035 6.254 -8.335 1.00 92.44 336 VAL A C 1
ATOM 2494 O O . VAL A 1 336 ? 3.945 6.618 -9.078 1.00 92.44 336 VAL A O 1
ATOM 2497 N N . LEU A 1 337 ? 2.802 4.965 -8.072 1.00 88.19 337 LEU A N 1
ATOM 2498 C CA . LEU A 1 337 ? 3.625 3.877 -8.613 1.00 88.19 337 LEU A CA 1
ATOM 2499 C C . LEU A 1 337 ? 3.644 3.897 -10.153 1.00 88.19 337 LEU A C 1
ATOM 2501 O O . LEU A 1 337 ? 4.678 3.743 -10.808 1.00 88.19 337 LEU A O 1
ATOM 2505 N N . ALA A 1 338 ? 2.480 4.155 -10.729 1.00 84.62 338 ALA A N 1
ATOM 2506 C CA . ALA A 1 338 ? 2.239 4.238 -12.153 1.00 84.62 338 ALA A CA 1
ATOM 2507 C C . ALA A 1 338 ? 2.911 5.468 -12.806 1.00 84.62 338 ALA A C 1
ATOM 2509 O O . ALA A 1 338 ? 3.405 5.394 -13.936 1.00 84.62 338 ALA A O 1
ATOM 2510 N N . LEU A 1 339 ? 2.978 6.601 -12.105 1.00 87.88 339 LEU A N 1
ATOM 2511 C CA . LEU A 1 339 ? 3.701 7.792 -12.554 1.00 87.88 339 LEU A CA 1
ATOM 2512 C C . LEU A 1 339 ? 5.212 7.633 -12.378 1.00 87.88 339 LEU A C 1
ATOM 2514 O O . LEU A 1 339 ? 5.960 8.125 -13.215 1.00 87.88 339 LEU A O 1
ATOM 2518 N N . ILE A 1 340 ? 5.680 6.900 -11.365 1.00 86.50 340 ILE A N 1
ATOM 2519 C CA . ILE A 1 340 ? 7.105 6.571 -11.207 1.00 86.50 340 ILE A CA 1
ATOM 2520 C C . ILE A 1 340 ? 7.602 5.746 -12.399 1.00 86.50 340 ILE A C 1
ATOM 2522 O O . ILE A 1 340 ? 8.599 6.084 -13.030 1.00 86.50 340 ILE A O 1
ATOM 2526 N N . THR A 1 341 ? 6.888 4.685 -12.762 1.00 81.31 341 THR A N 1
ATOM 2527 C CA . THR A 1 341 ? 7.314 3.795 -13.856 1.00 81.31 341 THR A CA 1
ATOM 2528 C C . THR A 1 341 ? 7.311 4.466 -15.232 1.00 81.31 341 THR A C 1
ATOM 2530 O O . THR A 1 341 ? 8.019 4.010 -16.124 1.00 81.31 341 THR A O 1
ATOM 2533 N N . THR A 1 342 ? 6.563 5.561 -15.398 1.00 80.94 342 THR A N 1
ATOM 2534 C CA . THR A 1 342 ? 6.419 6.282 -16.676 1.00 80.94 342 THR A CA 1
ATOM 2535 C C . THR A 1 342 ? 7.217 7.588 -16.741 1.00 80.94 342 THR A C 1
ATOM 2537 O O . THR A 1 342 ? 7.667 7.976 -17.815 1.00 80.94 342 THR A O 1
ATOM 2540 N N . THR A 1 343 ? 7.444 8.262 -15.607 1.00 82.62 343 THR A N 1
ATOM 2541 C CA . THR A 1 343 ? 8.230 9.511 -15.532 1.00 82.62 343 THR A CA 1
ATOM 2542 C C . THR A 1 343 ? 9.736 9.249 -15.572 1.00 82.62 343 THR A C 1
ATOM 2544 O O . THR A 1 343 ? 10.492 10.097 -16.046 1.00 82.62 343 THR A O 1
ATOM 2547 N N . PHE A 1 344 ? 10.183 8.085 -15.090 1.00 80.88 344 PHE A N 1
ATOM 2548 C CA . PHE A 1 344 ? 11.595 7.708 -15.025 1.00 80.88 344 PHE A CA 1
ATOM 2549 C C . PHE A 1 344 ? 11.868 6.574 -16.029 1.00 80.88 344 PHE A C 1
ATOM 2551 O O . PHE A 1 344 ? 11.754 5.407 -15.663 1.00 80.88 344 PHE A O 1
ATOM 2558 N N . PRO A 1 345 ? 12.198 6.889 -17.298 1.00 65.31 345 PRO A N 1
ATOM 2559 C CA . PRO A 1 345 ? 12.442 5.871 -18.324 1.00 65.31 345 PRO A CA 1
ATOM 2560 C C . PRO A 1 345 ? 13.797 5.166 -18.163 1.00 65.31 345 PRO A C 1
ATOM 2562 O O . PRO A 1 345 ? 13.962 4.052 -18.640 1.00 65.31 345 PRO A O 1
ATOM 2565 N N . GLU A 1 346 ? 14.762 5.808 -17.500 1.00 72.62 346 GLU A N 1
ATOM 2566 C CA . GLU A 1 346 ? 16.092 5.248 -17.245 1.00 72.62 346 GLU A CA 1
ATOM 2567 C C . GLU A 1 346 ? 16.033 4.205 -16.121 1.00 72.62 346 GLU A C 1
ATOM 2569 O O . GLU A 1 346 ? 15.563 4.518 -15.023 1.00 72.62 346 GLU A O 1
ATOM 2574 N N . ASP A 1 347 ? 16.574 3.003 -16.339 1.00 68.31 347 ASP A N 1
ATOM 2575 C CA . ASP A 1 347 ? 16.482 1.886 -15.386 1.00 68.31 347 ASP A CA 1
ATOM 2576 C C . ASP A 1 347 ? 17.020 2.221 -13.994 1.00 68.31 347 ASP A C 1
ATOM 2578 O O . ASP A 1 347 ? 16.398 1.880 -12.982 1.00 68.31 347 ASP A O 1
ATOM 2582 N N . ARG A 1 348 ? 18.134 2.959 -13.913 1.00 69.38 348 ARG A N 1
ATOM 2583 C CA . ARG A 1 348 ? 18.712 3.394 -12.633 1.00 69.38 348 ARG A CA 1
ATOM 2584 C C . ARG A 1 348 ? 17.806 4.386 -11.908 1.00 69.38 348 ARG A C 1
ATOM 2586 O O . ARG A 1 348 ? 17.566 4.238 -10.710 1.00 69.38 348 ARG A O 1
ATOM 2593 N N . ALA A 1 349 ? 17.290 5.386 -12.623 1.00 75.38 349 ALA A N 1
ATOM 2594 C CA . ALA A 1 349 ? 16.423 6.406 -12.039 1.00 75.38 349 ALA A CA 1
ATOM 2595 C C . ALA A 1 349 ? 15.069 5.814 -11.620 1.00 75.38 349 ALA A C 1
ATOM 2597 O O . ALA A 1 349 ? 14.551 6.158 -10.560 1.00 75.38 349 ALA A O 1
ATOM 2598 N N . ARG A 1 350 ? 14.540 4.870 -12.407 1.00 76.88 350 ARG A N 1
ATOM 2599 C CA . ARG A 1 350 ? 13.328 4.105 -12.103 1.00 76.88 350 ARG A CA 1
ATOM 2600 C C . ARG A 1 350 ? 13.506 3.236 -10.870 1.00 76.88 350 ARG A C 1
ATOM 2602 O O . ARG A 1 350 ? 12.694 3.312 -9.956 1.00 76.88 350 ARG A O 1
ATOM 2609 N N . THR A 1 351 ? 14.585 2.459 -10.811 1.00 71.12 351 THR A N 1
ATOM 2610 C CA . THR A 1 351 ? 14.904 1.608 -9.655 1.00 71.12 351 THR A CA 1
ATOM 2611 C C . THR A 1 351 ? 15.058 2.445 -8.389 1.00 71.12 351 THR A C 1
ATOM 2613 O O . THR A 1 351 ? 14.501 2.103 -7.348 1.00 71.12 351 THR A O 1
ATOM 2616 N N . PHE A 1 352 ? 15.748 3.586 -8.479 1.00 75.38 352 PHE A N 1
ATOM 2617 C CA . PHE A 1 352 ? 15.866 4.523 -7.365 1.00 75.38 352 PHE A CA 1
ATOM 2618 C C . PHE A 1 352 ? 14.509 5.105 -6.948 1.00 75.38 352 PHE A C 1
ATOM 2620 O O . PHE A 1 352 ? 14.193 5.132 -5.763 1.00 75.38 352 PHE A O 1
ATOM 2627 N N . ALA A 1 353 ? 13.673 5.526 -7.897 1.00 78.88 353 ALA A N 1
ATOM 2628 C CA . ALA A 1 353 ? 12.347 6.059 -7.599 1.00 78.88 353 ALA A CA 1
ATOM 2629 C C . ALA A 1 353 ? 11.414 5.006 -6.967 1.00 78.88 353 ALA A C 1
ATOM 2631 O O . ALA A 1 353 ? 10.691 5.316 -6.021 1.00 78.88 353 ALA A O 1
ATOM 2632 N N . LEU A 1 354 ? 11.473 3.751 -7.423 1.00 77.81 354 LEU A N 1
ATOM 2633 C CA . LEU A 1 354 ? 10.767 2.621 -6.808 1.00 77.81 354 LEU A CA 1
ATOM 2634 C C . LEU A 1 354 ? 11.286 2.324 -5.395 1.00 77.81 354 LEU A C 1
ATOM 2636 O O . LEU A 1 354 ? 10.497 2.037 -4.495 1.00 77.81 354 LEU A O 1
ATOM 2640 N N . TRP A 1 355 ? 12.596 2.450 -5.170 1.00 77.69 355 TRP A N 1
ATOM 2641 C CA . TRP A 1 355 ? 13.175 2.358 -3.831 1.00 77.69 355 TRP A CA 1
ATOM 2642 C C . TRP A 1 355 ? 12.675 3.485 -2.920 1.00 77.69 355 TRP A C 1
ATOM 2644 O O . TRP A 1 355 ? 12.292 3.213 -1.785 1.00 77.69 355 TRP A O 1
ATOM 2654 N N . VAL A 1 356 ? 12.599 4.728 -3.415 1.00 80.69 356 VAL A N 1
ATOM 2655 C CA . VAL A 1 356 ? 12.025 5.861 -2.667 1.00 80.69 356 VAL A CA 1
ATOM 2656 C C . VAL A 1 356 ? 10.560 5.597 -2.329 1.00 80.69 356 VAL A C 1
ATOM 2658 O O . VAL A 1 356 ? 10.164 5.791 -1.185 1.00 80.69 356 VAL A O 1
ATOM 2661 N N . PHE A 1 357 ? 9.762 5.098 -3.274 1.00 84.06 357 PHE A N 1
ATOM 2662 C CA . PHE A 1 357 ? 8.374 4.702 -3.023 1.00 84.06 357 PHE A CA 1
ATOM 2663 C C . PHE A 1 357 ? 8.261 3.656 -1.904 1.00 84.06 357 PHE A C 1
ATOM 2665 O O . PHE A 1 357 ? 7.473 3.824 -0.968 1.00 84.06 357 PHE A O 1
ATOM 2672 N N . ALA A 1 358 ? 9.079 2.602 -1.954 1.00 77.06 358 ALA A N 1
ATOM 2673 C CA . ALA A 1 358 ? 9.103 1.569 -0.923 1.00 77.06 358 ALA A CA 1
ATOM 2674 C C . ALA A 1 358 ? 9.549 2.128 0.441 1.00 77.06 358 ALA A C 1
ATOM 2676 O O . ALA A 1 358 ? 8.906 1.860 1.456 1.00 77.06 358 ALA A O 1
ATOM 2677 N N . ALA A 1 359 ? 10.599 2.955 0.467 1.00 78.62 359 ALA A N 1
ATOM 2678 C CA . ALA A 1 359 ? 11.097 3.598 1.680 1.00 78.62 359 ALA A CA 1
ATOM 2679 C C . ALA A 1 359 ? 10.030 4.503 2.311 1.00 78.62 359 ALA A C 1
ATOM 2681 O O . ALA A 1 359 ? 9.734 4.372 3.495 1.00 78.62 359 ALA A O 1
ATOM 2682 N N . VAL A 1 360 ? 9.379 5.352 1.513 1.00 86.88 360 VAL A N 1
ATOM 2683 C CA . VAL A 1 360 ? 8.292 6.232 1.962 1.00 86.88 360 VAL A CA 1
ATOM 2684 C C . VAL A 1 360 ? 7.091 5.439 2.479 1.00 86.88 360 VAL A C 1
ATOM 2686 O O . VAL A 1 360 ? 6.474 5.865 3.450 1.00 86.88 360 VAL A O 1
ATOM 2689 N N . SER A 1 361 ? 6.775 4.281 1.892 1.00 83.19 361 SER A N 1
ATOM 2690 C CA . SER A 1 361 ? 5.686 3.416 2.376 1.00 83.19 361 SER A CA 1
ATOM 2691 C C . SER A 1 361 ? 5.896 3.008 3.838 1.00 83.19 361 SER A C 1
ATOM 2693 O O . SER A 1 361 ? 5.000 3.132 4.677 1.00 83.19 361 SER A O 1
ATOM 2695 N N . VAL A 1 362 ? 7.117 2.569 4.152 1.00 77.88 362 VAL A N 1
ATOM 2696 C CA . VAL A 1 362 ? 7.501 2.127 5.496 1.00 77.88 362 VAL A CA 1
ATOM 2697 C C . VAL A 1 362 ? 7.667 3.329 6.427 1.00 77.88 362 VAL A C 1
ATOM 2699 O O . VAL A 1 362 ? 7.029 3.392 7.475 1.00 77.88 362 VAL A O 1
ATOM 2702 N N . THR A 1 363 ? 8.465 4.325 6.032 1.00 81.62 363 THR A N 1
ATOM 2703 C CA . THR A 1 363 ? 8.758 5.501 6.862 1.00 81.62 363 THR A CA 1
ATOM 2704 C C . THR A 1 363 ? 7.522 6.360 7.116 1.00 81.62 363 THR A C 1
ATOM 2706 O O . THR A 1 363 ? 7.361 6.856 8.224 1.00 81.62 363 THR A O 1
ATOM 2709 N N . GLY A 1 364 ? 6.617 6.508 6.146 1.00 86.25 364 GLY A N 1
ATOM 2710 C CA . GLY A 1 364 ? 5.355 7.227 6.327 1.00 86.25 364 GLY A CA 1
ATOM 2711 C C . GLY A 1 364 ? 4.478 6.579 7.387 1.00 86.25 364 GLY A C 1
ATOM 2712 O O . GLY A 1 364 ? 4.025 7.259 8.305 1.00 86.25 364 GLY A O 1
ATOM 2713 N N . SER A 1 365 ? 4.331 5.253 7.328 1.00 82.88 365 SER A N 1
ATOM 2714 C CA . SER A 1 365 ? 3.604 4.498 8.353 1.00 82.88 365 SER A CA 1
ATOM 2715 C C . SER A 1 365 ? 4.236 4.687 9.738 1.00 82.88 365 SER A C 1
ATOM 2717 O O . SER A 1 365 ? 3.541 4.976 10.707 1.00 82.88 365 SER A O 1
ATOM 2719 N N . MET A 1 366 ? 5.570 4.628 9.826 1.00 83.25 366 MET A N 1
ATOM 2720 C CA . MET A 1 366 ? 6.316 4.842 11.073 1.00 83.25 366 MET A CA 1
ATOM 2721 C C . MET A 1 366 ? 6.163 6.258 11.631 1.00 83.25 366 MET A C 1
ATOM 2723 O O . MET A 1 366 ? 5.933 6.412 12.826 1.00 83.25 366 MET A O 1
ATOM 2727 N N . ILE A 1 367 ? 6.263 7.286 10.783 1.00 86.44 367 ILE A N 1
ATOM 2728 C CA . ILE A 1 367 ? 6.010 8.680 11.169 1.00 86.44 367 ILE A CA 1
ATOM 2729 C C . ILE A 1 367 ? 4.602 8.795 11.738 1.00 86.44 367 ILE A C 1
ATOM 2731 O O . ILE A 1 367 ? 4.417 9.434 12.769 1.00 86.44 367 ILE A O 1
ATOM 2735 N N . GLY A 1 368 ? 3.625 8.134 11.114 1.00 84.12 368 GLY A N 1
ATOM 2736 C CA . GLY A 1 368 ? 2.265 8.149 11.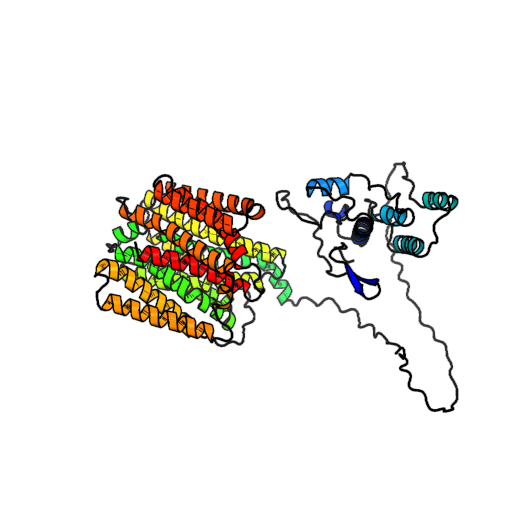615 1.00 84.12 368 GLY A CA 1
ATOM 2737 C C . GLY A 1 368 ? 2.130 7.540 13.008 1.00 84.12 368 GLY A C 1
ATOM 2738 O O . GLY A 1 368 ? 1.586 8.186 13.899 1.00 84.12 368 GLY A O 1
ATOM 2739 N N . LEU A 1 369 ? 2.701 6.354 13.227 1.00 79.75 369 LEU A N 1
ATOM 2740 C CA . LEU A 1 369 ? 2.709 5.701 14.542 1.00 79.75 369 LEU A CA 1
ATOM 2741 C C . LEU A 1 369 ? 3.407 6.561 15.612 1.00 79.75 369 LEU A C 1
ATOM 2743 O O . LEU A 1 369 ? 2.903 6.689 16.725 1.00 79.75 369 LEU A O 1
ATOM 2747 N N . LEU A 1 370 ? 4.541 7.185 15.275 1.00 82.25 370 LEU A N 1
ATOM 2748 C CA . LEU A 1 370 ? 5.277 8.065 16.189 1.00 82.25 370 LEU A CA 1
ATOM 2749 C C . LEU A 1 370 ? 4.478 9.314 16.547 1.00 82.25 370 LEU A C 1
ATOM 2751 O O . LEU A 1 370 ? 4.385 9.655 17.721 1.00 82.25 370 LEU A O 1
ATOM 2755 N N . LEU A 1 371 ? 3.893 9.986 15.553 1.00 82.81 371 LEU A N 1
ATOM 2756 C CA . LEU A 1 371 ? 3.069 11.168 15.787 1.00 82.81 371 LEU A CA 1
ATOM 2757 C C . LEU A 1 371 ? 1.837 10.817 16.626 1.00 82.81 371 LEU A C 1
ATOM 2759 O O . LEU A 1 371 ? 1.534 11.548 17.561 1.00 82.81 371 LEU A O 1
ATOM 2763 N N . GLY A 1 372 ? 1.185 9.681 16.357 1.00 75.94 372 GLY A N 1
ATOM 2764 C CA . GLY A 1 372 ? 0.071 9.187 17.169 1.00 75.94 372 GLY A CA 1
ATOM 2765 C C . GLY A 1 372 ? 0.451 9.012 18.644 1.00 75.94 372 GLY A C 1
ATOM 2766 O O . GLY A 1 372 ? -0.246 9.527 19.514 1.00 75.94 372 GLY A O 1
ATOM 2767 N N . GLY A 1 373 ? 1.594 8.372 18.926 1.00 74.94 373 GLY A N 1
ATOM 2768 C CA . GLY A 1 373 ? 2.080 8.179 20.298 1.00 74.94 373 GLY A CA 1
ATOM 2769 C C . GLY A 1 373 ? 2.595 9.456 20.979 1.00 74.94 373 GLY A C 1
ATOM 2770 O O . GLY A 1 373 ? 2.399 9.638 22.175 1.00 74.94 373 GLY A O 1
ATOM 2771 N N . LEU A 1 374 ? 3.227 10.376 20.242 1.00 75.38 374 LEU A N 1
ATOM 2772 C CA . LEU A 1 374 ? 3.714 11.651 20.795 1.00 75.38 374 LEU A CA 1
ATOM 2773 C C . LEU A 1 374 ? 2.576 12.603 21.184 1.00 75.38 374 LEU A C 1
ATOM 2775 O O . LEU A 1 374 ? 2.714 13.363 22.141 1.00 75.38 374 LEU A O 1
ATOM 2779 N N . MET A 1 375 ? 1.451 12.578 20.462 1.00 71.81 375 MET A N 1
ATOM 2780 C CA . MET A 1 375 ? 0.291 13.404 20.819 1.00 71.81 375 MET A CA 1
ATOM 2781 C C . MET A 1 375 ? -0.308 13.010 22.169 1.00 71.81 375 MET A C 1
ATOM 2783 O O . MET A 1 375 ? -0.770 13.896 22.890 1.00 71.81 375 MET A O 1
ATOM 2787 N N . HIS A 1 376 ? -0.248 11.721 22.525 1.00 66.69 376 HIS A N 1
ATOM 2788 C CA . HIS A 1 376 ? -0.690 11.226 23.826 1.00 66.69 376 HIS A CA 1
ATOM 2789 C C . HIS A 1 376 ? 0.086 11.889 24.976 1.00 66.69 376 HIS A C 1
ATOM 2791 O O . HIS A 1 376 ? -0.516 12.468 25.880 1.00 66.69 376 HIS A O 1
ATOM 2797 N N . ASP A 1 377 ? 1.419 11.874 24.904 1.00 66.75 377 ASP A N 1
ATOM 2798 C CA . ASP A 1 377 ? 2.282 12.318 26.007 1.00 66.75 377 ASP A CA 1
ATOM 2799 C C . ASP A 1 377 ? 2.252 13.841 26.231 1.00 66.75 377 ASP A C 1
ATOM 2801 O O . ASP A 1 377 ? 2.479 14.317 27.343 1.00 66.75 377 ASP A O 1
ATOM 2805 N N . HIS A 1 378 ? 1.958 14.619 25.186 1.00 67.88 378 HIS A N 1
ATOM 2806 C CA . HIS A 1 378 ? 1.984 16.084 25.231 1.00 67.88 378 HIS A CA 1
ATOM 2807 C C . HIS A 1 378 ? 0.596 16.742 25.300 1.00 67.88 378 HIS A C 1
ATOM 2809 O O . HIS A 1 378 ? 0.508 17.967 25.198 1.00 67.88 378 HIS A O 1
ATOM 2815 N N . GLY A 1 379 ? -0.490 15.970 25.448 1.00 63.91 379 GLY A N 1
ATOM 2816 C CA . GLY A 1 379 ? -1.855 16.505 25.586 1.00 63.91 379 GLY A CA 1
ATOM 2817 C C . GLY A 1 379 ? -2.293 17.390 24.412 1.00 63.91 379 GLY A C 1
ATOM 2818 O O . GLY A 1 379 ? -3.032 18.359 24.585 1.00 63.91 379 GLY A O 1
ATOM 2819 N N . THR A 1 380 ? -1.770 17.111 23.219 1.00 68.75 380 THR A N 1
ATOM 2820 C CA . THR A 1 380 ? -2.000 17.932 22.028 1.00 68.75 380 THR A CA 1
ATOM 2821 C C . THR A 1 380 ? -3.314 17.537 21.350 1.00 68.75 380 THR A C 1
ATOM 2823 O O . THR A 1 380 ? -3.698 16.372 21.343 1.00 68.75 380 THR A O 1
ATOM 2826 N N . ARG A 1 381 ? -4.009 18.514 20.754 1.00 83.25 381 ARG A N 1
ATOM 2827 C CA . ARG A 1 381 ? -5.271 18.314 20.023 1.00 83.25 381 ARG A CA 1
ATOM 2828 C C . ARG A 1 381 ? -5.085 17.331 18.860 1.00 83.25 381 ARG A C 1
ATOM 2830 O O . ARG A 1 381 ? -4.398 17.667 17.893 1.00 83.25 381 ARG A O 1
ATOM 2837 N N . TRP A 1 382 ? -5.733 16.163 18.914 1.00 84.94 382 TRP A N 1
ATOM 2838 C CA . TRP A 1 382 ? -5.670 15.126 17.868 1.00 84.94 382 TRP A CA 1
ATOM 2839 C C . TRP A 1 382 ? -6.103 15.649 16.492 1.00 84.94 382 TRP A C 1
ATOM 2841 O O . TRP A 1 382 ? -5.651 15.156 15.466 1.00 84.94 382 TRP A O 1
ATOM 2851 N N . GLN A 1 383 ? -6.911 16.706 16.443 1.00 88.88 383 GLN A N 1
ATOM 2852 C CA . GLN A 1 383 ? -7.288 17.406 15.217 1.00 88.88 383 GLN A CA 1
ATOM 2853 C C . GLN A 1 383 ? -6.070 17.827 14.379 1.00 88.88 383 GLN A C 1
ATOM 2855 O O . GLN A 1 383 ? -6.107 17.770 13.148 1.00 88.88 383 GLN A O 1
ATOM 2860 N N . LEU A 1 384 ? -4.966 18.211 15.032 1.00 88.50 384 LEU A N 1
ATOM 2861 C CA . LEU A 1 384 ? -3.739 18.656 14.367 1.00 88.50 384 LEU A CA 1
ATOM 2862 C C . LEU A 1 384 ? -3.086 17.548 13.538 1.00 88.50 384 LEU A C 1
ATOM 2864 O O . LEU A 1 384 ? -2.469 17.842 12.518 1.00 88.50 384 LEU A O 1
ATOM 2868 N N . LEU A 1 385 ? -3.279 16.286 13.921 1.00 87.19 385 LEU A N 1
ATOM 2869 C CA . LEU A 1 385 ? -2.807 15.128 13.169 1.00 87.19 385 LEU A CA 1
ATOM 2870 C C . LEU A 1 385 ? -3.447 15.042 11.778 1.00 87.19 385 LEU A C 1
ATOM 2872 O O . LEU A 1 385 ? -2.777 14.735 10.793 1.00 87.19 385 LEU A O 1
ATOM 2876 N N . LEU A 1 386 ? -4.745 15.338 11.689 1.00 89.75 386 LEU A N 1
ATOM 2877 C CA . LEU A 1 386 ? -5.478 15.354 10.425 1.00 89.75 386 LEU A CA 1
ATOM 2878 C C . LEU A 1 386 ? -5.206 16.651 9.657 1.00 89.75 386 LEU A C 1
ATOM 2880 O O . LEU A 1 386 ? -4.946 16.609 8.455 1.00 89.75 386 LEU A O 1
ATOM 2884 N N . LEU A 1 387 ? -5.179 17.793 10.350 1.00 92.19 387 LEU A N 1
ATOM 2885 C CA . LEU A 1 387 ? -4.896 19.094 9.739 1.00 92.19 387 LEU A CA 1
ATOM 2886 C C . LEU A 1 387 ? -3.477 19.187 9.162 1.00 92.19 387 LEU A C 1
ATOM 2888 O O . LEU A 1 387 ? -3.289 19.875 8.163 1.00 92.19 387 LEU A O 1
ATOM 2892 N N . ALA A 1 388 ? -2.494 18.464 9.710 1.00 90.62 388 ALA A N 1
ATOM 2893 C CA . ALA A 1 388 ? -1.129 18.412 9.179 1.00 90.62 388 ALA A CA 1
ATOM 2894 C C . ALA A 1 388 ? -1.055 17.876 7.735 1.00 90.62 388 ALA A C 1
ATOM 2896 O O . ALA A 1 388 ? -0.151 18.243 6.982 1.00 90.62 388 ALA A O 1
ATOM 2897 N N . ASN A 1 389 ? -2.030 17.068 7.306 1.00 92.31 389 ASN A N 1
ATOM 2898 C CA . ASN A 1 389 ? -2.109 16.595 5.923 1.00 92.31 389 ASN A CA 1
ATOM 2899 C C . ASN A 1 389 ? -2.529 17.696 4.943 1.00 92.31 389 ASN A C 1
ATOM 2901 O O . ASN A 1 389 ? -2.235 17.591 3.755 1.00 92.31 389 ASN A O 1
ATOM 2905 N N . VAL A 1 390 ? -3.197 18.753 5.416 1.00 95.19 390 VAL A N 1
ATOM 2906 C CA . VAL A 1 390 ? -3.706 19.840 4.571 1.00 95.19 390 VAL A CA 1
ATOM 2907 C C . VAL A 1 390 ? -2.579 20.615 3.875 1.00 95.19 390 VAL A C 1
ATOM 2909 O O . VAL A 1 390 ? -2.591 20.669 2.643 1.00 95.19 390 VAL A O 1
ATOM 2912 N N . PRO A 1 391 ? -1.572 21.176 4.580 1.00 95.75 391 PRO A N 1
ATOM 2913 C CA . PRO A 1 391 ? -0.479 21.880 3.914 1.00 95.75 391 PRO A CA 1
ATOM 2914 C C . PRO A 1 391 ? 0.333 20.956 2.996 1.00 95.75 391 PRO A C 1
ATOM 2916 O O . PRO A 1 391 ? 0.701 21.369 1.898 1.00 95.75 391 PRO A O 1
ATOM 2919 N N . LEU A 1 392 ? 0.558 19.696 3.389 1.00 94.38 392 LEU A N 1
ATOM 2920 C CA . LEU A 1 392 ? 1.247 18.713 2.545 1.00 94.38 392 LEU A CA 1
ATOM 2921 C C . LEU A 1 392 ? 0.463 18.425 1.259 1.00 94.38 392 LEU A C 1
ATOM 2923 O O . LEU A 1 392 ? 1.028 18.460 0.167 1.00 94.38 392 LEU A O 1
ATOM 2927 N N . GLY A 1 393 ? -0.846 18.210 1.375 1.00 94.94 393 GLY A N 1
ATOM 2928 C CA . GLY A 1 393 ? -1.740 17.989 0.246 1.00 94.94 393 GLY A CA 1
ATOM 2929 C C . GLY A 1 393 ? -1.770 19.171 -0.722 1.00 94.94 393 GLY A C 1
ATOM 2930 O O . GLY A 1 393 ? -1.687 18.972 -1.933 1.00 94.94 393 GLY A O 1
ATOM 2931 N N . LEU A 1 394 ? -1.785 20.408 -0.213 1.00 96.44 394 LEU A N 1
ATOM 2932 C CA . LEU A 1 394 ? -1.694 21.620 -1.036 1.00 96.44 394 LEU A CA 1
ATOM 2933 C C . LEU A 1 394 ? -0.357 21.712 -1.787 1.00 96.44 394 LEU A C 1
ATOM 2935 O O . LEU A 1 394 ? -0.351 21.978 -2.991 1.00 96.44 394 LEU A O 1
ATOM 2939 N N . VAL A 1 395 ? 0.765 21.438 -1.110 1.00 95.75 395 VAL A N 1
ATOM 2940 C CA . VAL A 1 395 ? 2.097 21.395 -1.739 1.00 95.75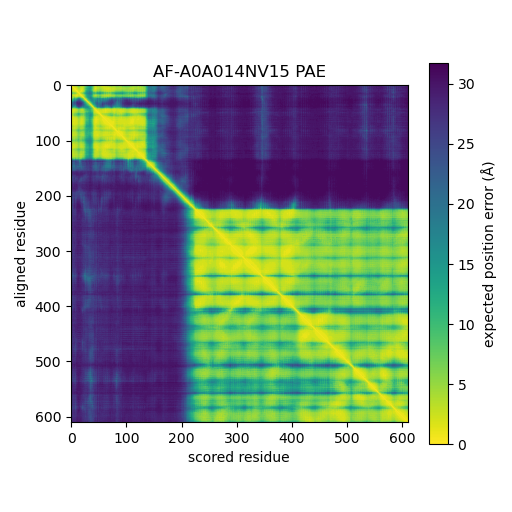 395 VAL A CA 1
ATOM 2941 C C . VAL A 1 395 ? 2.136 20.349 -2.851 1.00 95.75 395 VAL A C 1
ATOM 2943 O O . VAL A 1 395 ? 2.622 20.635 -3.945 1.00 95.75 395 VAL A O 1
ATOM 2946 N N . VAL A 1 396 ? 1.580 19.160 -2.615 1.00 95.56 396 VAL A N 1
ATOM 2947 C CA . VAL A 1 396 ? 1.516 18.094 -3.622 1.00 95.56 396 VAL A CA 1
ATOM 2948 C C . VAL A 1 396 ? 0.609 18.493 -4.783 1.00 95.56 396 VAL A C 1
ATOM 2950 O O . VAL A 1 396 ? 1.001 18.302 -5.931 1.00 95.56 396 VAL A O 1
ATOM 2953 N N . LEU A 1 397 ? -0.558 19.096 -4.532 1.00 95.81 397 LEU A N 1
ATOM 2954 C CA . LEU A 1 397 ? -1.475 19.566 -5.578 1.00 95.81 397 LEU A CA 1
ATOM 2955 C C . LEU A 1 397 ? -0.810 20.579 -6.508 1.00 95.81 397 LEU A C 1
ATOM 2957 O O . LEU A 1 397 ? -0.885 20.418 -7.728 1.00 95.81 397 LEU A O 1
ATOM 2961 N N . VAL A 1 398 ? -0.121 21.577 -5.952 1.00 94.69 398 VAL A N 1
ATOM 2962 C CA . VAL A 1 398 ? 0.672 22.535 -6.737 1.00 94.69 398 VAL A CA 1
ATOM 2963 C C . VAL A 1 398 ? 1.812 21.807 -7.450 1.00 94.69 398 VAL A C 1
ATOM 2965 O O . VAL A 1 398 ? 2.007 21.973 -8.652 1.00 94.69 398 VAL A O 1
ATOM 2968 N N . GLY A 1 399 ? 2.508 20.920 -6.742 1.00 91.81 399 GLY A N 1
ATOM 2969 C CA . GLY A 1 399 ? 3.589 20.101 -7.271 1.00 91.81 399 GLY A CA 1
ATOM 2970 C C . GLY A 1 399 ? 3.177 19.234 -8.460 1.00 91.81 399 GLY A C 1
ATOM 2971 O O . GLY A 1 399 ? 3.949 19.092 -9.402 1.00 91.81 399 GLY A O 1
ATOM 2972 N N . THR A 1 400 ? 1.938 18.732 -8.511 1.00 91.00 400 THR A N 1
ATOM 2973 C CA . THR A 1 400 ? 1.454 17.930 -9.648 1.00 91.00 400 THR A CA 1
ATOM 2974 C C . THR A 1 400 ? 1.481 18.691 -10.975 1.00 91.00 400 THR A C 1
ATOM 2976 O O . THR A 1 400 ? 1.367 18.079 -12.040 1.00 91.00 400 THR A O 1
ATOM 2979 N N . MET A 1 401 ? 1.647 20.020 -10.958 1.00 85.69 401 MET A N 1
ATOM 2980 C CA . MET A 1 401 ? 1.871 20.831 -12.154 1.00 85.69 401 MET A CA 1
ATOM 2981 C C . MET A 1 401 ? 3.157 20.446 -12.904 1.00 85.69 401 MET A C 1
ATOM 2983 O O . MET A 1 401 ? 3.178 20.569 -14.128 1.00 85.69 401 MET A O 1
ATOM 2987 N N . CYS A 1 402 ? 4.169 19.906 -12.213 1.00 84.94 402 CYS A N 1
ATOM 2988 C CA . CYS A 1 402 ? 5.414 19.427 -12.823 1.00 84.94 402 CYS A CA 1
ATOM 2989 C C . CYS A 1 402 ? 5.305 18.017 -13.434 1.00 84.94 402 CYS A C 1
ATOM 2991 O O . CYS A 1 402 ? 6.177 17.617 -14.204 1.00 84.94 402 CYS A O 1
ATOM 2993 N N . LEU A 1 403 ? 4.239 17.276 -13.108 1.00 85.38 403 LEU A N 1
ATOM 2994 C CA . LEU A 1 403 ? 4.009 15.920 -13.601 1.00 85.38 403 LEU A CA 1
ATOM 2995 C C . LEU A 1 403 ? 3.426 15.934 -15.013 1.00 85.38 403 LEU A C 1
ATOM 2997 O O . LEU A 1 403 ? 2.728 16.863 -15.424 1.00 85.38 403 LEU A O 1
ATOM 3001 N N . VAL A 1 404 ? 3.691 14.867 -15.749 1.00 79.44 404 VAL A N 1
ATOM 3002 C CA . VAL A 1 404 ? 3.265 14.696 -17.137 1.00 79.44 404 VAL A CA 1
ATOM 3003 C C . VAL A 1 404 ? 2.129 13.690 -17.155 1.00 79.44 404 VAL A C 1
ATOM 3005 O O . VAL A 1 404 ? 2.166 12.708 -16.421 1.00 79.44 404 VAL A O 1
ATOM 3008 N N . GLU A 1 405 ? 1.104 13.955 -17.960 1.00 78.50 405 GLU A N 1
ATOM 3009 C CA . GLU A 1 405 ? 0.040 12.973 -18.158 1.00 78.50 405 GLU A CA 1
ATOM 3010 C C . GLU A 1 405 ? 0.574 11.801 -18.988 1.00 78.50 405 GLU A C 1
ATOM 3012 O O . GLU A 1 405 ? 1.224 12.013 -20.016 1.00 78.50 405 GLU A O 1
ATOM 3017 N N . THR A 1 406 ? 0.318 10.581 -18.522 1.00 72.50 406 THR A N 1
ATOM 3018 C CA . THR A 1 406 ? 0.670 9.345 -19.229 1.00 72.50 406 THR A CA 1
ATOM 3019 C C . THR A 1 406 ? -0.315 9.090 -20.375 1.00 72.50 406 THR A C 1
ATOM 3021 O O . THR A 1 406 ? -1.446 9.580 -20.351 1.00 72.50 406 THR A O 1
ATOM 3024 N N . GLU A 1 407 ? 0.100 8.314 -21.379 1.00 70.56 407 GLU A N 1
ATOM 3025 C CA . GLU A 1 407 ? -0.822 7.764 -22.377 1.00 70.56 407 GLU A CA 1
ATOM 3026 C C . GLU A 1 407 ? -1.953 6.983 -21.694 1.00 70.56 407 GLU A C 1
ATOM 3028 O O . GLU A 1 407 ? -1.725 6.206 -20.763 1.00 70.56 407 GLU A O 1
ATOM 3033 N N . ARG A 1 408 ? -3.183 7.247 -22.136 1.00 80.38 408 ARG A N 1
ATOM 3034 C CA . ARG A 1 408 ? -4.398 6.616 -21.618 1.00 80.38 408 ARG A CA 1
ATOM 3035 C C . ARG A 1 408 ? -4.624 5.295 -22.336 1.00 80.38 408 ARG A C 1
ATOM 3037 O O . ARG A 1 408 ? -4.396 5.213 -23.541 1.00 80.38 408 ARG A O 1
ATOM 3044 N N . ARG A 1 409 ? -5.124 4.289 -21.622 1.00 71.81 409 ARG A N 1
ATOM 3045 C CA . ARG A 1 409 ? -5.637 3.069 -22.252 1.00 71.81 409 ARG A CA 1
ATOM 3046 C C . ARG A 1 409 ? -7.060 3.307 -22.746 1.00 71.81 409 ARG A C 1
ATOM 3048 O O . ARG A 1 409 ? -7.903 3.789 -21.990 1.00 71.81 409 ARG A O 1
ATOM 3055 N N . GLU A 1 410 ? -7.334 2.948 -23.998 1.00 70.31 410 GLU A N 1
ATOM 3056 C CA . GLU A 1 410 ? -8.684 2.959 -24.579 1.00 70.31 410 GLU A CA 1
ATOM 3057 C C . GLU A 1 410 ? -9.489 1.743 -24.094 1.00 70.31 410 GLU A C 1
ATOM 3059 O O . GLU A 1 410 ? -9.890 0.872 -24.859 1.00 70.31 410 GLU A O 1
ATOM 3064 N N . GLU A 1 411 ? -9.705 1.663 -22.783 1.00 70.75 411 GLU A N 1
ATOM 3065 C CA . GLU A 1 411 ? -10.463 0.593 -22.139 1.00 70.75 411 GLU A CA 1
ATOM 3066 C C . GLU A 1 411 ? -11.667 1.168 -21.385 1.00 70.75 411 GLU A C 1
ATOM 3068 O O . GLU A 1 411 ? -11.643 2.291 -20.876 1.00 70.75 411 GLU A O 1
ATOM 3073 N N . ARG A 1 412 ? -12.750 0.388 -21.298 1.00 74.44 412 ARG A N 1
ATOM 3074 C CA . ARG A 1 412 ? -13.912 0.751 -20.479 1.00 74.44 412 ARG A CA 1
ATOM 3075 C C . ARG A 1 412 ? -13.652 0.368 -19.027 1.00 74.44 412 ARG A C 1
ATOM 3077 O O . ARG A 1 412 ? -13.287 -0.768 -18.737 1.00 74.44 412 ARG A O 1
ATOM 3084 N N . LEU A 1 413 ? -13.893 1.309 -18.118 1.00 77.50 413 LEU A N 1
ATOM 3085 C CA . LEU A 1 413 ? -13.851 1.048 -16.685 1.00 77.50 413 LEU A CA 1
ATOM 3086 C C . LEU A 1 413 ? -15.056 0.185 -16.286 1.00 77.50 413 LEU A C 1
ATOM 3088 O O . LEU A 1 413 ? -16.189 0.668 -16.297 1.00 77.50 413 LEU A O 1
ATOM 3092 N N . ASP A 1 414 ? -14.814 -1.067 -15.904 1.00 78.94 414 ASP A N 1
ATOM 3093 C CA . ASP A 1 414 ? -15.827 -1.879 -15.233 1.00 78.94 414 ASP A CA 1
ATOM 3094 C C . ASP A 1 414 ? -15.773 -1.629 -13.719 1.00 78.94 414 ASP A C 1
ATOM 3096 O O . ASP A 1 414 ? -14.820 -2.010 -13.036 1.00 78.94 414 ASP A O 1
ATOM 3100 N N . ALA A 1 415 ? -16.794 -0.948 -13.196 1.00 81.81 415 ALA A N 1
ATOM 3101 C CA . ALA A 1 415 ? -16.905 -0.634 -11.776 1.00 81.81 415 ALA A CA 1
ATOM 3102 C C . ALA A 1 415 ? -17.550 -1.766 -10.955 1.00 81.81 415 ALA A C 1
ATOM 3104 O O . ALA A 1 415 ? -17.429 -1.769 -9.728 1.00 81.81 415 ALA A O 1
ATOM 3105 N N . TRP A 1 416 ? -18.208 -2.743 -11.592 1.00 85.75 416 TRP A N 1
ATOM 3106 C CA . TRP A 1 416 ? -18.936 -3.804 -10.888 1.00 85.75 416 TRP A CA 1
ATOM 3107 C C . TRP A 1 416 ? -18.077 -4.666 -9.959 1.00 85.75 416 TRP A C 1
ATOM 3109 O O . TRP A 1 416 ? -18.523 -4.920 -8.834 1.00 85.75 416 TRP A O 1
ATOM 3119 N N . PRO A 1 417 ? -16.855 -5.094 -10.335 1.00 82.56 417 PRO A N 1
ATOM 3120 C CA . PRO A 1 417 ? -16.019 -5.839 -9.407 1.00 82.56 417 PRO A CA 1
ATOM 3121 C C . PRO A 1 417 ? -15.635 -5.007 -8.175 1.00 82.56 417 PRO A C 1
ATOM 3123 O O . PRO A 1 417 ? -15.547 -5.527 -7.070 1.00 82.56 417 PRO A O 1
ATOM 3126 N N . ALA A 1 418 ? -15.462 -3.696 -8.315 1.00 79.50 418 ALA A N 1
ATOM 3127 C CA . ALA A 1 418 ? -15.162 -2.847 -7.170 1.00 79.50 418 ALA A CA 1
ATOM 3128 C C . ALA A 1 418 ? -16.364 -2.696 -6.233 1.00 79.50 418 ALA A C 1
ATOM 3130 O O . ALA A 1 418 ? -16.219 -2.819 -5.021 1.00 79.50 418 ALA A O 1
ATOM 3131 N N . VAL A 1 419 ? -17.560 -2.490 -6.793 1.00 85.62 419 VAL A N 1
ATOM 3132 C CA . VAL A 1 419 ? -18.807 -2.390 -6.020 1.00 85.62 419 VAL A CA 1
ATOM 3133 C C . VAL A 1 419 ? -19.090 -3.691 -5.268 1.00 85.62 419 VAL A C 1
ATOM 3135 O O . VAL A 1 419 ? -19.377 -3.662 -4.074 1.00 85.62 419 VAL A O 1
ATOM 3138 N N . THR A 1 420 ? -18.966 -4.837 -5.939 1.00 90.81 420 THR A N 1
ATOM 3139 C CA . THR A 1 420 ? -19.207 -6.156 -5.330 1.00 90.81 420 THR A CA 1
ATOM 3140 C C . THR A 1 420 ? -18.139 -6.526 -4.299 1.00 90.81 420 THR A C 1
ATOM 3142 O O . THR A 1 420 ? -18.483 -6.973 -3.208 1.00 90.81 420 THR A O 1
ATOM 3145 N N . GLY A 1 421 ? -16.856 -6.269 -4.573 1.00 87.50 421 GLY A N 1
ATOM 3146 C CA . GLY A 1 421 ? -15.768 -6.525 -3.625 1.00 87.50 421 GLY A CA 1
ATOM 3147 C C . GLY A 1 421 ? -15.819 -5.625 -2.385 1.00 87.50 421 GLY A C 1
ATOM 3148 O O . GLY A 1 421 ? -15.812 -6.124 -1.260 1.00 87.50 421 GLY A O 1
ATOM 3149 N N . ALA A 1 422 ? -15.915 -4.303 -2.572 1.00 83.50 422 ALA A N 1
ATOM 3150 C CA . ALA A 1 422 ? -15.968 -3.340 -1.470 1.00 83.50 422 ALA A CA 1
ATOM 3151 C C . ALA A 1 422 ? -17.268 -3.460 -0.663 1.00 83.50 422 ALA A C 1
ATOM 3153 O O . ALA A 1 422 ? -17.230 -3.453 0.565 1.00 83.50 422 ALA A O 1
ATOM 3154 N N . GLY A 1 423 ? -18.409 -3.621 -1.343 1.00 88.00 423 GLY A N 1
ATOM 3155 C CA . GLY A 1 423 ? -19.703 -3.829 -0.694 1.00 88.00 423 GLY A CA 1
ATOM 3156 C C . GLY A 1 423 ? -19.760 -5.146 0.081 1.00 88.00 423 GLY A C 1
ATOM 3157 O O . GLY A 1 423 ? -20.268 -5.174 1.199 1.00 88.00 423 GLY A O 1
ATOM 3158 N N . GLY A 1 424 ? -19.183 -6.220 -0.467 1.00 90.44 424 GLY A N 1
ATOM 3159 C CA . GLY A 1 424 ? -19.076 -7.504 0.223 1.00 90.44 424 GLY A CA 1
ATOM 3160 C C . GLY A 1 424 ? -18.213 -7.424 1.481 1.00 90.44 424 GLY A C 1
ATOM 3161 O O . GLY A 1 424 ? -18.615 -7.926 2.528 1.00 90.44 424 GLY A O 1
ATOM 3162 N N . MET A 1 425 ? -17.071 -6.731 1.409 1.00 88.69 425 MET A N 1
ATOM 3163 C CA . MET A 1 425 ? -16.213 -6.502 2.576 1.00 88.69 425 MET A CA 1
ATOM 3164 C C . MET A 1 425 ? -16.897 -5.621 3.629 1.00 88.69 425 MET A C 1
ATOM 3166 O O . MET A 1 425 ? -16.836 -5.936 4.811 1.00 88.69 425 MET A O 1
ATOM 3170 N N . LEU A 1 426 ? -17.607 -4.566 3.210 1.00 87.69 426 LEU A N 1
ATOM 3171 C CA . LEU A 1 426 ? -18.372 -3.697 4.110 1.00 87.69 426 LEU A CA 1
ATOM 3172 C C . LEU A 1 426 ? -19.426 -4.500 4.875 1.00 87.69 426 LEU A C 1
ATOM 3174 O O . LEU A 1 426 ? -19.506 -4.400 6.095 1.00 87.69 426 LEU A O 1
ATOM 3178 N N . ALA A 1 427 ? -20.217 -5.302 4.159 1.00 90.94 427 ALA A N 1
ATOM 3179 C CA . ALA A 1 427 ? -21.254 -6.134 4.754 1.00 90.94 427 ALA A CA 1
ATOM 3180 C C . ALA A 1 427 ? -20.663 -7.183 5.711 1.00 90.94 427 ALA A C 1
ATOM 3182 O O . ALA A 1 427 ? -21.226 -7.420 6.779 1.00 90.94 427 ALA A O 1
ATOM 3183 N N . LEU A 1 428 ? -19.507 -7.763 5.364 1.00 91.75 428 LEU A N 1
ATOM 3184 C CA . LEU A 1 428 ? -18.805 -8.730 6.207 1.00 91.75 428 LEU A CA 1
ATOM 3185 C C . LEU A 1 428 ? -18.325 -8.087 7.511 1.00 91.75 428 LEU A C 1
ATOM 3187 O O . LEU A 1 428 ? -18.672 -8.560 8.590 1.00 91.75 428 LEU A O 1
ATOM 3191 N N . THR A 1 429 ? -17.571 -6.991 7.413 1.00 87.94 429 THR A N 1
ATOM 3192 C CA . THR A 1 429 ? -17.071 -6.229 8.564 1.00 87.94 429 THR A CA 1
ATOM 3193 C C . THR A 1 429 ? -18.222 -5.757 9.449 1.00 87.94 429 THR A C 1
ATOM 3195 O O . THR A 1 429 ? -18.184 -5.943 10.663 1.00 87.94 429 THR A O 1
ATOM 3198 N N . HIS A 1 430 ? -19.289 -5.228 8.845 1.00 87.12 430 HIS A N 1
ATOM 3199 C CA . HIS A 1 430 ? -20.481 -4.801 9.569 1.00 87.12 430 HIS A CA 1
ATOM 3200 C C . HIS A 1 430 ? -21.143 -5.960 10.334 1.00 87.12 430 HIS A C 1
ATOM 3202 O O . HIS A 1 430 ? -21.498 -5.803 11.502 1.00 87.12 430 HIS A O 1
ATOM 3208 N N . GLY A 1 431 ? -21.285 -7.131 9.701 1.00 89.38 431 GLY A N 1
ATOM 3209 C CA . GLY A 1 431 ? -21.834 -8.330 10.336 1.00 89.38 431 GLY A CA 1
ATOM 3210 C C . GLY A 1 431 ? -21.009 -8.804 11.535 1.00 89.38 431 GLY A C 1
ATOM 3211 O O . GLY A 1 431 ? -21.584 -9.137 12.567 1.00 89.38 431 GLY A O 1
ATOM 3212 N N . ILE A 1 432 ? -19.675 -8.776 11.436 1.00 89.56 432 ILE A N 1
ATOM 3213 C CA . ILE A 1 432 ? -18.772 -9.164 12.535 1.00 89.56 432 ILE A CA 1
ATOM 3214 C C . ILE A 1 432 ? -18.913 -8.198 13.718 1.00 89.56 432 ILE A C 1
ATOM 3216 O O . ILE A 1 432 ? -19.181 -8.640 14.835 1.00 89.56 432 ILE A O 1
ATOM 3220 N N . ILE A 1 433 ? -18.809 -6.888 13.467 1.00 84.75 433 ILE A N 1
ATOM 3221 C CA . ILE A 1 433 ? -18.876 -5.862 14.521 1.00 84.75 433 ILE A CA 1
ATOM 3222 C C . ILE A 1 433 ? -20.229 -5.914 15.242 1.00 84.75 433 ILE A C 1
ATOM 3224 O O . ILE A 1 433 ? -20.291 -5.870 16.472 1.00 84.75 433 ILE A O 1
ATOM 3228 N N . ARG A 1 434 ? -21.328 -6.022 14.484 1.00 84.94 434 ARG A N 1
ATOM 3229 C CA . ARG A 1 434 ? -22.684 -6.055 15.044 1.00 84.94 434 ARG A CA 1
ATOM 3230 C C . ARG A 1 434 ? -22.995 -7.384 15.733 1.00 84.94 434 ARG A C 1
ATOM 3232 O O . ARG A 1 434 ? -23.640 -7.378 16.777 1.00 84.94 434 ARG A O 1
ATOM 3239 N N . GLY A 1 435 ? -22.486 -8.501 15.213 1.00 87.31 435 GLY A N 1
ATOM 3240 C CA . GLY A 1 435 ? -22.619 -9.823 15.830 1.00 87.31 435 GLY A CA 1
ATOM 3241 C C . GLY A 1 435 ? -22.016 -9.890 17.233 1.00 87.31 435 GLY A C 1
ATOM 3242 O O . GLY A 1 435 ? -22.607 -10.504 18.121 1.00 87.31 435 GLY A O 1
ATOM 3243 N N . GLY A 1 436 ? -20.902 -9.187 17.465 1.00 82.38 436 GLY A N 1
ATOM 3244 C CA . GLY A 1 436 ? -20.300 -9.047 18.794 1.00 82.38 436 GLY A CA 1
ATOM 3245 C C . GLY A 1 436 ? -21.139 -8.239 19.798 1.00 82.38 436 GLY A C 1
ATOM 3246 O O . GLY A 1 436 ? -20.975 -8.420 21.002 1.00 82.38 436 GLY A O 1
ATOM 3247 N N . GLN A 1 437 ? -22.047 -7.375 19.327 1.00 79.88 437 GLN A N 1
ATOM 3248 C CA . GLN A 1 437 ? -22.855 -6.476 20.167 1.00 79.88 437 GLN A CA 1
ATOM 3249 C C . GLN A 1 437 ? -24.276 -6.989 20.398 1.00 79.88 437 GLN A C 1
ATOM 3251 O O . GLN A 1 437 ? -24.748 -7.036 21.530 1.00 79.88 437 GLN A O 1
ATOM 3256 N N . GLU A 1 438 ? -24.964 -7.342 19.313 1.00 84.25 438 GLU A N 1
ATOM 3257 C CA . GLU A 1 438 ? -26.392 -7.681 19.304 1.00 84.25 438 GLU A CA 1
ATOM 3258 C C . GLU A 1 438 ? -26.632 -9.201 19.276 1.00 84.25 438 GLU A C 1
ATOM 3260 O O . GLU A 1 438 ? -27.756 -9.662 19.472 1.00 84.25 438 GLU A O 1
ATOM 3265 N N . GLY A 1 439 ? -25.567 -9.988 19.088 1.00 86.69 439 GLY A N 1
ATOM 3266 C CA . GLY A 1 439 ? -25.600 -11.444 19.035 1.00 86.69 439 GLY A CA 1
ATOM 3267 C C . GLY A 1 439 ? -25.560 -11.996 17.609 1.00 86.69 439 GLY A C 1
ATOM 3268 O O . GLY A 1 439 ? -26.119 -11.449 16.663 1.00 86.69 439 GLY A O 1
ATOM 3269 N N . TRP A 1 440 ? -24.909 -13.147 17.457 1.00 91.69 440 TRP A N 1
ATOM 3270 C CA . TRP A 1 440 ? -24.639 -13.775 16.158 1.00 91.69 440 TRP A CA 1
ATOM 3271 C C . TRP A 1 440 ? -25.878 -14.316 15.432 1.00 91.69 440 TRP A C 1
ATOM 3273 O O . TRP A 1 440 ? -25.818 -14.589 14.236 1.00 91.69 440 TRP A O 1
ATOM 3283 N N . THR A 1 441 ? -26.989 -14.494 16.147 1.00 92.38 441 THR A N 1
ATOM 3284 C CA . THR A 1 441 ? -28.253 -15.023 15.611 1.00 92.38 441 THR A CA 1
ATOM 3285 C C . THR A 1 441 ? -29.278 -13.935 15.304 1.00 92.38 441 THR A C 1
ATOM 3287 O O . THR A 1 441 ? -30.407 -14.251 14.935 1.00 92.38 441 THR A O 1
ATOM 3290 N N . GLU A 1 442 ? -28.925 -12.665 15.499 1.00 94.25 442 GLU A N 1
ATOM 3291 C CA . GLU A 1 442 ? -29.795 -11.541 15.174 1.00 94.25 442 GLU A CA 1
ATOM 3292 C C . GLU A 1 442 ? -30.016 -11.467 13.645 1.00 94.25 442 GLU A C 1
ATOM 3294 O O . GLU A 1 442 ? -29.137 -11.795 12.840 1.00 94.25 442 GLU A O 1
ATOM 3299 N N . GLY A 1 443 ? -31.238 -11.116 13.231 1.00 93.31 443 GLY A N 1
ATOM 3300 C CA . GLY A 1 443 ? -31.660 -11.202 11.833 1.00 93.31 443 GLY A CA 1
ATOM 3301 C C . GLY A 1 443 ? -30.874 -10.275 10.904 1.00 93.31 443 GLY A C 1
ATOM 3302 O O . GLY A 1 443 ? -30.518 -10.682 9.797 1.00 93.31 443 GLY A O 1
ATOM 3303 N N . PHE A 1 444 ? -30.559 -9.057 11.345 1.00 90.19 444 PHE A N 1
ATOM 3304 C CA . PHE A 1 444 ? -29.735 -8.104 10.606 1.00 90.19 444 PHE A CA 1
ATOM 3305 C C . PHE A 1 444 ? -28.274 -8.566 10.482 1.00 90.19 444 PHE A C 1
ATOM 3307 O O . PHE A 1 444 ? -27.664 -8.389 9.424 1.00 90.19 444 PHE A O 1
ATOM 3314 N N . VAL A 1 445 ? -27.707 -9.198 11.513 1.00 93.06 445 VAL A N 1
ATOM 3315 C CA . VAL A 1 445 ? -26.366 -9.811 11.479 1.00 93.06 445 VAL A CA 1
ATOM 3316 C C . VAL A 1 445 ? -26.313 -10.931 10.437 1.00 93.06 445 VAL A C 1
ATOM 3318 O O . VAL A 1 445 ? -25.449 -10.921 9.557 1.00 93.06 445 VAL A O 1
ATOM 3321 N N . LEU A 1 446 ? -27.283 -11.849 10.460 1.00 94.62 446 LEU A N 1
ATOM 3322 C CA . LEU A 1 446 ? -27.389 -12.928 9.472 1.00 94.62 446 LEU A CA 1
ATOM 3323 C C . LEU A 1 446 ? -27.613 -12.390 8.052 1.00 94.62 446 LEU A C 1
ATOM 3325 O O . LEU A 1 446 ? -26.981 -12.866 7.108 1.00 94.62 446 LEU A O 1
ATOM 3329 N N . ALA A 1 447 ? -28.457 -11.366 7.896 1.00 94.88 447 ALA A N 1
ATOM 3330 C CA . ALA A 1 447 ? -28.651 -10.681 6.621 1.00 94.88 447 ALA A CA 1
ATOM 3331 C C . ALA A 1 447 ? -27.354 -10.026 6.117 1.00 94.88 447 ALA A C 1
ATOM 3333 O O . ALA A 1 447 ? -27.033 -10.147 4.936 1.00 94.88 447 ALA A O 1
ATOM 3334 N N . SER A 1 448 ? -26.571 -9.399 7.002 1.00 93.38 448 SER A N 1
ATOM 3335 C CA . SER A 1 448 ? -25.274 -8.803 6.653 1.00 93.38 448 SER A CA 1
ATOM 3336 C C . SER A 1 448 ? -24.309 -9.867 6.124 1.00 93.38 448 SER A C 1
ATOM 3338 O O . SER A 1 448 ? -23.698 -9.673 5.074 1.00 93.38 448 SER A O 1
ATOM 3340 N N . PHE A 1 449 ? -24.228 -11.030 6.781 1.00 94.31 449 PHE A N 1
ATOM 3341 C CA . PHE A 1 449 ? -23.407 -12.143 6.299 1.00 94.31 449 PHE A CA 1
ATOM 3342 C C . PHE A 1 449 ? -23.909 -12.720 4.974 1.00 94.31 449 PHE A C 1
ATOM 3344 O O . PHE A 1 449 ? -23.103 -13.000 4.088 1.00 94.31 449 PHE A O 1
ATOM 3351 N N . ALA A 1 450 ? -25.224 -12.860 4.798 1.00 96.38 450 ALA A N 1
ATOM 3352 C CA . ALA A 1 450 ? -25.798 -13.336 3.544 1.00 96.38 450 ALA A CA 1
ATOM 3353 C C . ALA A 1 450 ? -25.478 -12.385 2.377 1.00 96.38 450 ALA A C 1
ATOM 3355 O O . ALA A 1 450 ? -25.053 -12.833 1.311 1.00 96.38 450 ALA A O 1
ATOM 3356 N N . VAL A 1 451 ? -25.612 -11.071 2.593 1.00 96.56 451 VAL A N 1
ATOM 3357 C CA . VAL A 1 451 ? -25.237 -10.037 1.616 1.00 96.56 451 VAL A CA 1
ATOM 3358 C C . VAL A 1 451 ? -23.737 -10.075 1.331 1.00 96.56 451 VAL A C 1
ATOM 3360 O O . VAL A 1 451 ? -23.342 -10.027 0.167 1.00 96.56 451 VAL A O 1
ATOM 3363 N N . ALA A 1 452 ? -22.899 -10.219 2.361 1.00 94.69 452 ALA A N 1
ATOM 3364 C CA . ALA A 1 452 ? -21.456 -10.345 2.197 1.00 94.69 452 ALA A CA 1
ATOM 3365 C C . ALA A 1 452 ? -21.087 -11.539 1.308 1.00 94.69 452 ALA A C 1
ATOM 3367 O O . ALA A 1 452 ? -20.356 -11.378 0.332 1.00 94.69 452 ALA A O 1
ATOM 3368 N N . VAL A 1 453 ? -21.642 -12.722 1.592 1.00 96.75 453 VAL A N 1
ATOM 3369 C CA . VAL A 1 453 ? -21.423 -13.930 0.786 1.00 96.75 453 VAL A CA 1
ATOM 3370 C C . VAL A 1 453 ? -21.897 -13.712 -0.649 1.00 96.75 453 VAL A C 1
ATOM 3372 O O . VAL A 1 453 ? -21.142 -13.984 -1.580 1.00 96.75 453 VAL A O 1
ATOM 3375 N N . ALA A 1 454 ? -23.102 -13.174 -0.848 1.00 97.25 454 ALA A N 1
ATOM 3376 C CA . ALA A 1 454 ? -23.644 -12.930 -2.182 1.00 97.25 454 ALA A CA 1
ATOM 3377 C C . ALA A 1 454 ? -22.757 -11.981 -3.007 1.00 97.25 454 ALA A C 1
ATOM 3379 O O . ALA A 1 454 ? -22.435 -12.278 -4.159 1.00 97.25 454 ALA A O 1
ATOM 3380 N N . LEU A 1 455 ? -22.315 -10.868 -2.415 1.00 95.62 455 LEU A N 1
ATOM 3381 C CA . LEU A 1 455 ? -21.479 -9.873 -3.086 1.00 95.62 455 LEU A CA 1
ATOM 3382 C C . LEU A 1 455 ? -20.055 -10.380 -3.348 1.00 95.62 455 LEU A C 1
ATOM 3384 O O . LEU A 1 455 ? -19.529 -10.160 -4.436 1.00 95.62 455 LEU A O 1
ATOM 3388 N N . LEU A 1 456 ? -19.441 -11.103 -2.408 1.00 92.75 456 LEU A N 1
ATOM 3389 C CA . LEU A 1 456 ? -18.104 -11.674 -2.600 1.00 92.75 456 LEU A CA 1
ATOM 3390 C C . LEU A 1 456 ? -18.110 -12.816 -3.628 1.00 92.75 456 LEU A C 1
ATOM 3392 O O . LEU A 1 456 ? -17.194 -12.912 -4.444 1.00 92.75 456 LEU A O 1
ATOM 3396 N N . VAL A 1 457 ? -19.157 -13.646 -3.660 1.00 95.25 457 VAL A N 1
ATOM 3397 C CA . VAL A 1 457 ? -19.331 -14.655 -4.717 1.00 95.25 457 VAL A CA 1
ATOM 3398 C C . VAL A 1 457 ? -19.539 -13.975 -6.069 1.00 95.25 457 VAL A C 1
ATOM 3400 O O . VAL A 1 457 ? -18.890 -14.358 -7.043 1.00 95.25 457 VAL A O 1
ATOM 3403 N N . ALA A 1 458 ? -20.373 -12.932 -6.139 1.00 94.25 458 ALA A N 1
ATOM 3404 C CA . ALA A 1 458 ? -20.548 -12.149 -7.359 1.00 94.25 458 ALA A CA 1
ATOM 3405 C C . ALA A 1 458 ? -19.218 -11.544 -7.835 1.00 94.25 458 ALA A C 1
ATOM 3407 O O . ALA A 1 458 ? -18.891 -11.659 -9.015 1.00 94.25 458 ALA A O 1
ATOM 3408 N N . PHE A 1 459 ? -18.412 -10.990 -6.924 1.00 91.31 459 PHE A N 1
ATOM 3409 C CA . PHE A 1 459 ? -17.070 -10.493 -7.224 1.00 91.31 459 PHE A CA 1
ATOM 3410 C C . PHE A 1 459 ? -16.192 -11.572 -7.865 1.00 91.31 459 PHE A C 1
ATOM 3412 O O . PHE A 1 459 ? -15.621 -11.344 -8.930 1.00 91.31 459 PHE A O 1
ATOM 3419 N N . LEU A 1 460 ? -16.118 -12.764 -7.265 1.00 92.12 460 LEU A N 1
ATOM 3420 C CA . LEU A 1 460 ? -15.315 -13.868 -7.796 1.00 92.12 460 LEU A CA 1
ATOM 3421 C C . LEU A 1 460 ? -15.809 -14.335 -9.170 1.00 92.12 460 LEU A C 1
ATOM 3423 O O . LEU A 1 460 ? -14.994 -14.587 -10.054 1.00 92.12 460 LEU A O 1
ATOM 3427 N N . VAL A 1 461 ? -17.126 -14.403 -9.381 1.00 93.38 461 VAL A N 1
ATOM 3428 C CA . VAL A 1 461 ? -17.718 -14.769 -10.678 1.00 93.38 461 VAL A CA 1
ATOM 3429 C C . VAL A 1 461 ? -17.409 -13.719 -11.747 1.00 93.38 461 VAL A C 1
ATOM 3431 O O . VAL A 1 461 ? -17.061 -14.084 -12.870 1.00 93.38 461 VAL A O 1
ATOM 3434 N N . ILE A 1 462 ? -17.495 -12.429 -11.412 1.00 90.69 462 ILE A N 1
ATOM 3435 C CA . ILE A 1 462 ? -17.145 -11.335 -12.327 1.00 90.69 462 ILE A CA 1
ATOM 3436 C C . ILE A 1 462 ? -15.655 -11.414 -12.683 1.00 90.69 462 ILE A C 1
ATOM 3438 O O . ILE A 1 462 ? -15.312 -11.391 -13.862 1.00 90.69 462 ILE A O 1
ATOM 3442 N N . GLN A 1 463 ? -14.770 -11.590 -11.696 1.00 89.06 463 GLN A N 1
ATOM 3443 C CA . GLN A 1 463 ? -13.326 -11.725 -11.932 1.00 89.06 463 GLN A CA 1
ATOM 3444 C C . GLN A 1 463 ? -12.982 -12.975 -12.753 1.00 89.06 463 GLN A C 1
ATOM 3446 O O . GLN A 1 463 ? -12.100 -12.921 -13.602 1.00 89.06 463 GLN A O 1
ATOM 3451 N N . ALA A 1 464 ? -13.688 -14.090 -12.553 1.00 88.50 464 ALA A N 1
ATOM 3452 C CA . ALA A 1 464 ? -13.475 -15.315 -13.322 1.00 88.50 464 ALA A CA 1
ATOM 3453 C C . ALA A 1 464 ? -13.889 -15.184 -14.799 1.00 88.50 464 ALA A C 1
ATOM 3455 O O . ALA A 1 464 ? -13.361 -15.901 -15.645 1.00 88.50 464 ALA A O 1
ATOM 3456 N N . ARG A 1 465 ? -14.847 -14.298 -15.108 1.00 88.06 465 ARG A N 1
ATOM 3457 C CA . ARG A 1 465 ? -15.389 -14.095 -16.464 1.00 88.06 465 ARG A CA 1
ATOM 3458 C C . ARG A 1 465 ? -14.801 -12.885 -17.191 1.00 88.06 465 ARG A C 1
ATOM 3460 O O . ARG A 1 465 ? -14.959 -12.782 -18.405 1.00 88.06 465 ARG A O 1
ATOM 3467 N N . ALA A 1 466 ? -14.171 -11.958 -16.474 1.00 84.56 466 ALA A N 1
ATOM 3468 C CA . ALA A 1 466 ? -13.597 -10.753 -17.057 1.00 84.56 466 ALA A CA 1
ATOM 3469 C C . ALA A 1 466 ? -12.415 -11.092 -17.981 1.00 84.56 466 ALA A C 1
ATOM 3471 O O . ALA A 1 466 ? -11.535 -11.865 -17.614 1.00 84.56 466 ALA A O 1
ATOM 3472 N N . ALA A 1 467 ? -12.360 -10.460 -19.159 1.00 77.81 467 ALA A N 1
ATOM 3473 C CA . ALA A 1 467 ? -11.237 -10.611 -20.091 1.00 77.81 467 ALA A CA 1
ATOM 3474 C C . ALA A 1 467 ? -9.920 -10.058 -19.510 1.00 77.81 467 ALA A C 1
ATOM 3476 O O . ALA A 1 467 ? -8.853 -10.632 -19.707 1.00 77.81 467 ALA A O 1
ATOM 3477 N N . HIS A 1 468 ? -10.012 -8.970 -18.739 1.00 74.50 468 HIS A N 1
ATOM 3478 C CA . HIS A 1 468 ? -8.882 -8.330 -18.066 1.00 74.50 468 HIS A CA 1
ATOM 3479 C C . HIS A 1 468 ? -9.182 -8.185 -16.568 1.00 74.50 468 HIS A C 1
ATOM 3481 O O . HIS A 1 468 ? -9.465 -7.070 -16.115 1.00 74.50 468 HIS A O 1
ATOM 3487 N N . PRO A 1 469 ? -9.152 -9.281 -15.786 1.00 78.00 469 PRO A N 1
ATOM 3488 C CA . PRO A 1 469 ? -9.521 -9.253 -14.377 1.00 78.00 469 PRO A CA 1
ATOM 3489 C C . PRO A 1 469 ? -8.574 -8.366 -13.566 1.00 78.00 469 PRO A C 1
ATOM 3491 O O . PRO A 1 469 ? -7.389 -8.228 -13.867 1.00 78.00 469 PRO A O 1
ATOM 3494 N N . MET A 1 470 ? -9.112 -7.752 -12.519 1.00 74.25 470 MET A N 1
ATOM 3495 C CA . MET A 1 470 ? -8.340 -6.967 -11.551 1.00 74.25 470 MET A CA 1
ATOM 3496 C C . MET A 1 470 ? -7.572 -7.885 -10.595 1.00 74.25 470 MET A C 1
ATOM 3498 O O . MET A 1 470 ? -6.492 -7.532 -10.135 1.00 74.25 470 MET A O 1
ATOM 3502 N N . MET A 1 471 ? -8.136 -9.063 -10.313 1.00 81.94 471 MET A N 1
ATOM 3503 C CA . MET A 1 471 ? -7.510 -10.129 -9.541 1.00 81.94 471 MET A CA 1
ATOM 3504 C C . MET A 1 471 ? -7.463 -11.394 -10.407 1.00 81.94 471 MET A C 1
ATOM 3506 O O . MET A 1 471 ? -8.434 -12.155 -10.422 1.00 81.94 471 MET A O 1
ATOM 3510 N N . PRO A 1 472 ? -6.364 -11.639 -11.145 1.00 83.06 472 PRO A N 1
ATOM 3511 C CA . PRO A 1 472 ? -6.241 -12.838 -11.961 1.00 83.06 472 PRO A CA 1
ATOM 3512 C C . PRO A 1 472 ? -6.247 -14.079 -11.059 1.00 83.06 472 PRO A C 1
ATOM 3514 O O . PRO A 1 472 ? -5.275 -14.360 -10.357 1.00 83.06 472 PRO A O 1
ATOM 3517 N N . LEU A 1 473 ? -7.347 -14.840 -11.069 1.00 86.56 473 LEU A N 1
ATOM 3518 C CA . LEU A 1 473 ? -7.529 -16.001 -10.183 1.00 86.56 473 LEU A CA 1
ATOM 3519 C C . LEU A 1 473 ? -6.478 -17.097 -10.420 1.00 86.56 473 LEU A C 1
ATOM 3521 O O . LEU A 1 473 ? -6.138 -17.837 -9.499 1.00 86.56 473 LEU A O 1
ATOM 3525 N N . ARG A 1 474 ? -5.883 -17.135 -11.620 1.00 86.69 474 ARG A N 1
ATOM 3526 C CA . ARG A 1 474 ? -4.724 -17.979 -11.946 1.00 86.69 474 ARG A CA 1
ATOM 3527 C C . ARG A 1 474 ? -3.531 -17.761 -11.011 1.00 86.69 474 ARG A C 1
ATOM 3529 O O . ARG A 1 474 ? -2.756 -18.680 -10.811 1.00 86.69 474 ARG A O 1
ATOM 3536 N N . LEU A 1 475 ? -3.381 -16.590 -10.386 1.00 86.00 475 LEU A N 1
ATOM 3537 C CA . LEU A 1 475 ? -2.281 -16.352 -9.445 1.00 86.00 475 LEU A CA 1
ATOM 3538 C C . LEU A 1 475 ? -2.370 -17.250 -8.202 1.00 86.00 475 LEU A C 1
ATOM 3540 O O . LEU A 1 475 ? -1.342 -17.518 -7.586 1.00 86.00 475 LEU A O 1
ATOM 3544 N N . TYR A 1 476 ? -3.566 -17.741 -7.864 1.00 87.75 476 TYR A N 1
ATOM 3545 C CA . TYR A 1 476 ? -3.786 -18.643 -6.735 1.00 87.75 476 TYR A CA 1
ATOM 3546 C C . TYR A 1 476 ? -3.500 -20.115 -7.062 1.00 87.75 476 TYR A C 1
ATOM 3548 O O . TYR A 1 476 ? -3.509 -20.949 -6.154 1.00 87.75 476 TYR A O 1
ATOM 3556 N N . SER A 1 477 ? -3.230 -20.457 -8.329 1.00 88.00 477 SER A N 1
ATOM 3557 C CA . SER A 1 477 ? -2.948 -21.842 -8.720 1.00 88.00 477 SER A CA 1
ATOM 3558 C C . SER A 1 477 ? -1.577 -22.331 -8.254 1.00 88.00 477 SER A C 1
ATOM 3560 O O . SER A 1 477 ? -1.380 -23.537 -8.164 1.00 88.00 477 SER A O 1
ATOM 3562 N N . ASP A 1 478 ? -0.633 -21.427 -7.958 1.00 89.38 478 ASP A N 1
ATOM 3563 C CA . ASP A 1 478 ? 0.657 -21.772 -7.351 1.00 89.38 478 ASP A CA 1
ATOM 3564 C C . ASP A 1 478 ? 0.496 -21.898 -5.821 1.00 89.38 478 ASP A C 1
ATOM 3566 O O . ASP A 1 478 ? 0.309 -20.883 -5.135 1.00 89.38 478 ASP A O 1
ATOM 3570 N N . PRO A 1 479 ? 0.626 -23.110 -5.241 1.00 87.50 479 PRO A N 1
ATOM 3571 C CA . PRO A 1 479 ? 0.473 -23.315 -3.802 1.00 87.50 479 PRO A CA 1
ATOM 3572 C C . PRO A 1 479 ? 1.479 -22.523 -2.962 1.00 87.50 479 PRO A C 1
ATOM 3574 O O . PRO A 1 479 ? 1.172 -22.136 -1.835 1.00 87.50 479 PRO A O 1
ATOM 3577 N N . ARG A 1 480 ? 2.684 -22.257 -3.485 1.00 85.88 480 ARG A N 1
ATOM 3578 C CA . ARG A 1 480 ? 3.710 -21.483 -2.768 1.00 85.88 480 ARG A CA 1
ATOM 3579 C C . ARG A 1 480 ? 3.307 -20.018 -2.671 1.00 85.88 480 ARG A C 1
ATOM 3581 O O . ARG A 1 480 ? 3.499 -19.402 -1.624 1.00 85.88 480 ARG A O 1
ATOM 3588 N N . ARG A 1 481 ? 2.723 -19.481 -3.744 1.00 88.50 481 ARG A N 1
ATOM 3589 C CA . ARG A 1 481 ? 2.225 -18.104 -3.795 1.00 88.50 481 ARG A CA 1
ATOM 3590 C C . ARG A 1 481 ? 0.992 -17.925 -2.916 1.00 88.50 481 ARG A C 1
ATOM 3592 O O . ARG A 1 481 ? 0.971 -17.019 -2.087 1.00 88.50 481 ARG A O 1
ATOM 3599 N N . SER A 1 482 ? 0.033 -18.843 -3.007 1.00 89.38 482 SER A N 1
ATOM 3600 C CA . SER A 1 482 ? -1.150 -18.864 -2.137 1.00 89.38 482 SER A CA 1
ATOM 3601 C C . SER A 1 482 ? -0.780 -19.008 -0.657 1.00 89.38 482 SER A C 1
ATOM 3603 O O . SER A 1 482 ? -1.316 -18.290 0.184 1.00 89.38 482 SER A O 1
ATOM 3605 N N . GLY A 1 483 ? 0.198 -19.861 -0.331 1.00 86.62 483 GLY A N 1
ATOM 3606 C CA . GLY A 1 483 ? 0.731 -19.981 1.028 1.00 86.62 483 GLY A CA 1
ATOM 3607 C C . GLY A 1 483 ? 1.389 -18.693 1.535 1.00 86.62 483 GLY A C 1
ATOM 3608 O O . GLY A 1 483 ? 1.220 -18.337 2.698 1.00 86.62 483 GLY A O 1
ATOM 3609 N N . ASN A 1 484 ? 2.086 -17.956 0.666 1.00 87.19 484 ASN A N 1
ATOM 3610 C CA . ASN A 1 484 ? 2.658 -16.649 0.993 1.00 87.19 484 ASN A CA 1
ATOM 3611 C C . ASN A 1 484 ? 1.574 -15.586 1.251 1.00 87.19 484 ASN A C 1
ATOM 3613 O O . ASN A 1 484 ? 1.675 -14.843 2.226 1.00 87.19 484 ASN A O 1
ATOM 3617 N N . TYR A 1 485 ? 0.514 -15.546 0.434 1.00 89.38 485 TYR A N 1
ATOM 3618 C CA . TYR A 1 485 ? -0.636 -14.665 0.673 1.00 89.38 485 TYR A CA 1
ATOM 3619 C C . TYR A 1 485 ? -1.308 -14.960 2.016 1.00 89.38 485 TYR A C 1
ATOM 3621 O O . TYR A 1 485 ? -1.548 -14.039 2.796 1.00 89.38 485 TYR A O 1
ATOM 3629 N N . LEU A 1 486 ? -1.545 -16.240 2.320 1.00 88.56 486 LEU A N 1
ATOM 3630 C CA . LEU A 1 486 ? -2.128 -16.660 3.593 1.00 88.56 486 LEU A CA 1
ATOM 3631 C C . LEU A 1 486 ? -1.237 -16.282 4.781 1.00 88.56 486 LEU A C 1
ATOM 3633 O O . LEU A 1 486 ? -1.727 -15.764 5.779 1.00 88.56 486 LEU A O 1
ATOM 3637 N N . ALA A 1 487 ? 0.071 -16.508 4.685 1.00 84.81 487 ALA A N 1
ATOM 3638 C CA . ALA A 1 487 ? 0.981 -16.185 5.773 1.00 84.81 487 ALA A CA 1
ATOM 3639 C C . ALA A 1 487 ? 1.082 -14.673 6.028 1.00 84.81 487 ALA A C 1
ATOM 3641 O O . ALA A 1 487 ? 1.101 -14.259 7.185 1.00 84.81 487 ALA A O 1
ATOM 3642 N N . MET A 1 488 ? 1.080 -13.846 4.975 1.00 85.38 488 MET A N 1
ATOM 3643 C CA . MET A 1 488 ? 1.025 -12.388 5.118 1.00 85.38 488 MET A CA 1
ATOM 3644 C C . MET A 1 488 ? -0.298 -11.929 5.750 1.00 85.38 488 MET A C 1
ATOM 3646 O O . MET A 1 488 ? -0.293 -11.058 6.622 1.00 85.38 488 MET A O 1
ATOM 3650 N N . ALA A 1 489 ? -1.422 -12.533 5.354 1.00 88.31 489 ALA A N 1
ATOM 3651 C CA . ALA A 1 489 ? -2.727 -12.279 5.959 1.00 88.31 489 ALA A CA 1
ATOM 3652 C C . ALA A 1 489 ? -2.726 -12.620 7.461 1.00 88.31 489 ALA A C 1
ATOM 3654 O O . ALA A 1 489 ? -3.016 -11.759 8.287 1.00 88.31 489 ALA A O 1
ATOM 3655 N N . LEU A 1 490 ? -2.312 -13.835 7.835 1.00 86.38 490 LEU A N 1
ATOM 3656 C CA . LEU A 1 490 ? -2.229 -14.266 9.237 1.00 86.38 490 LEU A CA 1
ATOM 3657 C C . LEU A 1 490 ? -1.289 -13.385 10.061 1.00 86.38 490 LEU A C 1
ATOM 3659 O O . LEU A 1 490 ? -1.610 -13.015 11.188 1.00 86.38 490 LEU A O 1
ATOM 3663 N N . PHE A 1 491 ? -0.141 -13.017 9.492 1.00 83.88 491 PHE A N 1
ATOM 3664 C CA . PHE A 1 491 ? 0.793 -12.117 10.149 1.00 83.88 491 PHE A CA 1
ATOM 3665 C C . PHE A 1 491 ? 0.147 -10.756 10.438 1.00 83.88 491 PHE A C 1
ATOM 3667 O O . PHE A 1 491 ? 0.287 -10.216 11.533 1.00 83.88 491 PHE A O 1
ATOM 3674 N N . SER A 1 492 ? -0.588 -10.214 9.469 1.00 82.31 492 SER A N 1
ATOM 3675 C CA . SER A 1 492 ? -1.253 -8.912 9.592 1.00 82.31 492 SER A CA 1
ATOM 3676 C C . SER A 1 492 ? -2.403 -8.935 10.586 1.00 82.31 492 SER A C 1
ATOM 3678 O O . SER A 1 492 ? -2.568 -7.979 11.337 1.00 82.31 492 SER A O 1
ATOM 3680 N N . ALA A 1 493 ? -3.139 -10.047 10.647 1.00 84.19 493 ALA A N 1
ATOM 3681 C CA . ALA A 1 493 ? -4.124 -10.289 11.691 1.00 84.19 493 ALA A CA 1
ATOM 3682 C C . ALA A 1 493 ? -3.471 -10.227 13.082 1.00 84.19 493 ALA A C 1
ATOM 3684 O O . ALA A 1 493 ? -3.863 -9.440 13.938 1.00 84.19 493 ALA A O 1
ATOM 3685 N N . ILE A 1 494 ? -2.384 -10.972 13.285 1.00 81.25 494 ILE A N 1
ATOM 3686 C CA . ILE A 1 494 ? -1.627 -10.976 14.546 1.00 81.25 494 ILE A CA 1
ATOM 3687 C C . ILE A 1 494 ? -1.052 -9.586 14.882 1.00 81.25 494 ILE A C 1
ATOM 3689 O O . ILE A 1 494 ? -1.054 -9.180 16.045 1.00 81.25 494 ILE A O 1
ATOM 3693 N N . PHE A 1 495 ? -0.598 -8.833 13.879 1.00 77.75 495 PHE A N 1
ATOM 3694 C CA . PHE A 1 495 ? -0.055 -7.484 14.051 1.00 77.75 495 PHE A CA 1
ATOM 3695 C C . PHE A 1 495 ? -1.099 -6.461 14.531 1.00 77.75 495 PHE A C 1
ATOM 3697 O O . PHE A 1 495 ? -0.728 -5.482 15.175 1.00 77.75 495 PHE A O 1
ATOM 3704 N N . ALA A 1 496 ? -2.389 -6.687 14.264 1.00 74.81 496 ALA A N 1
ATOM 3705 C CA . ALA A 1 496 ? -3.480 -5.821 14.711 1.00 74.81 496 ALA A CA 1
ATOM 3706 C C . ALA A 1 496 ? -3.807 -5.989 16.214 1.00 74.81 496 ALA A C 1
ATOM 3708 O O . ALA A 1 496 ? -4.200 -5.028 16.876 1.00 74.81 496 ALA A O 1
ATOM 3709 N N . VAL A 1 497 ? -3.579 -7.177 16.789 1.00 76.62 497 VAL A N 1
ATOM 3710 C CA . VAL A 1 497 ? -3.935 -7.528 18.183 1.00 76.62 497 VAL A CA 1
ATOM 3711 C C . VAL A 1 497 ? -3.344 -6.586 19.252 1.00 76.62 497 VAL A C 1
ATOM 3713 O O . VAL A 1 497 ? -4.087 -6.185 20.152 1.00 76.62 497 VAL A O 1
ATOM 3716 N N . PRO A 1 498 ? -2.054 -6.182 19.197 1.00 73.00 498 PRO A N 1
ATOM 3717 C CA . PRO A 1 498 ? -1.488 -5.168 20.084 1.00 73.00 498 PRO A CA 1
ATOM 3718 C C . PRO A 1 498 ? -2.349 -3.934 20.259 1.00 73.00 498 PRO A C 1
ATOM 3720 O O . PRO A 1 498 ? -2.542 -3.470 21.381 1.00 73.00 498 PRO A O 1
ATOM 3723 N N . SER A 1 499 ? -2.853 -3.405 19.145 1.00 67.56 499 SER A N 1
ATOM 3724 C CA . SER A 1 499 ? -3.571 -2.145 19.152 1.00 67.56 499 SER A CA 1
ATOM 3725 C C . SER A 1 499 ? -4.846 -2.248 19.980 1.00 67.56 499 SER A C 1
ATOM 3727 O O . SER A 1 499 ? -5.150 -1.341 20.748 1.00 67.56 499 SER A O 1
ATOM 3729 N N . PHE A 1 500 ? -5.545 -3.380 19.907 1.00 68.12 500 PHE A N 1
ATOM 3730 C CA . PHE A 1 500 ? -6.702 -3.668 20.750 1.00 68.12 500 PHE A CA 1
ATOM 3731 C C . PHE A 1 500 ? -6.326 -3.898 22.222 1.00 68.12 500 PHE A C 1
ATOM 3733 O O . PHE A 1 500 ? -6.962 -3.359 23.126 1.00 68.12 500 PHE A O 1
ATOM 3740 N N . TYR A 1 501 ? -5.263 -4.669 22.477 1.00 68.81 501 TYR A N 1
ATOM 3741 C CA . TYR A 1 501 ? -4.805 -4.964 23.835 1.00 68.81 501 TYR A CA 1
ATOM 3742 C C . TYR A 1 501 ? -4.528 -3.683 24.635 1.00 68.81 501 TYR A C 1
ATOM 3744 O O . TYR A 1 501 ? -5.003 -3.543 25.759 1.00 68.81 501 TYR A O 1
ATOM 3752 N N . TYR A 1 502 ? -3.809 -2.721 24.051 1.00 67.00 502 TYR A N 1
ATOM 3753 C CA . TYR A 1 502 ? -3.551 -1.444 24.722 1.00 67.00 502 TYR A CA 1
ATOM 3754 C C . TYR A 1 502 ? -4.800 -0.583 24.854 1.00 67.00 502 TYR A C 1
ATOM 3756 O O . TYR A 1 502 ? -4.952 0.065 25.886 1.00 67.00 502 TYR A O 1
ATOM 3764 N N . GLN A 1 503 ? -5.705 -0.600 23.873 1.00 63.34 503 GLN A N 1
ATOM 3765 C CA . GLN A 1 503 ? -6.985 0.102 23.989 1.00 63.34 503 GLN A CA 1
ATOM 3766 C C . GLN A 1 503 ? -7.800 -0.391 25.195 1.00 63.34 503 GLN A C 1
ATOM 3768 O O . GLN A 1 503 ? -8.420 0.418 25.879 1.00 63.34 503 GLN A O 1
ATOM 3773 N N . ARG A 1 504 ? -7.763 -1.699 25.488 1.00 66.25 504 ARG A N 1
ATOM 3774 C CA . ARG A 1 504 ? -8.524 -2.315 26.584 1.00 66.25 504 ARG A CA 1
ATOM 3775 C C . ARG A 1 504 ? -7.839 -2.237 27.955 1.00 66.25 504 ARG A C 1
ATOM 3777 O O . ARG A 1 504 ? -8.515 -1.953 28.939 1.00 66.25 504 ARG A O 1
ATOM 3784 N N . ASP A 1 505 ? -6.537 -2.530 28.038 1.00 64.69 505 ASP A N 1
ATOM 3785 C CA . ASP A 1 505 ? -5.809 -2.634 29.320 1.00 64.69 505 ASP A CA 1
ATOM 3786 C C . ASP A 1 505 ? -5.236 -1.289 29.804 1.00 64.69 505 ASP A C 1
ATOM 3788 O O . ASP A 1 505 ? -5.013 -1.110 31.006 1.00 64.69 505 ASP A O 1
ATOM 3792 N N . SER A 1 506 ? -4.967 -0.329 28.911 1.00 59.50 506 SER A N 1
ATOM 3793 C CA . SER A 1 506 ? -4.494 0.989 29.343 1.00 59.50 506 SER A CA 1
ATOM 3794 C C . SER A 1 506 ? -5.676 1.854 29.786 1.00 59.50 506 SER A C 1
ATOM 3796 O O . SER A 1 506 ? -6.685 1.960 29.096 1.00 59.50 506 SER A O 1
ATOM 3798 N N . LYS A 1 507 ? -5.546 2.536 30.933 1.00 57.16 507 LYS A N 1
ATOM 3799 C CA . LYS A 1 507 ? -6.573 3.476 31.431 1.00 57.16 507 LYS A CA 1
ATOM 3800 C C . LYS A 1 507 ? -6.853 4.640 30.464 1.00 57.16 507 LYS A C 1
ATOM 3802 O O . LYS A 1 507 ? -7.822 5.366 30.659 1.00 57.16 507 LYS A O 1
ATOM 3807 N N . THR A 1 508 ? -5.986 4.849 29.474 1.00 55.12 508 THR A N 1
ATOM 3808 C CA . THR A 1 508 ? -6.028 5.953 28.507 1.00 55.12 508 THR A CA 1
ATOM 3809 C C . THR A 1 508 ? -6.403 5.527 27.087 1.00 55.12 508 THR A C 1
ATOM 3811 O O . THR A 1 508 ? -6.814 6.385 26.308 1.00 55.12 508 THR A O 1
ATOM 3814 N N . GLY A 1 509 ? -6.293 4.238 26.755 1.00 58.25 509 GLY A N 1
ATOM 3815 C CA . GLY A 1 509 ? -6.567 3.680 25.430 1.00 58.25 509 GLY A CA 1
ATOM 3816 C C . GLY A 1 509 ? -5.502 3.960 24.355 1.00 58.25 509 GLY A C 1
ATOM 3817 O O . GLY A 1 509 ? -5.711 3.603 23.200 1.00 58.25 509 GLY A O 1
ATOM 3818 N N . ASP A 1 510 ? -4.376 4.587 24.711 1.00 61.31 510 ASP A N 1
ATOM 3819 C CA . ASP A 1 510 ? -3.364 5.093 23.769 1.00 61.31 510 ASP A CA 1
ATOM 3820 C C . ASP A 1 510 ? -2.000 4.392 23.950 1.00 61.31 510 ASP A C 1
ATOM 3822 O O . ASP A 1 510 ? -1.671 3.904 25.036 1.00 61.31 510 ASP A O 1
ATOM 3826 N N . PHE A 1 511 ? -1.175 4.365 22.893 1.00 66.88 511 PHE A N 1
ATOM 3827 C CA . PHE A 1 511 ? 0.202 3.850 22.959 1.00 66.88 511 PHE A CA 1
ATOM 3828 C C . PHE A 1 511 ? 1.173 4.939 23.431 1.00 66.88 511 PHE A C 1
ATOM 3830 O O . PHE A 1 511 ? 1.330 5.938 22.728 1.00 66.88 511 PHE A O 1
ATOM 3837 N N . PRO A 1 512 ? 1.914 4.732 24.536 1.00 71.00 512 PRO A N 1
ATOM 3838 C CA . PRO A 1 512 ? 2.982 5.643 24.938 1.00 71.00 512 PRO A CA 1
ATOM 3839 C C . PRO A 1 512 ? 4.034 5.823 23.837 1.00 71.00 512 PRO A C 1
ATOM 3841 O O . PRO A 1 512 ? 4.405 4.853 23.158 1.00 71.00 512 PRO A O 1
ATOM 3844 N N . SER A 1 513 ? 4.586 7.033 23.703 1.00 73.31 513 SER A N 1
ATOM 3845 C CA . SER A 1 513 ? 5.558 7.338 22.643 1.00 73.31 513 SER A CA 1
ATOM 3846 C C . SER A 1 513 ? 6.792 6.430 22.679 1.00 73.31 513 SER A C 1
ATOM 3848 O O . SER A 1 513 ? 7.306 6.049 21.627 1.00 73.31 513 SER A O 1
ATOM 3850 N N . PHE A 1 514 ? 7.234 5.989 23.864 1.00 74.88 514 PHE A N 1
ATOM 3851 C CA . PHE A 1 514 ? 8.377 5.079 23.993 1.00 74.88 514 PHE A CA 1
ATOM 3852 C C . PHE A 1 514 ? 8.115 3.700 23.362 1.00 74.88 514 PHE A C 1
ATOM 3854 O O . PHE A 1 514 ? 9.026 3.115 22.772 1.00 74.88 514 PHE A O 1
ATOM 3861 N N . ILE A 1 515 ? 6.877 3.195 23.425 1.00 76.25 515 ILE A N 1
ATOM 3862 C CA . ILE A 1 515 ? 6.486 1.928 22.788 1.00 76.25 515 ILE A CA 1
ATOM 3863 C C . ILE A 1 515 ? 6.395 2.124 21.280 1.00 76.25 515 ILE A C 1
ATOM 3865 O O . ILE A 1 515 ? 6.908 1.288 20.542 1.00 76.25 515 ILE A O 1
ATOM 3869 N N . ALA A 1 516 ? 5.820 3.238 20.814 1.00 76.25 516 ALA A N 1
ATOM 3870 C CA . ALA A 1 516 ? 5.800 3.576 19.391 1.00 76.25 516 ALA A CA 1
ATOM 3871 C C . ALA A 1 516 ? 7.228 3.672 18.812 1.00 76.25 516 ALA A C 1
ATOM 3873 O O . ALA A 1 516 ? 7.515 3.092 17.763 1.00 76.25 516 ALA A O 1
ATOM 3874 N N . CYS A 1 517 ? 8.157 4.308 19.536 1.00 81.12 517 CYS A N 1
ATOM 3875 C CA . CYS A 1 517 ? 9.583 4.350 19.201 1.00 81.12 517 CYS A CA 1
ATOM 3876 C C . CYS A 1 517 ? 10.207 2.952 19.150 1.00 81.12 517 CYS A C 1
ATOM 3878 O O . CYS A 1 517 ? 10.877 2.610 18.175 1.00 81.12 517 CYS A O 1
ATOM 3880 N N . ALA A 1 518 ? 9.970 2.119 20.164 1.00 83.00 518 ALA A N 1
ATOM 3881 C CA . ALA A 1 518 ? 10.477 0.752 20.192 1.00 83.00 518 ALA A CA 1
ATOM 3882 C C . ALA A 1 518 ? 9.911 -0.099 19.037 1.00 83.00 518 ALA A C 1
ATOM 3884 O O . ALA A 1 518 ? 10.656 -0.870 18.430 1.00 83.00 518 ALA A O 1
ATOM 3885 N N . PHE A 1 519 ? 8.636 0.085 18.676 1.00 81.31 519 PHE A N 1
ATOM 3886 C CA . PHE A 1 519 ? 7.988 -0.544 17.519 1.00 81.31 519 PHE A CA 1
ATOM 3887 C C . PHE A 1 519 ? 8.678 -0.166 16.208 1.00 81.31 519 PHE A C 1
ATOM 3889 O O . PHE A 1 519 ? 9.019 -1.019 15.393 1.00 81.31 519 PHE A O 1
ATOM 3896 N N . VAL A 1 520 ? 8.925 1.127 16.023 1.00 82.69 520 VAL A N 1
ATOM 3897 C CA . VAL A 1 520 ? 9.630 1.677 14.863 1.00 82.69 520 VAL A CA 1
ATOM 3898 C C . VAL A 1 520 ? 11.049 1.119 14.767 1.00 82.69 520 VAL A C 1
ATOM 3900 O O . VAL A 1 520 ? 11.455 0.655 13.701 1.00 82.69 520 VAL A O 1
ATOM 3903 N N . ILE A 1 521 ? 11.797 1.109 15.872 1.00 85.81 521 ILE A N 1
ATOM 3904 C CA . ILE A 1 521 ? 13.172 0.594 15.913 1.00 85.81 521 ILE A CA 1
ATOM 3905 C C . ILE A 1 521 ? 13.200 -0.891 15.545 1.00 85.81 521 ILE A C 1
ATOM 3907 O O . ILE A 1 521 ? 13.980 -1.307 14.688 1.00 85.81 521 ILE A O 1
ATOM 3911 N N . THR A 1 522 ? 12.337 -1.697 16.156 1.00 86.19 522 THR A N 1
ATOM 3912 C CA . THR A 1 522 ? 12.289 -3.141 15.899 1.00 86.19 522 THR A CA 1
ATOM 3913 C C . THR A 1 522 ? 11.812 -3.472 14.488 1.00 86.19 522 THR A C 1
ATOM 3915 O O . THR A 1 522 ? 12.370 -4.382 13.879 1.00 86.19 522 THR A O 1
ATOM 3918 N N . LEU A 1 523 ? 10.900 -2.685 13.905 1.00 84.75 523 LEU A N 1
ATOM 3919 C CA . LEU A 1 523 ? 10.528 -2.799 12.492 1.00 84.75 523 LEU A CA 1
ATOM 3920 C C . LEU A 1 523 ? 11.729 -2.573 11.569 1.00 84.75 523 LEU A C 1
ATOM 3922 O O . LEU A 1 523 ? 11.981 -3.382 10.676 1.00 84.75 523 LEU A O 1
ATOM 3926 N N . VAL A 1 524 ? 12.513 -1.517 11.805 1.00 84.19 524 VAL A N 1
ATOM 3927 C CA . VAL A 1 524 ? 13.719 -1.213 11.013 1.00 84.19 524 VAL A CA 1
ATOM 3928 C C . VAL A 1 524 ? 14.764 -2.316 11.145 1.00 84.19 524 VAL A C 1
ATOM 3930 O O . VAL A 1 524 ? 15.337 -2.751 10.142 1.00 84.19 524 VAL A O 1
ATOM 3933 N N . LEU A 1 525 ? 14.995 -2.801 12.367 1.00 87.31 525 LEU A N 1
ATOM 3934 C CA . LEU A 1 525 ? 15.883 -3.937 12.609 1.00 87.31 525 LEU A CA 1
ATOM 3935 C C . LEU A 1 525 ? 15.396 -5.184 11.864 1.00 87.31 525 LEU A C 1
ATOM 3937 O O . LEU A 1 525 ? 16.210 -5.896 11.275 1.00 87.31 525 LEU A O 1
ATOM 3941 N N . GLY A 1 526 ? 14.082 -5.400 11.824 1.00 85.00 526 GLY A N 1
ATOM 3942 C CA . GLY A 1 526 ? 13.440 -6.486 11.095 1.00 85.00 526 GLY A CA 1
ATOM 3943 C C . GLY A 1 526 ? 13.677 -6.387 9.596 1.00 85.00 526 GLY A C 1
ATOM 3944 O O . GLY A 1 526 ? 14.136 -7.350 8.992 1.00 85.00 526 GLY A O 1
ATOM 3945 N N . VAL A 1 527 ? 13.458 -5.214 8.998 1.00 83.31 527 VAL A N 1
ATOM 3946 C CA . VAL A 1 527 ? 13.715 -4.971 7.566 1.00 83.31 527 VAL A CA 1
ATOM 3947 C C . VAL A 1 527 ? 15.185 -5.219 7.227 1.00 83.31 527 VAL A C 1
ATOM 3949 O O . VAL A 1 527 ? 15.499 -5.925 6.265 1.00 83.31 527 VAL A O 1
ATOM 3952 N N . ALA A 1 528 ? 16.106 -4.702 8.044 1.00 82.31 528 ALA A N 1
ATOM 3953 C CA . ALA A 1 528 ? 17.538 -4.913 7.853 1.00 82.31 528 ALA A CA 1
ATOM 3954 C C . ALA A 1 528 ? 17.935 -6.395 7.995 1.00 82.31 528 ALA A C 1
ATOM 3956 O O . ALA A 1 528 ? 18.795 -6.884 7.254 1.00 82.31 528 ALA A O 1
ATOM 3957 N N . ALA A 1 529 ? 17.320 -7.118 8.935 1.00 83.94 529 ALA A N 1
ATOM 3958 C CA . ALA A 1 529 ? 17.527 -8.548 9.125 1.00 83.94 529 ALA A CA 1
ATOM 3959 C C . ALA A 1 529 ? 16.951 -9.360 7.956 1.00 83.94 529 ALA A C 1
ATOM 3961 O O . ALA A 1 529 ? 17.669 -10.181 7.388 1.00 83.94 529 ALA A O 1
ATOM 3962 N N . GLY A 1 530 ? 15.715 -9.081 7.536 1.00 77.94 530 GLY A N 1
ATOM 3963 C CA . GLY A 1 530 ? 15.047 -9.713 6.399 1.00 77.94 530 GLY A CA 1
ATOM 3964 C C . GLY A 1 530 ? 15.845 -9.565 5.112 1.00 77.94 530 GLY A C 1
ATOM 3965 O O . GLY A 1 530 ? 16.098 -10.557 4.436 1.00 77.94 530 GLY A O 1
ATOM 3966 N N . ALA A 1 531 ? 16.356 -8.364 4.826 1.00 76.38 531 ALA A N 1
ATOM 3967 C CA . ALA A 1 531 ? 17.205 -8.118 3.662 1.00 76.38 531 ALA A CA 1
ATOM 3968 C C . ALA A 1 531 ? 18.501 -8.952 3.676 1.00 76.38 531 ALA A C 1
ATOM 3970 O O . ALA A 1 531 ? 18.917 -9.481 2.646 1.00 76.38 531 ALA A O 1
ATOM 3971 N N . LYS A 1 532 ? 19.143 -9.116 4.842 1.00 78.38 532 LYS A N 1
ATOM 3972 C CA . LYS A 1 532 ? 20.338 -9.970 4.979 1.00 78.38 532 LYS A CA 1
ATOM 3973 C C . LYS A 1 532 ? 20.006 -11.457 4.855 1.00 78.38 532 LYS A C 1
ATOM 3975 O O . LYS A 1 532 ? 20.801 -12.222 4.309 1.00 78.38 532 LYS A O 1
ATOM 3980 N N . LEU A 1 533 ? 18.866 -11.867 5.405 1.00 78.62 533 LEU A N 1
ATOM 3981 C CA . LEU A 1 533 ? 18.491 -13.267 5.566 1.00 78.62 533 LEU A CA 1
ATOM 3982 C C . LEU A 1 533 ? 17.806 -13.836 4.311 1.00 78.62 533 LEU A C 1
ATOM 3984 O O . LEU A 1 533 ? 17.942 -15.029 4.047 1.00 78.62 533 LEU A O 1
ATOM 3988 N N . ALA A 1 534 ? 17.189 -12.986 3.482 1.00 70.81 534 ALA A N 1
ATOM 3989 C CA . ALA A 1 534 ? 16.592 -13.338 2.189 1.00 70.81 534 ALA A CA 1
ATOM 3990 C C . ALA A 1 534 ? 17.575 -14.021 1.221 1.00 70.81 534 ALA A C 1
ATOM 3992 O O . ALA A 1 534 ? 17.173 -14.873 0.435 1.00 70.81 534 ALA A O 1
ATOM 3993 N N . ASN A 1 535 ? 18.871 -13.702 1.317 1.00 68.94 535 ASN A N 1
ATOM 3994 C CA . ASN A 1 535 ? 19.920 -14.314 0.491 1.00 68.94 535 ASN A CA 1
ATOM 3995 C C . ASN A 1 535 ? 20.420 -15.664 1.029 1.00 68.94 535 ASN A C 1
ATOM 3997 O O . ASN A 1 535 ? 21.201 -16.339 0.366 1.00 68.94 535 ASN A O 1
ATOM 4001 N N . ARG A 1 536 ? 20.031 -16.039 2.253 1.00 75.50 536 ARG A N 1
ATOM 4002 C CA . ARG A 1 536 ? 20.534 -17.233 2.953 1.00 75.50 536 ARG A CA 1
ATOM 4003 C C . ARG A 1 536 ? 19.449 -18.264 3.240 1.00 75.50 536 ARG A C 1
ATOM 4005 O O . ARG A 1 536 ? 19.763 -19.427 3.470 1.00 75.50 536 ARG A O 1
ATOM 4012 N N . VAL A 1 537 ? 18.187 -17.846 3.263 1.00 75.19 537 VAL A N 1
ATOM 4013 C CA . VAL A 1 537 ? 17.050 -18.671 3.671 1.00 75.19 537 VAL A CA 1
ATOM 4014 C C . VAL A 1 537 ? 15.954 -18.575 2.617 1.00 75.19 537 VAL A C 1
ATOM 4016 O O . VAL A 1 537 ? 15.672 -17.506 2.086 1.00 75.19 537 VAL A O 1
ATOM 4019 N N . THR A 1 538 ? 15.313 -19.702 2.309 1.00 76.38 538 THR A N 1
ATOM 4020 C CA . THR A 1 538 ? 14.180 -19.737 1.378 1.00 76.38 538 THR A CA 1
ATOM 4021 C C . THR A 1 538 ? 13.040 -18.838 1.886 1.00 76.38 538 THR A C 1
ATOM 4023 O O . THR A 1 538 ? 12.700 -18.945 3.069 1.00 76.38 538 THR A O 1
ATOM 4026 N N . PRO A 1 539 ? 12.388 -18.024 1.027 1.00 68.44 539 PRO A N 1
ATOM 4027 C CA . PRO A 1 539 ? 11.324 -17.101 1.437 1.00 68.44 539 PRO A CA 1
ATOM 4028 C C . PRO A 1 539 ? 10.229 -17.750 2.289 1.00 68.44 539 PRO A C 1
ATOM 4030 O O . PRO A 1 539 ? 9.855 -17.204 3.317 1.00 68.44 539 PRO A O 1
ATOM 4033 N N . GLY A 1 540 ? 9.796 -18.969 1.945 1.00 69.25 540 GLY A N 1
ATOM 4034 C CA . GLY A 1 540 ? 8.782 -19.685 2.726 1.00 69.25 540 GLY A CA 1
ATOM 4035 C C . GLY A 1 540 ? 9.193 -19.966 4.177 1.00 69.25 540 GLY A C 1
ATOM 4036 O O . GLY A 1 540 ? 8.375 -19.824 5.077 1.00 69.25 540 GLY A O 1
ATOM 4037 N N . LYS A 1 541 ? 10.464 -20.303 4.441 1.00 76.44 541 LYS A N 1
ATOM 4038 C CA . LYS A 1 541 ? 10.951 -20.514 5.816 1.00 76.44 541 LYS A CA 1
ATOM 4039 C C . LYS A 1 541 ? 11.001 -19.196 6.589 1.00 76.44 541 LYS A C 1
ATOM 4041 O O . LYS A 1 541 ? 10.557 -19.155 7.725 1.00 76.44 541 LYS A O 1
ATOM 4046 N N . LEU A 1 542 ? 11.487 -18.124 5.958 1.00 72.44 542 LEU A N 1
ATOM 4047 C CA . LEU A 1 542 ? 11.507 -16.774 6.540 1.00 72.44 542 LEU A CA 1
ATOM 4048 C C . LEU A 1 542 ? 10.117 -16.308 6.961 1.00 72.44 542 LEU A C 1
ATOM 4050 O O . LEU A 1 542 ? 9.953 -15.773 8.054 1.00 72.44 542 LEU A O 1
ATOM 4054 N N . VAL A 1 543 ? 9.134 -16.552 6.098 1.00 71.25 543 VAL A N 1
ATOM 4055 C CA . VAL A 1 543 ? 7.738 -16.189 6.317 1.00 71.25 543 VAL A CA 1
ATOM 4056 C C . VAL A 1 543 ? 7.173 -16.874 7.566 1.00 71.25 543 VAL A C 1
ATOM 4058 O O . VAL A 1 543 ? 6.649 -16.205 8.456 1.00 71.25 543 VAL A O 1
ATOM 4061 N N . TRP A 1 544 ? 7.357 -18.191 7.692 1.00 73.69 544 TRP A N 1
ATOM 4062 C CA . TRP A 1 544 ? 6.905 -18.942 8.867 1.00 73.69 544 TRP A CA 1
ATOM 4063 C C . TRP A 1 544 ? 7.671 -18.581 10.142 1.00 73.69 544 TRP A C 1
ATOM 4065 O O . TRP A 1 544 ? 7.062 -18.465 11.202 1.00 73.69 544 TRP A O 1
ATOM 4075 N N . THR A 1 545 ? 8.984 -18.346 10.060 1.00 76.81 545 THR A N 1
ATOM 4076 C CA . THR A 1 545 ? 9.769 -17.907 11.222 1.00 76.81 545 THR A CA 1
ATOM 4077 C C . THR A 1 545 ? 9.307 -16.538 11.719 1.00 76.81 545 THR A C 1
ATOM 4079 O O . THR A 1 545 ? 9.145 -16.355 12.921 1.00 76.81 545 THR A O 1
ATOM 4082 N N . ALA A 1 546 ? 9.045 -15.587 10.816 1.00 74.31 546 ALA A N 1
ATOM 4083 C CA . ALA A 1 546 ? 8.509 -14.275 11.172 1.00 74.31 546 ALA A CA 1
ATOM 4084 C C . ALA A 1 546 ? 7.133 -14.383 11.847 1.00 74.31 546 ALA A C 1
ATOM 4086 O O . ALA A 1 546 ? 6.894 -13.719 12.856 1.00 74.31 546 ALA A O 1
ATOM 4087 N N . LEU A 1 547 ? 6.263 -15.266 11.345 1.00 75.62 547 LEU A N 1
ATOM 4088 C CA . LEU A 1 547 ? 4.964 -15.550 11.953 1.00 75.62 547 LEU A CA 1
ATOM 4089 C C . LEU A 1 547 ? 5.103 -16.119 13.372 1.00 75.62 547 LEU A C 1
ATOM 4091 O O . LEU A 1 547 ? 4.457 -15.623 14.289 1.00 75.62 547 LEU A O 1
ATOM 4095 N N . LEU A 1 548 ? 5.978 -17.110 13.574 1.00 80.69 548 LEU A N 1
ATOM 4096 C CA . LEU A 1 548 ? 6.231 -17.702 14.893 1.00 80.69 548 LEU A CA 1
ATOM 4097 C C . LEU A 1 548 ? 6.780 -16.677 15.890 1.00 80.69 548 LEU A C 1
ATOM 4099 O O . LEU A 1 548 ? 6.345 -16.642 17.040 1.00 80.69 548 LEU A O 1
ATOM 4103 N N . VAL A 1 549 ? 7.695 -15.812 15.443 1.00 78.06 549 VAL A N 1
ATOM 4104 C CA . VAL A 1 549 ? 8.211 -14.699 16.250 1.00 78.06 549 VAL A CA 1
ATOM 4105 C C . VAL A 1 549 ? 7.070 -13.754 16.640 1.00 78.06 549 VAL A C 1
ATOM 4107 O O . VAL A 1 549 ? 6.948 -13.406 17.814 1.00 78.06 549 VAL A O 1
ATOM 4110 N N . GLY A 1 550 ? 6.179 -13.414 15.706 1.00 72.81 550 GLY A N 1
ATOM 4111 C CA . GLY A 1 550 ? 5.000 -12.598 15.994 1.00 72.81 550 GLY A CA 1
ATOM 4112 C C . GLY A 1 550 ? 4.064 -13.227 17.034 1.00 72.81 550 GLY A C 1
ATOM 4113 O O . GLY A 1 550 ? 3.726 -12.583 18.025 1.00 72.81 550 GLY A O 1
ATOM 4114 N N . VAL A 1 551 ? 3.716 -14.509 16.871 1.00 76.94 551 VAL A N 1
ATOM 4115 C CA . VAL A 1 551 ? 2.878 -15.256 17.831 1.00 76.94 551 VAL A CA 1
ATOM 4116 C C . VAL A 1 551 ? 3.531 -15.315 19.212 1.00 76.94 551 VAL A C 1
ATOM 4118 O O . VAL A 1 551 ? 2.866 -15.077 20.219 1.00 76.94 551 VAL A O 1
ATOM 4121 N N . SER A 1 552 ? 4.840 -15.577 19.280 1.00 75.19 552 SER A N 1
ATOM 4122 C CA . SER A 1 552 ? 5.568 -15.607 20.554 1.00 75.19 552 SER A CA 1
ATOM 4123 C C . SER A 1 552 ? 5.502 -14.267 21.292 1.00 75.19 552 SER A C 1
ATOM 4125 O O . SER A 1 552 ? 5.399 -14.236 22.520 1.00 75.19 552 SER A O 1
ATOM 4127 N N . GLY A 1 553 ? 5.465 -13.161 20.543 1.00 72.00 553 GLY A N 1
ATOM 4128 C CA . GLY A 1 553 ? 5.318 -11.823 21.095 1.00 72.00 553 GLY A CA 1
ATOM 4129 C C . GLY A 1 553 ? 3.985 -11.588 21.801 1.00 72.00 553 GLY A C 1
ATOM 4130 O O . GLY A 1 553 ? 3.957 -10.930 22.840 1.00 72.00 553 GLY A O 1
ATOM 4131 N N . LEU A 1 554 ? 2.898 -12.182 21.295 1.00 71.38 554 LEU A N 1
ATOM 4132 C CA . LEU A 1 554 ? 1.582 -12.124 21.939 1.00 71.38 554 LEU A CA 1
ATOM 4133 C C . LEU A 1 554 ? 1.546 -12.910 23.259 1.00 71.38 554 LEU A C 1
ATOM 4135 O O . LEU A 1 554 ? 0.912 -12.469 24.214 1.00 71.38 554 LEU A O 1
ATOM 4139 N N . ILE A 1 555 ? 2.255 -14.042 23.336 1.00 74.56 555 ILE A N 1
ATOM 4140 C CA . ILE A 1 555 ? 2.299 -14.898 24.535 1.00 74.56 555 ILE A CA 1
ATOM 4141 C C . ILE A 1 555 ? 3.069 -14.214 25.675 1.00 74.56 555 ILE A C 1
ATOM 4143 O O . ILE A 1 555 ? 2.644 -14.250 26.827 1.00 74.56 555 ILE A O 1
ATOM 4147 N N . ILE A 1 556 ? 4.193 -13.566 25.356 1.00 66.44 556 ILE A N 1
ATOM 4148 C CA . ILE A 1 556 ? 5.102 -12.955 26.343 1.00 66.44 556 ILE A CA 1
ATOM 4149 C C . ILE A 1 556 ? 4.560 -11.603 26.871 1.00 66.44 556 ILE A C 1
ATOM 4151 O O . ILE A 1 556 ? 5.076 -11.066 27.849 1.00 66.44 556 ILE A O 1
ATOM 4155 N N . ARG A 1 557 ? 3.492 -11.050 26.271 1.00 69.69 557 ARG A N 1
ATOM 4156 C CA . ARG A 1 557 ? 2.942 -9.706 26.550 1.00 69.69 557 ARG A CA 1
ATOM 4157 C C . ARG A 1 557 ? 4.025 -8.623 26.435 1.00 69.69 557 ARG A C 1
ATOM 4159 O O . ARG A 1 557 ? 4.481 -8.323 25.337 1.00 69.69 557 ARG A O 1
ATOM 4166 N N . GLN A 1 558 ? 4.448 -8.023 27.543 1.00 62.88 558 GLN A N 1
ATOM 4167 C CA . GLN A 1 558 ? 5.494 -6.997 27.586 1.00 62.88 558 GLN A CA 1
ATOM 4168 C C . GLN A 1 558 ? 6.797 -7.621 28.101 1.00 62.88 558 GLN A C 1
ATOM 4170 O O . GLN A 1 558 ? 6.768 -8.192 29.192 1.00 62.88 558 GLN A O 1
ATOM 4175 N N . PRO A 1 559 ? 7.934 -7.529 27.375 1.00 66.38 559 PRO A N 1
ATOM 4176 C CA . PRO A 1 559 ? 8.199 -6.746 26.153 1.00 66.38 559 PRO A CA 1
ATOM 4177 C C . PRO A 1 559 ? 7.956 -7.504 24.829 1.00 66.38 559 PRO A C 1
ATOM 4179 O O . PRO A 1 559 ? 8.316 -7.007 23.761 1.00 66.38 559 PRO A O 1
ATOM 4182 N N . GLY A 1 560 ? 7.372 -8.707 24.882 1.00 72.06 560 GLY A N 1
ATOM 4183 C CA . GLY A 1 560 ? 7.163 -9.597 23.730 1.00 72.06 560 GLY A CA 1
ATOM 4184 C C . GLY A 1 560 ? 6.501 -8.944 22.517 1.00 72.06 560 GLY A C 1
ATOM 4185 O O . GLY A 1 560 ? 6.817 -9.289 21.383 1.00 72.06 560 GLY A O 1
ATOM 4186 N N . ILE A 1 561 ? 5.664 -7.935 22.729 1.00 75.81 561 ILE A N 1
ATOM 4187 C CA . ILE A 1 561 ? 4.966 -7.221 21.665 1.00 75.81 561 ILE A CA 1
ATOM 4188 C C . ILE A 1 561 ? 5.888 -6.579 20.617 1.00 75.81 561 ILE A C 1
ATOM 4190 O O . ILE A 1 561 ? 5.491 -6.404 19.468 1.00 75.81 561 ILE A O 1
ATOM 4194 N N . LEU A 1 562 ? 7.144 -6.294 20.977 1.00 82.25 562 LEU A N 1
ATOM 4195 C CA . LEU A 1 562 ? 8.164 -5.768 20.066 1.00 82.25 562 LEU A CA 1
ATOM 4196 C C . LEU A 1 562 ? 8.678 -6.817 19.059 1.00 82.25 562 LEU A C 1
ATOM 4198 O O . LEU A 1 562 ? 9.331 -6.473 18.074 1.00 82.25 562 LEU A O 1
ATOM 4202 N N . ALA A 1 563 ? 8.361 -8.097 19.260 1.00 83.44 563 ALA A N 1
ATOM 4203 C CA . ALA A 1 563 ? 8.649 -9.162 18.303 1.00 83.44 563 ALA A CA 1
ATOM 4204 C C . ALA A 1 563 ? 7.778 -9.062 17.035 1.00 83.44 563 ALA A C 1
ATOM 4206 O O . ALA A 1 563 ? 8.189 -9.510 15.965 1.00 83.44 563 ALA A O 1
ATOM 4207 N N . LEU A 1 564 ? 6.602 -8.434 17.126 1.00 83.06 564 LEU A N 1
ATOM 4208 C CA . LEU A 1 564 ? 5.679 -8.243 16.004 1.00 83.06 564 LEU A CA 1
ATOM 4209 C C . LEU A 1 564 ? 6.246 -7.319 14.916 1.00 83.06 564 LEU A C 1
ATOM 4211 O O . LEU A 1 564 ? 6.430 -7.776 13.792 1.00 83.06 564 LEU A O 1
ATOM 4215 N N . PRO A 1 565 ? 6.600 -6.054 15.193 1.00 81.88 565 PRO A N 1
ATOM 4216 C CA . PRO A 1 565 ? 7.235 -5.190 14.195 1.00 81.88 565 PRO A CA 1
ATOM 4217 C C . PRO A 1 565 ? 8.540 -5.784 13.649 1.00 81.88 565 PRO A C 1
ATOM 4219 O O . PRO A 1 565 ? 8.793 -5.687 12.449 1.00 81.88 565 PRO A O 1
ATOM 4222 N N . LEU A 1 566 ? 9.325 -6.482 14.481 1.00 85.94 566 LEU A N 1
ATOM 4223 C CA . LEU A 1 566 ? 10.513 -7.210 14.028 1.00 85.94 566 LEU A CA 1
ATOM 4224 C C . LEU A 1 566 ? 10.167 -8.284 12.984 1.00 85.94 566 LEU A C 1
ATOM 4226 O O . LEU A 1 566 ? 10.771 -8.315 11.909 1.00 85.94 566 LEU A O 1
ATOM 4230 N N . GLY A 1 567 ? 9.183 -9.138 13.276 1.00 84.06 567 GLY A N 1
ATOM 4231 C CA . GLY A 1 567 ? 8.693 -10.161 12.353 1.00 84.06 567 GLY A CA 1
ATOM 4232 C C . GLY A 1 567 ? 8.167 -9.557 11.050 1.00 84.06 567 GLY A C 1
ATOM 4233 O O . GLY A 1 567 ? 8.532 -10.029 9.974 1.00 84.06 567 GLY A O 1
ATOM 4234 N N . LEU A 1 568 ? 7.406 -8.459 11.132 1.00 82.56 568 LEU A N 1
ATOM 4235 C CA . LEU A 1 568 ? 6.854 -7.772 9.961 1.00 82.56 568 LEU A CA 1
ATOM 4236 C C . LEU A 1 568 ? 7.976 -7.306 9.037 1.00 82.56 568 LEU A C 1
ATOM 4238 O O . LEU A 1 568 ? 7.953 -7.572 7.837 1.00 82.56 568 LEU A O 1
ATOM 4242 N N . GLY A 1 569 ? 8.991 -6.654 9.608 1.00 81.50 569 GLY A N 1
ATOM 4243 C CA . GLY A 1 569 ? 10.137 -6.165 8.853 1.00 81.50 569 GLY A CA 1
ATOM 4244 C C . GLY A 1 569 ? 10.892 -7.291 8.145 1.00 81.50 569 GLY A C 1
ATOM 4245 O O . GLY A 1 569 ? 11.260 -7.143 6.979 1.00 81.50 569 GLY A O 1
ATOM 4246 N N . VAL A 1 570 ? 11.072 -8.439 8.811 1.00 83.62 570 VAL A N 1
ATOM 4247 C CA . VAL A 1 570 ? 11.711 -9.623 8.208 1.00 83.62 570 VAL A CA 1
ATOM 4248 C C . VAL A 1 570 ? 10.879 -10.183 7.050 1.00 83.62 570 VAL A C 1
ATOM 4250 O O . VAL A 1 570 ? 11.444 -10.660 6.065 1.00 83.62 570 VAL A O 1
ATOM 4253 N N . LEU A 1 571 ? 9.551 -10.114 7.159 1.00 82.00 571 LEU A N 1
ATOM 4254 C CA . LEU A 1 571 ? 8.591 -10.732 6.250 1.00 82.00 571 LEU A CA 1
ATOM 4255 C C . LEU A 1 571 ? 8.392 -9.962 4.935 1.00 82.00 571 LEU A C 1
ATOM 4257 O O . LEU A 1 571 ? 8.240 -10.593 3.887 1.00 82.00 571 LEU A O 1
ATOM 4261 N N . VAL A 1 572 ? 8.382 -8.624 4.967 1.00 77.19 572 VAL A N 1
ATOM 4262 C CA . VAL A 1 572 ? 7.900 -7.790 3.845 1.00 77.19 572 VAL A CA 1
ATOM 4263 C C . VAL A 1 572 ? 8.637 -8.069 2.530 1.00 77.19 572 VAL A C 1
ATOM 4265 O O . VAL A 1 572 ? 8.009 -8.432 1.536 1.00 77.19 572 VAL A O 1
ATOM 4268 N N . ALA A 1 573 ? 9.966 -7.936 2.502 1.00 76.62 573 ALA A N 1
ATOM 4269 C CA . ALA A 1 573 ? 10.729 -8.068 1.258 1.00 76.62 573 ALA A CA 1
ATOM 4270 C C . ALA A 1 573 ? 10.708 -9.500 0.672 1.00 76.62 573 ALA A C 1
ATOM 4272 O O . ALA A 1 573 ? 10.406 -9.641 -0.518 1.00 76.62 573 ALA A O 1
ATOM 4273 N N . PRO A 1 574 ? 10.949 -10.574 1.458 1.00 78.44 574 PRO A N 1
ATOM 4274 C CA . PRO A 1 574 ? 10.812 -11.946 0.967 1.00 78.44 574 PRO A CA 1
ATOM 4275 C C . PRO A 1 574 ? 9.413 -12.268 0.440 1.00 78.44 574 PRO A C 1
ATOM 4277 O O . PRO A 1 574 ? 9.294 -13.007 -0.535 1.00 78.44 574 PRO A O 1
ATOM 4280 N N . SER A 1 575 ? 8.368 -11.707 1.054 1.00 82.12 575 SER A N 1
ATOM 4281 C CA . SER A 1 575 ? 6.985 -11.969 0.650 1.00 82.12 575 SER A CA 1
ATOM 4282 C C . SER A 1 575 ? 6.633 -11.317 -0.679 1.00 82.12 575 SER A C 1
ATOM 4284 O O . SER A 1 575 ? 5.944 -11.936 -1.485 1.00 82.12 575 SER A O 1
ATOM 4286 N N . ILE A 1 576 ? 7.130 -10.104 -0.945 1.00 79.75 576 ILE A N 1
ATOM 4287 C CA . ILE A 1 576 ? 6.957 -9.447 -2.250 1.00 79.75 576 ILE A CA 1
ATOM 4288 C C . ILE A 1 576 ? 7.656 -10.267 -3.339 1.00 79.75 576 ILE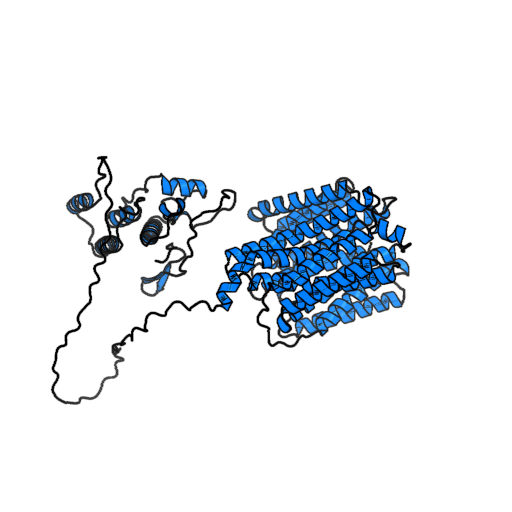 A C 1
ATOM 4290 O O . ILE A 1 576 ? 7.042 -10.582 -4.354 1.00 79.75 576 ILE A O 1
ATOM 4294 N N . LEU A 1 577 ? 8.902 -10.691 -3.099 1.00 78.00 577 LEU A N 1
ATOM 4295 C CA . LEU A 1 577 ? 9.646 -11.540 -4.036 1.00 78.00 577 LEU A CA 1
ATOM 4296 C C . LEU A 1 577 ? 8.956 -12.889 -4.268 1.00 78.00 577 LEU A C 1
ATOM 4298 O O . LEU A 1 577 ? 8.924 -13.382 -5.390 1.00 78.00 577 LEU A O 1
ATOM 4302 N N . ALA A 1 578 ? 8.405 -13.503 -3.219 1.00 81.50 578 ALA A N 1
ATOM 4303 C CA . ALA A 1 578 ? 7.656 -14.750 -3.337 1.00 81.50 578 ALA A CA 1
ATOM 4304 C C . ALA A 1 578 ? 6.335 -14.565 -4.100 1.00 81.50 578 ALA A C 1
ATOM 4306 O O . ALA A 1 578 ? 5.931 -15.469 -4.829 1.00 81.50 578 ALA A O 1
ATOM 4307 N N . ALA A 1 579 ? 5.686 -13.405 -3.965 1.00 83.06 579 ALA A N 1
ATOM 4308 C CA . ALA A 1 579 ? 4.461 -13.082 -4.687 1.00 83.06 579 ALA A CA 1
ATOM 4309 C C . ALA A 1 579 ? 4.703 -12.891 -6.191 1.00 83.06 579 ALA A C 1
ATOM 4311 O O . ALA A 1 579 ? 3.888 -13.344 -6.988 1.00 83.06 579 ALA A O 1
ATOM 4312 N N . THR A 1 580 ? 5.820 -12.273 -6.587 1.00 82.81 580 THR A N 1
ATOM 4313 C CA . THR A 1 580 ? 6.123 -11.961 -7.997 1.00 82.81 580 THR A CA 1
ATOM 4314 C C . THR A 1 580 ? 6.952 -13.027 -8.716 1.00 82.81 580 THR A C 1
ATOM 4316 O O . THR A 1 580 ? 7.164 -12.942 -9.923 1.00 82.81 580 THR A O 1
ATOM 4319 N N . ARG A 1 581 ? 7.427 -14.061 -8.012 1.00 81.81 581 ARG A N 1
ATOM 4320 C CA . ARG A 1 581 ? 8.257 -15.116 -8.609 1.00 81.81 581 ARG A CA 1
ATOM 4321 C C . ARG A 1 581 ? 7.478 -15.934 -9.644 1.00 81.81 581 ARG A C 1
ATOM 4323 O O . ARG A 1 581 ? 6.440 -16.514 -9.322 1.00 81.81 581 ARG A O 1
ATOM 4330 N N . GLY A 1 582 ? 8.038 -16.048 -10.852 1.00 78.25 582 GLY A N 1
ATOM 4331 C CA . GLY A 1 582 ? 7.450 -16.836 -11.943 1.00 78.25 582 GLY A CA 1
ATOM 4332 C C . GLY A 1 582 ? 6.097 -16.293 -12.408 1.00 78.25 582 GLY A C 1
ATOM 4333 O O . GLY A 1 582 ? 5.219 -17.072 -12.767 1.00 78.25 582 GLY A O 1
ATOM 4334 N N . VAL A 1 583 ? 5.902 -14.979 -12.290 1.00 83.25 583 VAL A N 1
ATOM 4335 C CA . VAL A 1 583 ? 4.753 -14.245 -12.824 1.00 83.25 583 VAL A CA 1
ATOM 4336 C C . VAL A 1 583 ? 5.230 -13.494 -14.059 1.00 83.25 583 VAL A C 1
ATOM 4338 O O . VAL A 1 583 ? 6.323 -12.930 -14.024 1.00 83.25 583 VAL A O 1
ATOM 4341 N N . ASP A 1 584 ? 4.425 -13.476 -15.118 1.00 79.56 584 ASP A N 1
ATOM 4342 C CA . ASP A 1 584 ? 4.695 -12.648 -16.293 1.00 79.56 584 ASP A CA 1
ATOM 4343 C C . ASP A 1 584 ? 4.760 -11.162 -15.899 1.00 79.56 584 ASP A C 1
ATOM 4345 O O . ASP A 1 584 ? 4.061 -10.722 -14.981 1.00 79.56 584 ASP A O 1
ATOM 4349 N N . ASP A 1 585 ? 5.568 -10.365 -16.600 1.00 70.12 585 ASP A N 1
ATOM 4350 C CA . ASP A 1 585 ? 5.781 -8.947 -16.264 1.00 70.12 585 ASP A CA 1
ATOM 4351 C C . ASP A 1 585 ? 4.470 -8.136 -16.220 1.00 70.12 585 ASP A C 1
ATOM 4353 O O . ASP A 1 585 ? 4.339 -7.191 -15.438 1.00 70.12 585 ASP A O 1
ATOM 4357 N N . GLU A 1 586 ? 3.468 -8.541 -17.005 1.00 69.50 586 GLU A N 1
ATOM 4358 C CA . GLU A 1 586 ? 2.132 -7.934 -17.028 1.00 69.50 586 GLU A CA 1
ATOM 4359 C C . GLU A 1 586 ? 1.320 -8.201 -15.748 1.00 69.50 586 GLU A C 1
ATOM 4361 O O . GLU A 1 586 ? 0.544 -7.348 -15.309 1.00 69.50 586 GLU A O 1
ATOM 4366 N N . ASP A 1 587 ? 1.519 -9.359 -15.113 1.00 74.38 587 ASP A N 1
ATOM 4367 C CA . ASP A 1 587 ? 0.776 -9.806 -13.932 1.00 74.38 587 ASP A CA 1
ATOM 4368 C C . ASP A 1 587 ? 1.525 -9.522 -12.615 1.00 74.38 587 ASP A C 1
ATOM 4370 O O . ASP A 1 587 ? 0.936 -9.617 -11.532 1.00 74.38 587 ASP A O 1
ATOM 4374 N N . ALA A 1 588 ? 2.808 -9.143 -12.670 1.00 72.12 588 ALA A N 1
ATOM 4375 C CA . ALA A 1 588 ? 3.635 -8.887 -11.488 1.00 72.12 588 ALA A CA 1
ATOM 4376 C C . ALA A 1 588 ? 3.033 -7.803 -10.570 1.00 72.12 588 ALA A C 1
ATOM 4378 O O . ALA A 1 588 ? 3.038 -7.941 -9.342 1.00 72.12 588 ALA A O 1
ATOM 4379 N N . GLY A 1 589 ? 2.448 -6.753 -11.160 1.00 72.00 589 GLY A N 1
ATOM 4380 C CA . GLY A 1 589 ? 1.732 -5.708 -10.423 1.00 72.00 589 GLY A CA 1
ATOM 4381 C C . GLY A 1 589 ? 0.487 -6.239 -9.705 1.00 72.00 589 GLY A C 1
ATOM 4382 O O . GLY A 1 589 ? 0.272 -5.937 -8.530 1.00 72.00 589 GLY A O 1
ATOM 4383 N N . SER A 1 590 ? -0.288 -7.094 -10.376 1.00 77.38 590 SER A N 1
ATOM 4384 C CA . SER A 1 590 ? -1.472 -7.750 -9.809 1.00 77.38 590 SER A CA 1
ATOM 4385 C C . SER A 1 590 ? -1.099 -8.689 -8.659 1.00 77.38 590 SER A C 1
ATOM 4387 O O . SER A 1 590 ? -1.767 -8.699 -7.627 1.00 77.38 590 SER A O 1
ATOM 4389 N N . ALA A 1 591 ? 0.002 -9.436 -8.786 1.00 83.06 591 ALA A N 1
ATOM 4390 C CA . ALA A 1 591 ? 0.475 -10.346 -7.745 1.00 83.06 591 ALA A CA 1
ATOM 4391 C C . ALA A 1 591 ? 0.892 -9.621 -6.456 1.00 83.06 591 ALA A C 1
ATOM 4393 O O . ALA A 1 591 ? 0.602 -10.108 -5.359 1.00 83.06 591 ALA A O 1
ATOM 4394 N N . GLY A 1 592 ? 1.532 -8.455 -6.583 1.00 79.81 592 GLY A N 1
ATOM 4395 C CA . GLY A 1 592 ? 1.831 -7.573 -5.454 1.00 79.81 592 GLY A CA 1
ATOM 4396 C C . GLY A 1 592 ? 0.572 -6.946 -4.851 1.00 79.81 592 GLY A C 1
ATOM 4397 O O . GLY A 1 592 ? 0.424 -6.926 -3.631 1.00 79.81 592 GLY A O 1
ATOM 4398 N N . ALA A 1 593 ? -0.372 -6.505 -5.688 1.00 77.69 593 ALA A N 1
ATOM 4399 C CA . ALA A 1 593 ? -1.635 -5.939 -5.221 1.00 77.69 593 ALA A CA 1
ATOM 4400 C C . ALA A 1 593 ? -2.445 -6.949 -4.394 1.00 77.69 593 ALA A C 1
ATOM 4402 O O . ALA A 1 593 ? -2.911 -6.606 -3.312 1.00 77.69 593 ALA A O 1
ATOM 4403 N N . VAL A 1 594 ? -2.529 -8.209 -4.837 1.00 85.12 594 VAL A N 1
ATOM 4404 C CA . VAL A 1 594 ? -3.179 -9.294 -4.081 1.00 85.12 594 VAL A CA 1
ATOM 4405 C C . VAL A 1 594 ? -2.518 -9.513 -2.718 1.00 85.12 594 VAL A C 1
ATOM 4407 O O . VAL A 1 594 ? -3.228 -9.663 -1.724 1.00 85.12 594 VAL A O 1
ATOM 4410 N N . LEU A 1 595 ? -1.181 -9.479 -2.639 1.00 85.62 595 LEU A N 1
ATOM 4411 C CA . LEU A 1 595 ? -0.455 -9.589 -1.366 1.00 85.62 595 LEU A CA 1
ATOM 4412 C C . LEU A 1 595 ? -0.862 -8.475 -0.391 1.00 85.62 595 LEU A C 1
ATOM 4414 O O . LEU A 1 595 ? -1.162 -8.749 0.769 1.00 85.62 595 LEU A O 1
ATOM 4418 N N . THR A 1 596 ? -0.893 -7.226 -0.862 1.00 80.56 596 THR A N 1
ATOM 4419 C CA . THR A 1 596 ? -1.282 -6.070 -0.044 1.00 80.56 596 THR A CA 1
ATOM 4420 C C . THR A 1 596 ? -2.762 -6.109 0.331 1.00 80.56 596 THR A C 1
ATOM 4422 O O . THR A 1 596 ? -3.112 -5.800 1.468 1.00 80.56 596 THR A O 1
ATOM 4425 N N . THR A 1 597 ? -3.644 -6.527 -0.576 1.00 82.81 597 THR A N 1
ATOM 4426 C CA . THR A 1 597 ? -5.065 -6.720 -0.269 1.00 82.81 597 THR A CA 1
ATOM 4427 C C . THR A 1 597 ? -5.244 -7.779 0.816 1.00 82.81 597 THR A C 1
ATOM 4429 O O . THR A 1 597 ? -5.950 -7.521 1.784 1.00 82.81 597 THR A O 1
ATOM 4432 N N . ALA A 1 598 ? -4.562 -8.926 0.722 1.00 86.12 598 ALA A N 1
ATOM 4433 C CA . ALA A 1 598 ? -4.611 -9.973 1.744 1.00 86.12 598 ALA A CA 1
ATOM 4434 C C . ALA A 1 598 ? -4.126 -9.463 3.114 1.00 86.12 598 ALA A C 1
ATOM 4436 O O . ALA A 1 598 ? -4.767 -9.723 4.132 1.00 86.12 598 ALA A O 1
ATOM 4437 N N . GLN A 1 599 ? -3.040 -8.682 3.124 1.00 85.94 599 GLN A N 1
ATOM 4438 C CA . GLN A 1 599 ? -2.504 -8.015 4.314 1.00 85.94 599 GLN A CA 1
ATOM 4439 C C . GLN A 1 599 ? -3.565 -7.129 4.992 1.00 85.94 599 GLN A C 1
ATOM 4441 O O . GLN A 1 599 ? -3.833 -7.254 6.187 1.00 85.94 599 GLN A O 1
ATOM 4446 N N . GLN A 1 600 ? -4.199 -6.247 4.218 1.00 83.12 600 GLN A N 1
ATOM 4447 C CA . GLN A 1 600 ? -5.113 -5.243 4.757 1.00 83.12 600 GLN A CA 1
ATOM 4448 C C . GLN A 1 600 ? -6.485 -5.813 5.125 1.00 83.12 600 GLN A C 1
ATOM 4450 O O . GLN A 1 600 ? -7.036 -5.435 6.155 1.00 83.12 600 GLN A O 1
ATOM 4455 N N . VAL A 1 601 ? -7.020 -6.749 4.333 1.00 85.44 601 VAL A N 1
ATOM 4456 C CA . VAL A 1 601 ? -8.278 -7.445 4.652 1.00 85.44 601 VAL A CA 1
ATOM 4457 C C . VAL A 1 601 ? -8.144 -8.211 5.964 1.00 85.44 601 VAL A C 1
ATOM 4459 O O . VAL A 1 601 ? -9.035 -8.141 6.804 1.00 85.44 601 VAL A O 1
ATOM 4462 N N . ALA A 1 602 ? -7.027 -8.905 6.184 1.00 88.12 602 ALA A N 1
ATOM 4463 C CA . ALA A 1 602 ? -6.826 -9.650 7.421 1.00 88.12 602 ALA A CA 1
ATOM 4464 C C . ALA A 1 602 ? -6.704 -8.737 8.650 1.00 88.12 602 ALA A C 1
ATOM 4466 O O . ALA A 1 602 ? -7.270 -9.043 9.699 1.00 88.12 602 ALA A O 1
ATOM 4467 N N . SER A 1 603 ? -6.016 -7.599 8.510 1.00 82.12 603 SER A N 1
ATOM 4468 C CA . SER A 1 603 ? -5.943 -6.573 9.559 1.00 82.12 603 SER A CA 1
ATOM 4469 C C . SER A 1 603 ? -7.333 -6.006 9.891 1.00 82.12 603 SER A C 1
ATOM 4471 O O . SER A 1 603 ? -7.718 -5.972 11.058 1.00 82.12 603 SER A O 1
ATOM 4473 N N . LEU A 1 604 ? -8.119 -5.655 8.862 1.00 82.88 604 LEU A N 1
ATOM 4474 C CA . LEU A 1 604 ? -9.492 -5.147 8.986 1.00 82.88 604 LEU A CA 1
ATOM 4475 C C . LEU A 1 604 ? -10.412 -6.145 9.705 1.00 82.88 604 LEU A C 1
ATOM 4477 O O . LEU A 1 604 ? -11.074 -5.794 10.673 1.00 82.88 604 LEU A O 1
ATOM 4481 N N . LEU A 1 605 ? -10.440 -7.404 9.259 1.00 85.50 605 LEU A N 1
ATOM 4482 C CA . LEU A 1 605 ? -11.292 -8.432 9.865 1.00 85.50 605 LEU A CA 1
ATOM 4483 C C . LEU A 1 605 ? -10.889 -8.748 11.307 1.00 85.50 605 LEU A C 1
ATOM 4485 O O . LEU A 1 605 ? -11.745 -9.094 12.114 1.00 85.50 605 LEU A O 1
ATOM 4489 N N . THR A 1 606 ? -9.602 -8.618 11.638 1.00 84.25 606 THR A N 1
ATOM 4490 C CA . THR A 1 606 ? -9.139 -8.822 13.014 1.00 84.25 606 THR A CA 1
ATOM 4491 C C . THR A 1 606 ? -9.601 -7.698 13.925 1.00 84.25 606 THR A C 1
ATOM 4493 O O . THR A 1 606 ? -10.078 -7.983 15.015 1.00 84.25 606 THR A O 1
ATOM 4496 N N . MET A 1 607 ? -9.517 -6.442 13.479 1.00 77.38 607 MET A N 1
ATOM 4497 C CA . MET A 1 607 ? -10.052 -5.317 14.250 1.00 77.38 607 MET A CA 1
ATOM 4498 C C . MET A 1 607 ? -11.565 -5.370 14.412 1.00 77.38 607 MET A C 1
ATOM 4500 O O . MET A 1 607 ? -12.065 -5.032 15.473 1.00 77.38 607 MET A O 1
ATOM 4504 N N . ALA A 1 608 ? -12.282 -5.844 13.396 1.00 79.69 608 ALA A N 1
ATOM 4505 C CA . ALA A 1 608 ? -13.721 -6.046 13.482 1.00 79.69 608 ALA A CA 1
ATOM 4506 C C . ALA A 1 608 ? -14.115 -7.135 14.498 1.00 79.69 608 ALA A C 1
ATOM 4508 O O . ALA A 1 608 ? -15.191 -7.060 15.086 1.00 79.69 608 ALA A O 1
ATOM 4509 N N . LEU A 1 609 ? -13.279 -8.172 14.644 1.00 82.44 609 LEU A N 1
ATOM 4510 C CA . LEU A 1 609 ? -13.532 -9.338 15.495 1.00 82.44 609 LEU A CA 1
ATOM 4511 C C . LEU A 1 609 ? -13.198 -9.099 16.974 1.00 82.44 609 LEU A C 1
ATOM 4513 O O . LEU A 1 609 ? -13.839 -9.704 17.835 1.00 82.44 609 LEU A O 1
ATOM 4517 N N . LEU A 1 610 ? -12.158 -8.306 17.247 1.00 75.06 610 LEU A N 1
ATOM 4518 C CA . LEU A 1 610 ? -11.699 -7.956 18.595 1.00 75.06 610 LEU A CA 1
ATOM 4519 C C . LEU A 1 610 ? -12.603 -6.886 19.215 1.00 75.06 610 LEU A C 1
ATOM 4521 O O . LEU A 1 610 ? -12.980 -7.072 20.397 1.00 75.06 610 LEU A O 1
#